Protein AF-A0A7R9FL63-F1 (afdb_monomer_lite)

pLDDT: mean 88.55, std 18.28, range [24.56, 98.81]

Foldseek 3Di:
DLLVCLVPDAAAAEDEDALQPAAQVRVVVNCVSCVVSNYHYYHDPDDPCVVVCPPDDDFDLAAKDAADCLAQVDALQVLLVLLLVVCVVVVWFKEKAQDFLLVCNSHNMFPCRDPLFGGFHWIWMRGNQEIEIAHAPSNQDPVNVCSQPPDPPDRRRHYHYHHNVCVLVVLLCCQVVIQAYEWAPDAFPDHTGGSSSVVSHDPNRYDYYHRPSQQVQLDGDPSLVVLAVVQVVQLVVLVVVLVVCCLVCQLVVVDKDKQVNSQVSSQVSQVPGPQWPGWNDRKQKAWAPQVQDPPRDDDPVRMDIDHQPTKIKIKTKTWGDFDDPDPDPDDDDDDDDDDDDDDDPPDDPPPPDDDPDDRTHTFMDIDMDMDHNHDDDPVVVQQVVLQVQLVCQLVVDDDDQQDDLVVSQCSNCVSQVVVVDDDDDGDDAGQGGSGRRHGGHDRD

Structure (mmCIF, N/CA/C/O backbone):
data_AF-A0A7R9FL63-F1
#
_entry.id   AF-A0A7R9FL63-F1
#
loop_
_atom_site.group_PDB
_atom_site.id
_atom_site.type_symbol
_atom_site.label_atom_id
_atom_site.label_alt_id
_atom_site.label_comp_id
_atom_site.label_asym_id
_atom_site.label_entity_id
_atom_site.label_seq_id
_atom_site.pdbx_PDB_ins_code
_atom_site.Cartn_x
_atom_site.Cartn_y
_atom_site.Cartn_z
_atom_site.occupancy
_atom_site.B_iso_or_equiv
_atom_site.auth_seq_id
_atom_site.auth_comp_id
_atom_site.auth_asym_id
_atom_site.auth_atom_id
_atom_site.pdbx_PDB_model_num
ATOM 1 N N . MET A 1 1 ? -3.194 21.633 -1.718 1.00 90.44 1 MET A N 1
ATOM 2 C CA . MET A 1 1 ? -4.665 21.783 -1.787 1.00 90.44 1 MET A CA 1
ATOM 3 C C . MET A 1 1 ? -5.170 22.823 -0.792 1.00 90.44 1 MET A C 1
ATOM 5 O O . MET A 1 1 ? -5.665 23.846 -1.224 1.00 90.44 1 MET A O 1
ATOM 9 N N . GLN A 1 2 ? -5.014 22.618 0.516 1.00 90.94 2 GLN A N 1
ATOM 10 C CA . GLN A 1 2 ? -5.534 23.511 1.560 1.00 90.94 2 GLN A CA 1
ATOM 11 C C . GLN A 1 2 ? -5.023 24.959 1.470 1.00 90.94 2 GLN A C 1
ATOM 13 O O . GLN A 1 2 ? -5.800 25.881 1.665 1.00 90.94 2 GLN A O 1
ATOM 18 N N . ALA A 1 3 ? -3.757 25.167 1.089 1.00 93.50 3 ALA A N 1
ATOM 19 C CA . ALA A 1 3 ? -3.218 26.508 0.843 1.00 93.50 3 ALA A CA 1
ATOM 20 C C . ALA A 1 3 ? -3.869 27.204 -0.367 1.00 93.50 3 ALA A C 1
ATOM 22 O O . ALA A 1 3 ? -4.029 28.415 -0.356 1.00 93.50 3 ALA A O 1
ATOM 23 N N . TRP A 1 4 ? -4.260 26.433 -1.386 1.00 96.81 4 TRP A N 1
ATOM 24 C CA . TRP A 1 4 ? -4.976 26.950 -2.554 1.00 96.81 4 TRP A CA 1
ATOM 25 C C . TRP A 1 4 ? -6.434 27.266 -2.205 1.00 96.81 4 TRP A C 1
ATOM 27 O O . TRP A 1 4 ? -6.904 28.356 -2.479 1.00 96.81 4 TRP A O 1
ATOM 37 N N . LEU A 1 5 ? -7.135 26.382 -1.486 1.00 96.62 5 LEU A N 1
ATOM 38 C CA . LEU A 1 5 ? -8.483 26.696 -0.987 1.00 96.62 5 LEU A CA 1
ATOM 39 C C . LEU A 1 5 ? -8.489 27.978 -0.142 1.00 96.62 5 LEU A C 1
ATOM 41 O O . LEU A 1 5 ? -9.371 28.812 -0.292 1.00 96.62 5 LEU A O 1
ATOM 45 N N . ALA A 1 6 ? -7.470 28.157 0.700 1.00 94.44 6 ALA A N 1
ATOM 46 C CA . ALA A 1 6 ? -7.295 29.357 1.507 1.00 94.44 6 ALA A CA 1
ATOM 47 C C . ALA A 1 6 ? -7.002 30.634 0.695 1.00 94.44 6 ALA A C 1
ATOM 49 O O . ALA A 1 6 ? -7.228 31.720 1.224 1.00 94.44 6 ALA A O 1
ATOM 50 N N . SER A 1 7 ? -6.485 30.527 -0.540 1.00 95.94 7 SER A N 1
ATOM 51 C CA . SER A 1 7 ? -6.270 31.680 -1.429 1.00 95.94 7 SER A CA 1
ATOM 52 C C . SER A 1 7 ? -7.486 32.017 -2.284 1.00 95.94 7 SER A C 1
ATOM 54 O O . SER A 1 7 ? -7.655 33.179 -2.643 1.00 95.94 7 SER A O 1
ATOM 56 N N . GLU A 1 8 ? -8.314 31.024 -2.613 1.00 97.62 8 GLU A N 1
ATOM 57 C CA . GLU A 1 8 ? -9.447 31.197 -3.529 1.00 97.62 8 GLU A CA 1
ATOM 58 C C . GLU A 1 8 ? -10.780 31.490 -2.831 1.00 97.62 8 GLU A C 1
ATOM 60 O O . GLU A 1 8 ? -11.661 32.102 -3.432 1.00 97.62 8 GLU A O 1
ATOM 65 N N . LEU A 1 9 ? -10.958 31.036 -1.589 1.00 97.69 9 LEU A N 1
ATOM 66 C CA . LEU A 1 9 ? -12.218 31.173 -0.857 1.00 97.69 9 LEU A CA 1
ATOM 67 C C . LEU A 1 9 ? -12.261 32.439 0.001 1.00 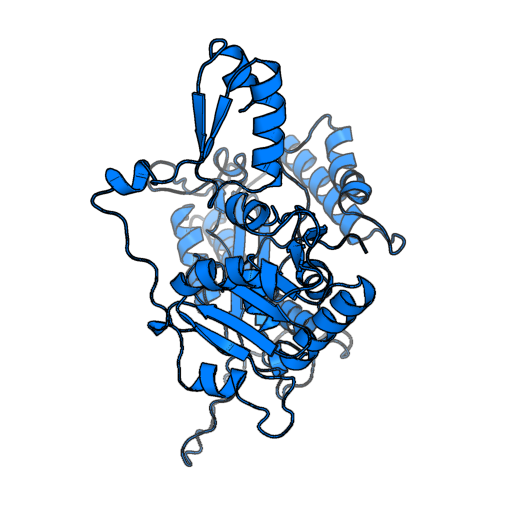97.69 9 LEU A C 1
ATOM 69 O O . LEU A 1 9 ? -11.242 32.941 0.479 1.00 97.69 9 LEU A O 1
ATOM 73 N N . ALA A 1 10 ? -13.471 32.947 0.215 1.00 96.38 10 ALA A N 1
ATOM 74 C CA . ALA A 1 10 ? -13.721 34.117 1.035 1.00 96.38 10 ALA A CA 1
ATOM 75 C C . ALA A 1 10 ? -13.847 33.764 2.526 1.00 96.38 10 ALA A C 1
ATOM 77 O O . ALA A 1 10 ? -14.134 32.636 2.927 1.00 96.38 10 ALA A O 1
ATOM 78 N N . ASN A 1 11 ? -13.673 34.781 3.371 1.00 95.38 11 ASN A N 1
ATOM 79 C CA . ASN A 1 11 ? -13.945 34.671 4.801 1.00 95.38 11 ASN A CA 1
ATOM 80 C C . ASN A 1 11 ? -15.415 34.278 5.036 1.00 95.38 11 ASN A C 1
ATOM 82 O O . ASN A 1 11 ? -16.323 34.936 4.526 1.00 95.38 11 ASN A O 1
ATOM 86 N N . GLY A 1 12 ? -15.631 33.239 5.843 1.00 95.56 12 GLY A N 1
ATOM 87 C CA . GLY A 1 12 ? -16.946 32.697 6.168 1.00 95.56 12 GLY A CA 1
ATOM 88 C C . GLY A 1 12 ? -17.408 31.574 5.240 1.00 95.56 12 GLY A C 1
ATOM 89 O O . GLY A 1 12 ? -18.403 30.921 5.566 1.00 95.56 12 GLY A O 1
ATOM 90 N N . ASP A 1 13 ? -16.690 31.307 4.144 1.00 97.81 13 ASP A N 1
ATOM 91 C CA . ASP A 1 13 ? -17.003 30.190 3.255 1.00 97.81 13 ASP A CA 1
ATOM 92 C C . ASP A 1 13 ? -16.904 28.848 3.989 1.00 97.81 13 ASP A C 1
ATOM 94 O O . ASP A 1 13 ? -16.187 28.687 4.985 1.00 97.81 13 ASP A O 1
ATOM 98 N N . VAL A 1 14 ? -17.647 27.864 3.481 1.00 96.94 14 VAL A N 1
ATOM 99 C CA . VAL A 1 14 ? -17.728 26.521 4.055 1.00 96.94 14 VAL A CA 1
ATOM 100 C C . VAL A 1 14 ? -17.117 25.517 3.088 1.00 96.94 14 VAL A C 1
ATOM 102 O O . VAL A 1 14 ? -17.579 25.356 1.960 1.00 96.94 14 VAL A O 1
ATOM 105 N N . VAL A 1 15 ? -16.107 24.796 3.561 1.00 96.88 15 VAL A N 1
ATOM 106 C CA . VAL A 1 15 ? -15.566 23.604 2.910 1.00 96.88 15 VAL A CA 1
ATOM 107 C C . VAL A 1 15 ? -16.132 22.390 3.631 1.00 96.88 15 VAL A C 1
ATOM 109 O O . VAL A 1 15 ? -16.053 22.299 4.853 1.00 96.88 15 VAL A O 1
ATOM 112 N N . ALA A 1 16 ? -16.696 21.445 2.887 1.00 95.69 16 ALA A N 1
ATOM 113 C CA . ALA A 1 16 ? -17.256 20.224 3.447 1.00 95.69 16 ALA A CA 1
ATOM 114 C C . ALA A 1 16 ? -16.484 18.996 2.947 1.00 95.69 16 ALA A C 1
ATOM 116 O O . ALA A 1 16 ? -16.118 18.928 1.774 1.00 95.69 16 ALA A O 1
ATOM 117 N N . ALA A 1 17 ? -16.231 18.028 3.827 1.00 96.25 17 ALA A N 1
ATOM 118 C CA . ALA A 1 17 ? -15.556 16.778 3.480 1.00 96.25 17 ALA A CA 1
ATOM 119 C C . ALA A 1 17 ? -16.183 15.587 4.217 1.00 96.25 17 ALA A C 1
ATOM 121 O O . ALA A 1 17 ? -16.677 15.735 5.334 1.00 96.25 17 ALA A O 1
ATOM 122 N N . ASP A 1 18 ? -16.146 14.397 3.609 1.00 96.62 18 ASP A N 1
ATOM 123 C CA . ASP A 1 18 ? -16.615 13.165 4.254 1.00 96.62 18 ASP A CA 1
ATOM 124 C C . ASP A 1 18 ? -15.620 12.722 5.349 1.00 96.62 18 ASP A C 1
ATOM 126 O O . ASP A 1 18 ? -14.486 12.325 5.034 1.00 96.62 18 ASP A O 1
ATOM 130 N N . PRO A 1 19 ? -16.018 12.736 6.636 1.00 97.00 19 PRO A N 1
ATOM 131 C CA . PRO A 1 19 ? -15.138 12.364 7.739 1.00 97.00 19 PRO A CA 1
ATOM 132 C C . PRO A 1 19 ? -14.817 10.861 7.775 1.00 97.00 19 PRO A C 1
ATOM 134 O O . PRO A 1 19 ? -13.882 10.460 8.471 1.00 97.00 19 PRO A O 1
ATOM 137 N N . LYS A 1 20 ? -15.564 10.006 7.062 1.00 95.25 20 LYS A N 1
ATOM 138 C CA . LYS A 1 20 ? -15.290 8.563 6.962 1.00 95.25 20 LYS A CA 1
ATOM 139 C C . LYS A 1 20 ? -14.151 8.255 5.991 1.00 95.25 20 LYS A C 1
ATOM 141 O O . LYS A 1 20 ? -13.527 7.207 6.144 1.00 95.25 20 LYS A O 1
ATOM 146 N N . ILE A 1 21 ? -13.879 9.143 5.033 1.00 93.75 21 ILE A N 1
ATOM 147 C CA . ILE A 1 21 ? -12.818 8.982 4.024 1.00 93.75 21 ILE A CA 1
ATOM 148 C C . ILE A 1 21 ? -11.570 9.774 4.421 1.00 93.75 21 ILE A C 1
ATOM 150 O O . ILE A 1 21 ? -10.460 9.249 4.358 1.00 93.75 21 ILE A O 1
ATOM 154 N N . ALA A 1 22 ? -11.738 11.023 4.858 1.00 95.81 22 ALA A N 1
ATOM 155 C CA . ALA A 1 22 ? -10.619 11.853 5.285 1.00 95.81 22 ALA A CA 1
ATOM 156 C C . ALA A 1 22 ? -9.969 11.287 6.554 1.00 95.81 22 ALA A C 1
ATOM 158 O O . ALA A 1 22 ? -10.653 10.996 7.541 1.00 95.81 22 ALA A O 1
ATOM 159 N N . THR A 1 23 ? -8.640 11.163 6.566 1.00 96.75 23 THR A N 1
ATOM 160 C CA . THR A 1 23 ? -7.942 10.727 7.783 1.00 96.75 23 THR A CA 1
ATOM 161 C C . THR A 1 23 ? -7.932 11.826 8.828 1.00 96.75 23 THR A C 1
ATOM 163 O O . THR A 1 23 ? -8.004 13.014 8.506 1.00 96.75 23 THR A O 1
ATOM 166 N N . ASN A 1 24 ? -7.808 11.462 10.105 1.00 96.94 24 ASN A N 1
ATOM 167 C CA . ASN A 1 24 ? -7.745 12.480 11.151 1.00 96.94 24 ASN A CA 1
ATOM 168 C C . ASN A 1 24 ? -6.542 13.430 10.976 1.00 96.94 24 ASN A C 1
ATOM 170 O O . ASN A 1 24 ? -6.651 14.623 11.263 1.00 96.94 24 ASN A O 1
ATOM 174 N N . THR A 1 25 ? -5.415 12.921 10.472 1.00 94.62 25 THR A N 1
ATOM 175 C CA . THR A 1 25 ? -4.229 13.733 10.167 1.00 94.62 25 THR A CA 1
ATOM 176 C C . THR A 1 25 ? -4.526 14.764 9.079 1.00 94.62 25 THR A C 1
ATOM 178 O O . THR A 1 25 ? -4.241 15.946 9.266 1.00 94.62 25 THR A O 1
ATOM 181 N N . GLN A 1 26 ? -5.142 14.339 7.970 1.00 95.38 26 GLN A N 1
ATOM 182 C CA . GLN A 1 26 ? -5.547 15.241 6.888 1.00 95.38 26 GLN A CA 1
ATOM 183 C C . GLN A 1 26 ? -6.559 16.275 7.380 1.00 95.38 26 GLN A C 1
ATOM 185 O O . GLN A 1 26 ? -6.364 17.469 7.165 1.00 95.38 26 GLN A O 1
ATOM 190 N N . TRP A 1 27 ? -7.588 15.828 8.104 1.00 97.25 27 TRP A N 1
ATOM 191 C CA . TRP A 1 27 ? -8.623 16.703 8.643 1.00 97.25 27 TRP A CA 1
ATOM 192 C C . TRP A 1 27 ? -8.043 17.790 9.541 1.00 97.25 27 TRP A C 1
ATOM 194 O O . TRP A 1 27 ? -8.363 18.958 9.373 1.00 97.25 27 TRP A O 1
ATOM 204 N N . THR A 1 28 ? -7.156 17.422 10.467 1.00 95.69 28 THR A N 1
ATOM 205 C CA . THR A 1 28 ? -6.532 18.380 11.392 1.00 95.69 28 THR A CA 1
ATOM 206 C C . THR A 1 28 ? -5.692 19.414 10.634 1.00 95.69 28 THR A C 1
ATOM 208 O O . THR A 1 28 ? -5.722 20.600 10.960 1.00 95.69 28 THR A O 1
ATOM 211 N N . ALA A 1 29 ? -4.980 18.992 9.583 1.00 95.50 29 ALA A N 1
ATOM 212 C CA . ALA A 1 29 ? -4.218 19.904 8.733 1.00 95.50 29 ALA A CA 1
ATOM 213 C C . ALA A 1 29 ? -5.126 20.863 7.938 1.00 95.50 29 ALA A C 1
ATOM 215 O O . ALA A 1 29 ? -4.804 22.048 7.807 1.00 95.50 29 ALA A O 1
ATOM 216 N N . TRP A 1 30 ? -6.260 20.374 7.424 1.00 97.12 30 TRP A N 1
ATOM 217 C CA . TRP A 1 30 ? -7.258 21.202 6.742 1.00 97.12 30 TRP A CA 1
ATOM 218 C C . TRP A 1 30 ? -7.911 22.191 7.702 1.00 97.12 30 TRP A C 1
ATOM 220 O O . TRP A 1 30 ? -7.905 23.381 7.422 1.00 97.12 30 TRP A O 1
ATOM 230 N N . GLU A 1 31 ? -8.398 21.717 8.848 1.00 96.62 31 GLU A N 1
ATOM 231 C CA . GLU A 1 31 ? -9.038 22.518 9.896 1.00 96.62 31 GLU A CA 1
ATOM 232 C C . GLU A 1 31 ? -8.119 23.655 10.358 1.00 96.62 31 GLU A C 1
ATOM 234 O O . GLU A 1 31 ? -8.535 24.811 10.405 1.00 96.62 31 GLU A O 1
ATOM 239 N N . SER A 1 32 ? -6.836 23.356 10.594 1.00 96.44 32 SER A N 1
ATOM 240 C CA . SER A 1 32 ? -5.847 24.367 10.972 1.00 96.44 32 SER A CA 1
ATOM 241 C C . SER A 1 32 ? -5.585 25.392 9.865 1.00 96.44 32 SER A C 1
ATOM 243 O O . SER A 1 32 ? -5.520 26.585 10.156 1.00 96.44 32 SER A O 1
ATOM 245 N N . THR A 1 33 ? -5.420 24.954 8.612 1.00 96.81 33 THR A N 1
ATOM 246 C CA . THR A 1 33 ? -5.077 25.864 7.504 1.00 96.81 33 THR A CA 1
ATOM 247 C C . THR A 1 33 ? -6.265 26.734 7.098 1.00 96.81 33 THR A C 1
ATOM 249 O O . THR A 1 33 ? -6.113 27.936 6.917 1.00 96.81 33 THR A O 1
ATOM 252 N N . LEU A 1 34 ? -7.451 26.138 6.967 1.00 97.25 34 LEU A N 1
ATOM 253 C CA . LEU A 1 34 ? -8.673 26.835 6.566 1.00 97.25 34 LEU A CA 1
ATOM 254 C C . LEU A 1 34 ? -9.161 27.774 7.674 1.00 97.25 34 LEU A C 1
ATOM 256 O O . LEU A 1 34 ? -9.509 28.921 7.396 1.00 97.25 34 LEU A O 1
ATOM 260 N N . GLY A 1 35 ? -9.085 27.339 8.936 1.00 96.44 35 GLY A N 1
ATOM 261 C CA . GLY A 1 35 ? -9.444 28.170 10.084 1.00 96.44 35 GLY A CA 1
ATOM 262 C C . GLY A 1 35 ? -8.579 29.428 10.212 1.00 96.44 35 GLY A C 1
ATOM 263 O O . GLY A 1 35 ? -9.087 30.475 10.605 1.00 96.44 35 GLY A O 1
ATOM 264 N N . ALA A 1 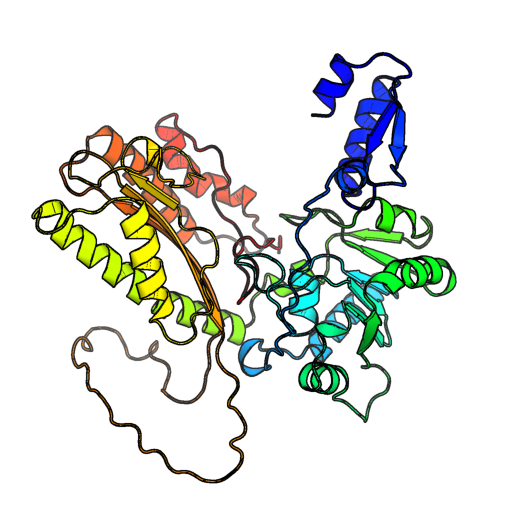36 ? -7.301 29.374 9.812 1.00 96.25 36 ALA A N 1
ATOM 265 C CA . ALA A 1 36 ? -6.424 30.550 9.777 1.00 96.25 36 ALA A CA 1
ATOM 266 C C . ALA A 1 36 ? -6.878 31.622 8.764 1.00 96.25 36 ALA A C 1
ATOM 268 O O . ALA A 1 36 ? -6.560 32.798 8.939 1.00 96.25 36 ALA A O 1
ATOM 269 N N . SER A 1 37 ? -7.653 31.228 7.750 1.00 95.69 37 SER A N 1
ATOM 270 C CA . SER A 1 37 ? -8.284 32.118 6.766 1.00 95.69 37 SER A CA 1
ATOM 271 C C . SER A 1 37 ? -9.765 32.389 7.065 1.00 95.69 37 SER A C 1
ATOM 273 O O . SER A 1 37 ? -10.475 32.913 6.208 1.00 95.69 37 SER A O 1
ATOM 275 N N . SER A 1 38 ? -10.251 32.046 8.265 1.00 96.38 38 SER A N 1
ATOM 276 C CA . SER A 1 38 ? -11.667 32.150 8.654 1.00 96.38 38 SER A CA 1
ATOM 277 C C . SER A 1 38 ? -12.620 31.383 7.722 1.00 96.38 38 SER A C 1
ATOM 279 O O . SER A 1 38 ? -13.762 31.791 7.513 1.00 96.38 38 SER A O 1
ATOM 281 N N . ILE A 1 39 ? -12.148 30.271 7.154 1.00 97.88 39 ILE A N 1
ATOM 282 C CA . ILE A 1 39 ? -12.944 29.330 6.361 1.00 97.88 39 ILE A CA 1
ATOM 283 C C . ILE A 1 39 ? -13.361 28.177 7.276 1.00 97.88 39 ILE A C 1
ATOM 285 O O . ILE A 1 39 ? -12.544 27.618 8.012 1.00 97.88 39 ILE A O 1
ATOM 289 N N . ASN A 1 40 ? -14.635 27.798 7.218 1.00 96.25 40 ASN A N 1
ATOM 290 C CA . ASN A 1 40 ? -15.203 26.760 8.069 1.00 96.25 40 ASN A CA 1
ATOM 291 C C . ASN A 1 40 ? -15.080 25.386 7.403 1.00 96.25 40 ASN A C 1
ATOM 293 O O . ASN A 1 40 ? -15.599 25.180 6.309 1.00 96.25 40 ASN A O 1
ATOM 297 N N . LEU A 1 41 ? -14.445 24.424 8.078 1.00 97.31 41 LEU A N 1
ATOM 298 C CA . LEU A 1 41 ? -14.461 23.019 7.666 1.00 97.31 41 LEU A CA 1
ATOM 299 C C . LEU A 1 41 ? -15.618 22.287 8.358 1.00 97.31 41 LEU A C 1
ATOM 301 O O . LEU A 1 41 ? -15.700 22.293 9.585 1.00 97.31 41 LEU A O 1
ATOM 305 N N . THR A 1 42 ? -16.483 21.627 7.588 1.00 96.38 42 THR A N 1
ATOM 306 C CA . THR A 1 42 ? -17.623 20.857 8.109 1.00 96.38 42 THR A CA 1
ATOM 307 C C . THR A 1 42 ? -17.628 19.406 7.624 1.00 96.38 42 THR A C 1
ATOM 309 O O . THR A 1 42 ? -17.127 19.085 6.544 1.00 96.38 42 THR A O 1
ATOM 312 N N . ALA A 1 43 ? -18.203 18.516 8.432 1.00 96.50 43 ALA A N 1
ATOM 313 C CA . ALA A 1 43 ? -18.424 17.118 8.077 1.00 96.50 43 ALA A CA 1
ATOM 314 C C . ALA A 1 43 ? -19.639 16.970 7.159 1.00 96.50 43 ALA A C 1
ATOM 316 O O . ALA A 1 43 ? -20.710 17.500 7.448 1.00 96.50 43 ALA A O 1
ATOM 317 N N . LEU A 1 44 ? -19.469 16.231 6.063 1.00 94.62 44 LEU A N 1
ATOM 318 C CA . LEU A 1 44 ? -20.582 15.777 5.234 1.00 94.62 44 LEU A CA 1
ATOM 319 C C . LEU A 1 44 ? -21.236 14.551 5.874 1.00 94.62 44 LEU A C 1
ATOM 321 O O . LEU A 1 44 ? -20.566 13.548 6.116 1.00 94.62 44 LEU A O 1
ATOM 325 N N . GLU A 1 45 ? -22.543 14.629 6.119 1.00 86.50 45 GLU A N 1
ATOM 326 C CA . GLU A 1 45 ? -23.342 13.490 6.593 1.00 86.50 45 GLU A CA 1
ATOM 327 C C . GLU A 1 45 ? -23.719 12.541 5.444 1.00 86.50 45 GLU A C 1
ATOM 329 O O . GLU A 1 45 ? -23.725 11.322 5.618 1.00 86.50 45 GLU A O 1
ATOM 334 N N . GLU A 1 46 ? -23.973 13.099 4.256 1.00 88.75 46 GLU A N 1
ATOM 335 C CA . GLU A 1 46 ? -24.317 12.373 3.034 1.00 88.75 46 GLU A CA 1
ATOM 336 C C . GLU A 1 46 ? -23.199 12.508 1.989 1.00 88.75 46 GLU A C 1
ATOM 338 O O . GLU A 1 46 ? -22.676 13.599 1.733 1.00 88.75 46 GLU A O 1
ATOM 343 N N . ARG A 1 47 ? -22.821 11.388 1.362 1.00 90.00 47 ARG A N 1
ATOM 344 C CA . ARG A 1 47 ? -21.830 11.372 0.280 1.00 90.00 47 ARG A CA 1
ATOM 345 C C . ARG A 1 47 ? -22.456 11.897 -1.001 1.00 90.00 47 ARG A C 1
ATOM 347 O O . ARG A 1 47 ? -23.107 11.163 -1.732 1.00 90.00 47 ARG A O 1
ATOM 354 N N . LEU A 1 48 ? -22.198 13.166 -1.296 1.00 92.88 48 LEU A N 1
ATOM 355 C CA . LEU A 1 48 ? -22.797 13.861 -2.440 1.00 92.88 48 LEU A CA 1
ATOM 356 C C . LEU A 1 48 ? -22.499 13.202 -3.799 1.00 92.88 48 LEU A C 1
ATOM 358 O O . LEU A 1 48 ? -23.310 13.316 -4.711 1.00 92.88 48 LEU A O 1
ATOM 362 N N . VAL A 1 49 ? -21.359 12.512 -3.942 1.00 94.44 49 VAL A N 1
ATOM 363 C CA . VAL A 1 49 ? -21.042 11.745 -5.161 1.00 94.44 49 VAL A CA 1
ATOM 364 C C . VAL A 1 49 ? -21.966 10.534 -5.292 1.00 94.44 49 VAL A C 1
ATOM 366 O O . VAL A 1 49 ? -22.518 10.323 -6.364 1.00 94.44 49 VAL A O 1
ATOM 369 N N . ASP A 1 50 ? -22.195 9.793 -4.206 1.00 91.94 50 ASP A N 1
ATOM 370 C CA . ASP A 1 50 ? -23.043 8.595 -4.204 1.00 91.94 50 ASP A CA 1
ATOM 371 C C . ASP A 1 50 ? -24.497 8.939 -4.585 1.00 91.94 50 ASP A C 1
ATOM 373 O O . ASP A 1 50 ? -25.153 8.167 -5.276 1.00 91.94 50 ASP A O 1
ATOM 377 N N . VAL A 1 51 ? -24.980 10.139 -4.232 1.00 93.06 51 VAL A N 1
ATOM 378 C CA . VAL A 1 51 ? -26.319 10.639 -4.613 1.00 93.06 51 VAL A CA 1
ATOM 379 C C . VAL A 1 51 ? -26.501 10.735 -6.133 1.00 93.06 51 VAL A C 1
ATOM 381 O O . VAL A 1 51 ? -27.608 10.550 -6.638 1.00 93.06 51 VAL A O 1
ATOM 384 N N . ILE A 1 52 ? -25.430 11.040 -6.871 1.00 95.69 52 ILE A N 1
ATOM 385 C CA . ILE A 1 52 ? -25.472 11.245 -8.327 1.00 95.69 52 ILE A CA 1
ATOM 386 C C . ILE A 1 52 ? -24.835 10.096 -9.121 1.00 95.69 52 ILE A C 1
ATOM 388 O O . ILE A 1 52 ? -24.852 10.129 -10.352 1.00 95.69 52 ILE A O 1
ATOM 392 N N . TRP A 1 53 ? -24.279 9.084 -8.452 1.00 95.75 53 TRP A N 1
ATOM 393 C CA . TRP A 1 53 ? -23.575 7.975 -9.092 1.00 95.75 53 TRP A CA 1
ATOM 394 C C . TRP A 1 53 ? -24.538 6.833 -9.439 1.00 95.75 53 TRP A C 1
ATOM 396 O O . TRP A 1 53 ? -24.669 5.845 -8.723 1.00 95.75 53 TRP A O 1
ATOM 406 N N . THR A 1 54 ? -25.235 6.974 -10.566 1.00 94.81 54 THR A N 1
ATOM 407 C CA . THR A 1 54 ? -26.323 6.062 -10.965 1.00 94.81 54 THR A CA 1
ATOM 408 C C . THR A 1 54 ? -25.879 4.658 -11.383 1.00 94.81 54 THR A C 1
ATOM 410 O O . THR A 1 54 ? -26.699 3.747 -11.405 1.00 94.81 54 THR A O 1
ATOM 413 N N . ASP A 1 55 ? -24.613 4.486 -11.755 1.00 95.00 55 ASP A N 1
ATOM 414 C CA . ASP A 1 55 ? -24.006 3.242 -12.242 1.00 95.00 55 ASP A CA 1
ATOM 415 C C . ASP A 1 55 ? -22.825 2.796 -11.363 1.00 95.00 55 ASP A C 1
ATOM 417 O O . ASP A 1 55 ? -21.845 2.227 -11.848 1.00 95.00 55 ASP A O 1
ATOM 421 N N . GLN A 1 56 ? -22.904 3.073 -10.057 1.00 95.00 56 GLN A N 1
ATOM 422 C CA . GLN A 1 56 ? -21.892 2.648 -9.096 1.00 95.00 56 GLN A CA 1
ATOM 423 C C . GLN A 1 56 ? -21.725 1.118 -9.131 1.00 95.00 56 GLN A C 1
ATOM 425 O O . GLN A 1 56 ? -22.717 0.396 -9.005 1.00 95.00 56 GLN A O 1
ATOM 430 N N . PRO A 1 57 ? -20.495 0.600 -9.306 1.00 93.81 57 PRO A N 1
ATOM 431 C CA . PRO A 1 57 ? -20.266 -0.835 -9.307 1.00 93.81 57 PRO A CA 1
ATOM 432 C C . PRO A 1 57 ? -20.488 -1.419 -7.910 1.00 93.81 57 PRO A C 1
ATOM 434 O O . PRO A 1 57 ? -20.117 -0.811 -6.902 1.00 93.81 57 PRO A O 1
ATOM 437 N N . ASP A 1 58 ? -21.030 -2.634 -7.867 1.00 92.25 58 ASP A N 1
ATOM 438 C CA . ASP A 1 58 ? -21.127 -3.403 -6.631 1.00 92.25 58 ASP A CA 1
ATOM 439 C C . ASP A 1 58 ? -19.736 -3.686 -6.048 1.00 92.25 58 ASP A C 1
ATOM 441 O O . ASP A 1 58 ? -18.735 -3.823 -6.763 1.00 92.25 58 ASP A O 1
ATOM 445 N N . TYR A 1 59 ? -19.678 -3.829 -4.724 1.00 91.44 59 TYR A N 1
ATOM 446 C CA . TYR A 1 59 ? -18.467 -4.306 -4.067 1.00 91.44 59 TYR A CA 1
ATOM 447 C C . TYR A 1 59 ? -18.144 -5.746 -4.504 1.00 91.44 59 TYR A C 1
ATOM 449 O O . TYR A 1 59 ? -19.062 -6.560 -4.648 1.00 91.44 59 TYR A O 1
ATOM 457 N N . PRO A 1 60 ? -16.853 -6.107 -4.657 1.00 93.06 60 PRO A N 1
ATOM 458 C CA . PRO A 1 60 ? -16.461 -7.489 -4.913 1.00 93.06 60 PRO A CA 1
ATOM 459 C C . PRO A 1 60 ? -17.009 -8.431 -3.841 1.00 93.06 60 PRO A C 1
ATOM 461 O O . PRO A 1 60 ? -16.968 -8.118 -2.648 1.00 93.06 60 PRO A O 1
ATOM 464 N N . ASN A 1 61 ? -17.479 -9.608 -4.253 1.00 92.62 61 ASN A N 1
ATOM 465 C CA . ASN A 1 61 ? -18.111 -10.588 -3.366 1.00 92.62 61 ASN A CA 1
ATOM 466 C C . ASN A 1 61 ? -17.289 -11.884 -3.207 1.00 92.62 61 ASN A C 1
ATOM 468 O O . ASN A 1 61 ? -17.816 -12.962 -2.938 1.00 92.62 61 ASN A O 1
ATOM 472 N N . ASP A 1 62 ? -15.975 -11.798 -3.397 1.00 94.75 62 ASP A N 1
ATOM 473 C CA . ASP A 1 62 ? -15.087 -12.934 -3.173 1.00 94.75 62 ASP A CA 1
ATOM 474 C C . ASP A 1 62 ? -15.065 -13.332 -1.693 1.00 94.75 62 ASP A C 1
ATOM 476 O O . ASP A 1 62 ? -15.048 -12.482 -0.791 1.00 94.75 62 ASP A O 1
ATOM 480 N N . THR A 1 63 ? -15.060 -14.642 -1.448 1.00 96.62 63 THR A N 1
ATOM 481 C CA . THR A 1 63 ? -14.983 -15.222 -0.105 1.00 96.62 63 THR A CA 1
ATOM 482 C C . THR A 1 63 ? -13.577 -15.125 0.473 1.00 96.62 63 THR A C 1
ATOM 484 O O . THR A 1 63 ? -12.591 -15.155 -0.264 1.00 96.62 63 THR A O 1
ATOM 487 N N . LEU A 1 64 ? -13.471 -15.095 1.802 1.00 96.50 64 LEU A N 1
ATOM 488 C CA . LEU A 1 64 ? -12.172 -15.038 2.470 1.00 96.50 64 LEU A CA 1
ATOM 489 C C . LEU A 1 64 ? -11.401 -16.359 2.359 1.00 96.50 64 LEU A C 1
ATOM 491 O O . LEU A 1 64 ? -11.973 -17.450 2.408 1.00 96.50 64 LEU A O 1
ATOM 495 N N . ILE A 1 65 ? -10.078 -16.238 2.290 1.00 93.50 65 ILE A N 1
ATOM 496 C CA . ILE A 1 65 ? -9.127 -17.350 2.247 1.00 93.50 65 ILE A CA 1
ATOM 497 C C . ILE A 1 65 ? -8.427 -17.447 3.603 1.00 93.50 65 ILE A C 1
ATOM 499 O O . ILE A 1 65 ? -7.895 -16.454 4.103 1.00 93.50 65 ILE A O 1
ATOM 503 N N . VAL A 1 66 ? -8.409 -18.645 4.191 1.00 93.56 66 VAL A N 1
ATOM 504 C CA . VAL A 1 66 ? -7.673 -18.936 5.429 1.00 93.56 66 VAL A CA 1
ATOM 505 C C . VAL A 1 66 ? -6.211 -19.237 5.113 1.00 93.56 66 VAL A C 1
ATOM 507 O O . VAL A 1 66 ? -5.908 -20.114 4.305 1.00 93.56 66 VAL A O 1
ATOM 510 N N . MET A 1 67 ? -5.302 -18.545 5.797 1.00 91.12 67 MET A N 1
ATOM 511 C CA . MET A 1 67 ? -3.863 -18.760 5.687 1.00 91.12 67 MET A CA 1
ATOM 512 C C . MET A 1 67 ? -3.393 -19.742 6.763 1.00 91.12 67 MET A C 1
ATOM 514 O O . MET A 1 67 ? -3.513 -19.484 7.964 1.00 91.12 67 MET A O 1
ATOM 518 N N . ASN A 1 68 ? -2.826 -20.870 6.334 1.00 87.94 68 ASN A N 1
ATOM 519 C CA . ASN A 1 68 ? -2.225 -21.850 7.238 1.00 87.94 68 ASN A CA 1
ATOM 520 C C . ASN A 1 68 ? -0.937 -21.292 7.875 1.00 87.94 68 ASN A C 1
ATOM 522 O O . ASN A 1 68 ? -0.180 -20.553 7.245 1.00 87.94 68 ASN A O 1
ATOM 526 N N . THR A 1 69 ? -0.644 -21.690 9.111 1.00 89.19 69 THR A N 1
ATOM 527 C CA . THR A 1 69 ? 0.586 -21.311 9.819 1.00 89.19 69 THR A CA 1
ATOM 528 C C . THR A 1 69 ? 1.869 -21.792 9.152 1.00 89.19 69 THR A C 1
ATOM 530 O O . THR A 1 69 ? 2.922 -21.222 9.413 1.00 89.19 69 THR A O 1
ATOM 533 N N . THR A 1 70 ? 1.799 -22.791 8.268 1.00 85.88 70 THR A N 1
ATOM 534 C CA . THR A 1 70 ? 2.930 -23.180 7.407 1.00 85.88 70 THR A CA 1
ATOM 535 C C . THR A 1 70 ? 3.382 -22.061 6.466 1.00 85.88 70 THR A C 1
ATOM 537 O O . THR A 1 70 ? 4.512 -22.110 6.001 1.00 85.88 70 THR A O 1
ATOM 540 N N . PHE A 1 71 ? 2.515 -21.080 6.197 1.00 85.62 71 PHE A N 1
ATOM 541 C CA . PHE A 1 71 ? 2.795 -19.886 5.391 1.00 85.62 71 PHE A CA 1
ATOM 542 C C . PHE A 1 71 ? 3.115 -18.681 6.269 1.00 85.62 71 PHE A C 1
ATOM 544 O O . PHE A 1 71 ? 4.079 -17.958 6.061 1.00 85.62 71 PHE A O 1
ATOM 551 N N . THR A 1 72 ? 2.311 -18.481 7.314 1.00 91.19 72 THR A N 1
ATOM 552 C CA . THR A 1 72 ? 2.387 -17.255 8.114 1.00 91.19 72 THR A CA 1
ATOM 553 C C . THR A 1 72 ? 3.425 -17.312 9.228 1.00 91.19 72 THR A C 1
ATOM 555 O O . THR A 1 72 ? 3.684 -16.287 9.853 1.00 91.19 72 THR A O 1
ATOM 558 N N . GLY A 1 73 ? 3.949 -18.495 9.573 1.00 92.00 73 GLY A N 1
ATOM 559 C CA . GLY A 1 73 ? 4.908 -18.719 10.667 1.00 92.00 73 GLY A CA 1
ATOM 560 C C . GLY A 1 73 ? 4.379 -18.470 12.088 1.00 92.00 73 GLY A C 1
ATOM 561 O O . GLY A 1 73 ? 5.025 -18.842 13.063 1.00 92.00 73 GLY A O 1
ATOM 562 N N . ALA A 1 74 ? 3.194 -17.874 12.224 1.00 92.69 74 ALA A N 1
ATOM 563 C CA . ALA A 1 74 ? 2.554 -17.538 13.492 1.00 92.69 74 ALA A CA 1
ATOM 564 C C . ALA A 1 74 ? 1.030 -17.680 13.394 1.00 92.69 74 ALA A C 1
ATOM 566 O O . ALA A 1 74 ? 0.429 -17.360 12.360 1.00 92.69 74 ALA A O 1
ATOM 567 N N . THR A 1 75 ? 0.391 -18.130 14.478 1.00 93.44 75 THR A N 1
ATOM 568 C CA . THR A 1 75 ? -1.074 -18.210 14.567 1.00 93.44 75 THR A CA 1
ATOM 569 C C . THR A 1 75 ? -1.670 -16.811 14.713 1.00 93.44 75 THR A C 1
ATOM 571 O O . THR A 1 75 ? -1.035 -15.889 15.231 1.00 93.44 75 THR A O 1
ATOM 574 N N . TRP A 1 76 ? -2.926 -16.637 14.305 1.00 93.69 76 TRP A N 1
ATOM 575 C CA . TRP A 1 76 ? -3.653 -15.402 14.607 1.00 93.69 76 TRP A CA 1
ATOM 576 C C . TRP A 1 76 ? -3.784 -15.190 16.123 1.00 93.69 76 TRP A C 1
ATOM 578 O O . TRP A 1 76 ? -3.729 -14.057 16.593 1.00 93.69 76 TRP A O 1
ATOM 588 N N . LEU A 1 77 ? -3.868 -16.273 16.906 1.00 92.62 77 LEU A N 1
ATOM 589 C CA . LEU A 1 77 ? -3.923 -16.210 18.364 1.00 92.62 77 LEU A CA 1
ATOM 590 C C . LEU A 1 77 ? -2.648 -15.600 18.962 1.00 92.62 77 LEU A C 1
ATOM 592 O O . LEU A 1 77 ? -2.741 -14.688 19.782 1.00 92.62 77 LEU A O 1
ATOM 596 N N . SER A 1 78 ? -1.460 -16.039 18.528 1.00 93.56 78 SER A N 1
ATOM 597 C CA . SER A 1 78 ? -0.200 -15.454 19.007 1.00 93.56 78 SER A CA 1
ATOM 598 C C . SER A 1 78 ? -0.059 -13.990 18.587 1.00 93.56 78 SER A C 1
ATOM 600 O O . SER A 1 78 ? 0.451 -13.175 19.353 1.00 93.56 78 SER A O 1
ATOM 602 N N . LYS A 1 79 ? -0.557 -13.631 17.395 1.00 96.00 79 LYS A N 1
ATOM 603 C CA . LYS A 1 79 ? -0.596 -12.238 16.921 1.00 96.00 79 LYS A CA 1
ATOM 604 C C . LYS A 1 79 ? -1.521 -11.372 17.783 1.00 96.00 79 LYS A C 1
ATOM 606 O O . LYS A 1 79 ? -1.130 -10.274 18.172 1.00 96.00 79 LYS A O 1
ATOM 611 N N . LEU A 1 80 ? -2.714 -11.862 18.134 1.00 95.56 80 LEU A N 1
ATOM 612 C CA . LEU A 1 80 ? -3.616 -11.165 19.056 1.00 95.56 80 LEU A CA 1
ATOM 613 C C . LEU A 1 80 ? -3.005 -11.007 20.449 1.00 95.56 80 LEU A C 1
ATOM 615 O O . LEU A 1 80 ? -3.147 -9.941 21.044 1.00 95.56 80 LEU A O 1
ATOM 619 N N . GLU A 1 81 ? -2.317 -12.025 20.970 1.00 94.88 81 GLU A N 1
ATOM 620 C CA . GLU A 1 81 ? -1.681 -11.909 22.285 1.00 94.88 81 GLU A CA 1
ATOM 621 C C . GLU A 1 81 ? -0.554 -10.873 22.280 1.00 94.88 81 GLU A C 1
ATOM 623 O O . GLU A 1 81 ? -0.500 -10.045 23.185 1.00 94.88 81 GLU A O 1
ATOM 628 N N . ASN A 1 82 ? 0.250 -10.805 21.213 1.00 95.56 82 ASN A N 1
ATOM 629 C CA . ASN A 1 82 ? 1.240 -9.739 21.059 1.00 95.56 82 ASN A CA 1
ATOM 630 C C . ASN A 1 82 ? 0.593 -8.339 21.073 1.00 95.56 82 ASN A C 1
ATOM 632 O O . ASN A 1 82 ? 1.062 -7.440 21.772 1.00 95.56 82 ASN A O 1
ATOM 636 N N . ILE A 1 83 ? -0.528 -8.150 20.367 1.00 97.25 83 ILE A N 1
ATOM 637 C CA . ILE A 1 83 ? -1.282 -6.885 20.397 1.00 97.25 83 ILE A CA 1
ATOM 638 C C . ILE A 1 83 ? -1.763 -6.576 21.824 1.00 97.25 83 ILE A C 1
ATOM 640 O O . ILE A 1 83 ? -1.665 -5.438 22.285 1.00 97.25 83 ILE A O 1
ATOM 644 N N . ARG A 1 84 ? -2.261 -7.581 22.552 1.00 97.12 84 ARG A N 1
ATOM 645 C CA . ARG A 1 84 ? -2.754 -7.427 23.931 1.00 97.12 84 ARG A CA 1
ATOM 646 C C . ARG A 1 84 ? -1.645 -7.090 24.918 1.00 97.12 84 ARG A C 1
ATOM 648 O O . ARG A 1 84 ? -1.865 -6.266 25.800 1.00 97.12 84 ARG A O 1
ATOM 655 N N . GLU A 1 85 ? -0.459 -7.665 24.774 1.00 96.50 85 GLU A N 1
ATOM 656 C CA . GLU A 1 85 ? 0.714 -7.278 25.561 1.00 96.50 85 GLU A CA 1
ATOM 657 C C . GLU A 1 85 ? 1.066 -5.803 25.339 1.00 96.50 85 GLU A C 1
ATOM 659 O O . GLU A 1 85 ? 1.254 -5.055 26.302 1.00 96.50 85 GLU A O 1
ATOM 664 N N . GLN A 1 86 ? 1.053 -5.351 24.082 1.00 96.75 86 GLN A N 1
ATOM 665 C CA . GLN A 1 86 ? 1.298 -3.949 23.742 1.00 96.75 86 GLN A CA 1
ATOM 666 C C . GLN A 1 86 ? 0.203 -2.999 24.258 1.00 96.75 86 GLN A C 1
ATOM 668 O O . GLN A 1 86 ? 0.511 -1.859 24.614 1.00 96.75 86 GLN A O 1
ATOM 673 N N . LEU A 1 87 ? -1.054 -3.454 24.325 1.00 97.31 87 LEU A N 1
ATOM 674 C CA . LEU A 1 87 ? -2.158 -2.729 24.963 1.00 97.31 87 LEU A CA 1
ATOM 675 C C . LEU A 1 87 ? -1.927 -2.574 26.471 1.00 97.31 87 LEU A C 1
ATOM 677 O O . LEU A 1 87 ? -1.958 -1.451 26.984 1.00 97.31 87 LEU A O 1
ATOM 681 N N . ARG A 1 88 ? -1.616 -3.678 27.170 1.00 96.44 88 ARG A N 1
ATOM 682 C CA . ARG A 1 88 ? -1.326 -3.676 28.616 1.00 96.44 88 ARG A CA 1
ATOM 683 C C . ARG A 1 88 ? -0.182 -2.719 28.952 1.00 96.44 88 ARG A C 1
ATOM 685 O O . ARG A 1 88 ? -0.308 -1.931 29.884 1.00 96.44 88 ARG A O 1
ATOM 692 N N . GLY A 1 89 ? 0.889 -2.722 28.154 1.00 95.56 89 GLY A N 1
ATOM 693 C CA . GLY A 1 89 ? 2.030 -1.815 28.328 1.00 95.56 89 GLY A CA 1
ATOM 694 C C . GLY A 1 89 ? 1.699 -0.323 28.176 1.00 95.56 89 GLY A C 1
ATOM 695 O O . GLY A 1 89 ? 2.479 0.519 28.613 1.00 95.56 89 GLY A O 1
ATOM 696 N N . ARG A 1 90 ? 0.546 0.019 27.588 1.00 93.06 90 ARG A N 1
ATOM 697 C CA . ARG A 1 90 ? 0.080 1.401 27.371 1.00 93.06 90 ARG A CA 1
ATOM 698 C C . ARG A 1 90 ? -1.129 1.787 28.226 1.00 93.06 90 ARG A C 1
ATOM 700 O O . ARG A 1 90 ? -1.739 2.829 27.983 1.00 93.06 90 ARG A O 1
ATOM 707 N N . ASN A 1 91 ? -1.492 0.968 29.216 1.00 94.25 91 ASN A N 1
ATOM 708 C CA . ASN A 1 91 ? -2.723 1.137 29.999 1.00 94.25 91 ASN A CA 1
ATOM 709 C C . ASN A 1 91 ? -3.978 1.281 29.110 1.00 94.25 91 ASN A C 1
ATOM 711 O O . ASN A 1 91 ? -4.921 1.990 29.460 1.00 94.25 91 ASN A O 1
ATOM 715 N N . ALA A 1 92 ? -3.973 0.637 27.941 1.00 97.06 92 ALA A N 1
ATOM 716 C CA . ALA A 1 92 ? -5.111 0.549 27.039 1.00 97.06 92 ALA A CA 1
ATOM 717 C C . ALA A 1 92 ? -5.710 -0.859 27.122 1.00 97.06 92 ALA A C 1
ATOM 719 O O . ALA A 1 92 ? -5.012 -1.830 27.415 1.00 97.06 92 ALA A O 1
ATOM 720 N N . ASP A 1 93 ? -7.005 -0.980 26.856 1.00 97.50 93 ASP A N 1
ATOM 721 C CA . ASP A 1 93 ? -7.711 -2.264 26.873 1.00 97.50 93 ASP A CA 1
ATOM 722 C C . ASP A 1 93 ? -8.322 -2.632 25.515 1.00 97.50 93 ASP A C 1
ATOM 724 O O . ASP A 1 93 ? -8.849 -3.737 25.352 1.00 97.50 93 ASP A O 1
ATOM 728 N N . THR A 1 94 ? -8.238 -1.712 24.548 1.00 98.44 94 THR A N 1
ATOM 729 C CA . THR A 1 94 ? -8.872 -1.813 23.235 1.00 98.44 94 THR A CA 1
ATOM 730 C C . THR A 1 94 ? -8.007 -1.168 22.150 1.00 98.44 94 THR A C 1
ATOM 732 O O . THR A 1 94 ? -7.459 -0.087 22.358 1.00 98.44 94 THR A O 1
ATOM 735 N N . ILE A 1 95 ? -7.935 -1.778 20.966 1.00 98.62 95 ILE A N 1
ATOM 736 C CA . ILE A 1 95 ? -7.443 -1.152 19.727 1.00 98.62 95 ILE A CA 1
ATOM 737 C C . ILE A 1 95 ? -8.473 -1.317 18.607 1.00 98.62 95 ILE A C 1
ATOM 739 O O . ILE A 1 95 ? -9.127 -2.358 18.505 1.00 98.62 95 ILE A O 1
ATOM 743 N N . VAL A 1 96 ? -8.599 -0.289 17.766 1.00 98.69 96 VAL A N 1
ATOM 744 C CA . VAL A 1 96 ? -9.427 -0.306 16.551 1.00 98.69 96 VAL A CA 1
ATOM 745 C C . VAL A 1 96 ? -8.514 -0.347 15.329 1.00 98.69 96 VAL A C 1
ATOM 747 O O . VAL A 1 96 ? -7.804 0.615 15.054 1.00 98.69 96 VAL A O 1
ATOM 750 N N . ILE A 1 97 ? -8.533 -1.452 14.589 1.00 98.50 97 ILE A N 1
ATOM 751 C CA . ILE A 1 97 ? -7.721 -1.669 13.390 1.00 98.50 97 ILE A CA 1
ATOM 752 C C . ILE A 1 97 ? -8.607 -1.476 12.158 1.00 98.50 97 ILE A C 1
ATOM 754 O O . ILE A 1 97 ? -9.643 -2.128 12.005 1.00 98.50 97 ILE A O 1
ATOM 758 N N . THR A 1 98 ? -8.191 -0.557 11.287 1.00 97.38 98 THR A N 1
ATOM 759 C CA . THR A 1 98 ? -8.948 -0.138 10.095 1.00 97.38 98 THR A CA 1
ATOM 760 C C . THR A 1 98 ? -8.200 -0.375 8.787 1.00 97.38 98 THR A C 1
ATOM 762 O O . THR A 1 98 ? -8.811 -0.322 7.725 1.00 97.38 98 THR A O 1
ATOM 765 N N . ALA A 1 99 ? -6.882 -0.582 8.843 1.00 96.88 99 ALA A N 1
ATOM 766 C CA . ALA A 1 99 ? -6.076 -0.885 7.670 1.00 96.88 99 ALA A CA 1
ATOM 767 C C . ALA A 1 99 ? -6.320 -2.344 7.253 1.00 96.88 99 ALA A C 1
ATOM 769 O O . ALA A 1 99 ? -6.210 -3.256 8.075 1.00 96.88 99 ALA A O 1
ATOM 770 N N . LEU A 1 100 ? -6.705 -2.564 5.993 1.00 97.44 100 LEU A N 1
ATOM 771 C CA . LEU A 1 100 ? -7.187 -3.872 5.531 1.00 97.44 100 LEU A CA 1
ATOM 772 C C . LEU A 1 100 ? -6.089 -4.945 5.558 1.00 97.44 100 LEU A C 1
ATOM 774 O O . LEU A 1 100 ? -6.356 -6.105 5.859 1.00 97.44 100 LEU A O 1
ATOM 778 N N . ASP A 1 101 ? -4.850 -4.549 5.277 1.00 96.50 101 ASP A N 1
ATOM 779 C CA . ASP A 1 101 ? -3.664 -5.399 5.360 1.00 96.50 101 ASP A CA 1
ATOM 780 C C . ASP A 1 101 ? -3.355 -5.813 6.803 1.00 96.50 101 ASP A C 1
ATOM 782 O O . ASP A 1 101 ? -3.004 -6.965 7.048 1.00 96.50 101 ASP A O 1
ATOM 786 N N . GLU A 1 102 ? -3.545 -4.916 7.773 1.00 97.81 102 GLU A N 1
ATOM 787 C CA . GLU A 1 102 ? -3.419 -5.244 9.195 1.00 97.81 102 GLU A CA 1
ATOM 788 C C . GLU A 1 102 ? -4.516 -6.213 9.655 1.00 97.81 102 GLU A C 1
ATOM 790 O O . GLU A 1 102 ? -4.204 -7.205 10.311 1.00 97.81 102 GLU A O 1
ATOM 795 N N . VAL A 1 103 ? -5.779 -5.996 9.262 1.00 98.44 103 VAL A N 1
ATOM 796 C CA . VAL A 1 103 ? -6.885 -6.929 9.565 1.00 98.44 103 VAL A CA 1
ATOM 797 C C . VAL A 1 103 ? -6.587 -8.321 8.993 1.00 98.44 103 VAL A C 1
ATOM 799 O O . VAL A 1 103 ? -6.660 -9.323 9.712 1.00 98.44 103 VAL A O 1
ATOM 802 N N . ALA A 1 104 ? -6.200 -8.380 7.717 1.00 98.06 104 ALA A N 1
ATOM 803 C CA . ALA A 1 104 ? -5.843 -9.607 7.015 1.00 98.06 104 ALA A CA 1
ATOM 804 C C . ALA A 1 104 ? -4.650 -10.329 7.670 1.00 98.06 104 ALA A C 1
ATOM 806 O O . ALA A 1 104 ? -4.700 -11.538 7.925 1.00 98.06 104 ALA A O 1
ATOM 807 N N . TRP A 1 105 ? -3.577 -9.599 7.994 1.00 97.81 105 TRP A N 1
ATOM 808 C CA . TRP A 1 105 ? -2.381 -10.169 8.614 1.00 97.81 105 TRP A CA 1
ATOM 809 C C . TRP A 1 105 ? -2.639 -10.673 10.035 1.00 97.81 105 TRP A C 1
ATOM 811 O O . TRP A 1 105 ? -2.185 -11.769 10.371 1.00 97.81 105 TRP A O 1
ATOM 821 N N . THR A 1 106 ? -3.366 -9.911 10.861 1.00 97.88 106 THR A N 1
ATOM 822 C CA . THR A 1 106 ? -3.650 -10.278 12.257 1.00 97.88 106 THR A CA 1
ATOM 823 C C . THR A 1 106 ? -4.445 -11.573 12.338 1.00 97.88 106 THR A C 1
ATOM 825 O O . THR A 1 106 ? -4.141 -12.416 13.178 1.00 97.88 106 THR A O 1
ATOM 828 N N . LEU A 1 107 ? -5.431 -11.752 11.457 1.00 97.44 107 LEU A N 1
ATOM 829 C CA . LEU A 1 107 ? -6.331 -12.904 11.489 1.00 97.44 107 LEU A CA 1
ATOM 830 C C . LEU A 1 107 ? -5.878 -14.077 10.616 1.00 97.44 107 LEU A C 1
ATOM 832 O O . LEU A 1 107 ? -6.568 -15.092 10.580 1.00 97.44 107 LEU A O 1
ATOM 836 N N . ASN A 1 108 ? -4.729 -13.979 9.935 1.00 96.12 108 ASN A N 1
ATOM 837 C CA . ASN A 1 108 ? -4.307 -14.965 8.933 1.00 96.12 108 ASN A CA 1
ATOM 838 C C . ASN A 1 108 ? -5.411 -15.214 7.887 1.00 96.12 108 ASN A C 1
ATOM 840 O O . ASN A 1 108 ? -5.708 -16.353 7.536 1.00 96.12 108 ASN A O 1
ATOM 844 N N . LEU A 1 109 ? -6.039 -14.139 7.413 1.00 96.88 109 LEU A N 1
ATOM 845 C CA . LEU A 1 109 ? -7.069 -14.173 6.378 1.00 96.88 109 LEU A CA 1
ATOM 846 C C . LEU A 1 109 ? -6.610 -13.358 5.168 1.00 96.88 109 LEU A C 1
ATOM 848 O O . LEU A 1 109 ? -5.788 -12.450 5.300 1.00 96.88 109 LEU A O 1
ATOM 852 N N . ARG A 1 110 ? -7.134 -13.672 3.987 1.00 96.62 110 ARG A N 1
ATOM 853 C CA . ARG A 1 110 ? -6.931 -12.914 2.743 1.00 96.62 110 ARG A CA 1
ATOM 854 C C . ARG A 1 110 ? -8.246 -12.781 1.986 1.00 96.62 110 ARG A C 1
ATOM 856 O O . ARG A 1 110 ? -9.195 -13.514 2.258 1.00 96.62 110 ARG A O 1
ATOM 863 N N . GLY A 1 111 ? -8.295 -11.836 1.057 1.00 95.31 111 GLY A N 1
ATOM 864 C CA . GLY A 1 111 ? -9.449 -11.594 0.191 1.00 95.31 111 GLY A CA 1
ATOM 865 C C . GLY A 1 111 ? -9.025 -11.048 -1.165 1.00 95.31 111 GLY A C 1
ATOM 866 O O . GLY A 1 111 ? -7.842 -11.092 -1.499 1.00 95.31 111 GLY A O 1
ATOM 867 N N . ALA A 1 112 ? -9.987 -10.543 -1.933 1.00 95.00 112 ALA A N 1
ATOM 868 C CA . ALA A 1 112 ? -9.760 -10.022 -3.280 1.00 95.00 112 ALA A CA 1
ATOM 869 C C . ALA A 1 112 ? -10.509 -8.699 -3.538 1.00 95.00 112 ALA A C 1
ATOM 871 O O . ALA A 1 112 ? -10.793 -8.355 -4.681 1.00 95.00 112 ALA A O 1
ATOM 872 N N . ASP A 1 113 ? -10.823 -7.941 -2.482 1.00 95.94 113 ASP A N 1
ATOM 873 C CA . ASP A 1 113 ? -11.669 -6.741 -2.592 1.00 95.94 113 ASP A CA 1
ATOM 874 C C . ASP A 1 113 ? -10.930 -5.554 -3.216 1.00 95.94 113 ASP A C 1
ATOM 876 O O . ASP A 1 113 ? -11.553 -4.619 -3.717 1.00 95.94 113 ASP A O 1
ATOM 880 N N . VAL A 1 114 ? -9.596 -5.575 -3.166 1.00 95.31 114 VAL A N 1
ATOM 881 C CA . VAL A 1 114 ? -8.736 -4.551 -3.754 1.00 95.31 114 VAL A CA 1
ATOM 882 C C . VAL A 1 114 ? -7.935 -5.195 -4.885 1.00 95.31 114 VAL A C 1
ATOM 884 O O . VAL A 1 114 ? -7.203 -6.155 -4.633 1.00 95.31 114 VAL A O 1
ATOM 887 N N . PRO A 1 115 ? -8.021 -4.681 -6.126 1.00 94.06 115 PRO A N 1
ATOM 888 C CA . PRO A 1 115 ? -7.229 -5.198 -7.233 1.00 94.06 115 PRO A CA 1
ATOM 889 C C . PRO A 1 115 ? -5.745 -5.311 -6.867 1.00 94.06 115 PRO A C 1
ATOM 891 O O . PRO A 1 115 ? -5.162 -4.392 -6.290 1.00 94.06 115 PRO A O 1
ATOM 894 N N . TYR A 1 116 ? -5.146 -6.457 -7.198 1.00 95.00 116 TYR A N 1
ATOM 895 C CA . TYR A 1 116 ? -3.724 -6.773 -6.991 1.00 95.00 116 TYR A CA 1
ATOM 896 C C . TYR A 1 116 ? -3.246 -6.876 -5.531 1.00 95.00 116 TYR A C 1
ATOM 898 O O . TYR A 1 116 ? -2.117 -7.301 -5.278 1.00 95.00 116 TYR A O 1
ATOM 906 N N . THR A 1 117 ? -4.100 -6.541 -4.561 1.00 95.75 117 THR A N 1
ATOM 907 C CA . THR A 1 117 ? -3.781 -6.557 -3.131 1.00 95.75 117 THR A CA 1
ATOM 908 C C . THR A 1 117 ? -4.687 -7.564 -2.415 1.00 95.75 117 THR A C 1
ATOM 910 O O . THR A 1 117 ? -5.879 -7.296 -2.290 1.00 95.75 117 THR A O 1
ATOM 913 N N . PRO A 1 118 ? -4.156 -8.703 -1.922 1.00 95.88 118 PRO A N 1
ATOM 914 C CA . PRO A 1 118 ? -4.928 -9.787 -1.294 1.00 95.88 118 PRO A CA 1
ATOM 915 C C . PRO A 1 118 ? -5.603 -9.457 0.058 1.00 95.88 118 PRO A C 1
ATOM 917 O O . PRO A 1 118 ? -5.404 -10.137 1.065 1.00 95.88 118 PRO A O 1
ATOM 920 N N . VAL A 1 119 ? -6.415 -8.407 0.120 1.00 97.06 119 VAL A N 1
ATOM 921 C CA . VAL A 1 119 ? -7.109 -7.930 1.323 1.00 97.06 119 VAL A CA 1
ATOM 922 C C . VAL A 1 119 ? -8.621 -7.938 1.121 1.00 97.06 119 VAL A C 1
ATOM 924 O O . VAL A 1 119 ? -9.126 -8.083 0.010 1.00 97.06 119 VAL A O 1
ATOM 927 N N . PHE A 1 120 ? -9.354 -7.794 2.218 1.00 97.88 120 PHE A N 1
ATOM 928 C CA . PHE A 1 120 ? -10.810 -7.714 2.224 1.00 97.88 120 PHE A CA 1
ATOM 929 C C . PHE A 1 120 ? -11.262 -6.526 3.057 1.00 97.88 120 PHE A C 1
ATOM 931 O O . PHE A 1 120 ? -10.600 -6.136 4.021 1.00 97.88 120 PHE A O 1
ATOM 938 N N . ARG A 1 121 ? -12.410 -5.963 2.696 1.00 95.94 121 ARG A N 1
ATOM 939 C CA . ARG A 1 121 ? -13.069 -4.903 3.444 1.00 95.94 121 ARG A CA 1
ATOM 940 C C . ARG A 1 121 ? -13.496 -5.447 4.806 1.00 95.94 121 ARG A C 1
ATOM 942 O O . ARG A 1 121 ? -14.348 -6.328 4.901 1.00 95.94 121 ARG A O 1
ATOM 949 N N . GLY A 1 122 ? -12.928 -4.887 5.867 1.00 97.62 122 GLY A N 1
ATOM 950 C CA . GLY A 1 122 ? -13.276 -5.256 7.230 1.00 97.62 122 GLY A CA 1
ATOM 951 C C . GLY A 1 122 ? -12.679 -4.320 8.271 1.00 97.62 122 GLY A C 1
ATOM 952 O O . GLY A 1 122 ? -11.723 -3.596 7.999 1.00 97.62 122 GLY A O 1
ATOM 953 N N . TYR A 1 123 ? -13.254 -4.354 9.469 1.00 98.75 123 TYR A N 1
ATOM 954 C CA . TYR A 1 123 ? -12.699 -3.724 10.666 1.00 98.75 123 TYR A CA 1
ATOM 955 C C . TYR A 1 123 ? -12.386 -4.789 11.707 1.00 98.75 123 TYR A C 1
ATOM 957 O O . TYR A 1 123 ? -13.078 -5.804 11.791 1.00 98.75 123 TYR A O 1
ATOM 965 N N . LEU A 1 124 ? -11.388 -4.539 12.550 1.00 98.81 124 LEU A N 1
ATOM 966 C CA . LEU A 1 124 ? -11.076 -5.410 13.675 1.00 98.81 124 LEU A CA 1
ATOM 967 C C . LEU A 1 124 ? -10.969 -4.588 14.957 1.00 98.81 124 LEU A C 1
ATOM 969 O O . LEU A 1 124 ? -10.134 -3.695 15.071 1.00 98.81 124 LEU A O 1
ATOM 973 N N . ILE A 1 125 ? -11.803 -4.910 15.943 1.00 98.62 125 ILE A N 1
ATOM 974 C CA . ILE A 1 125 ? -11.665 -4.383 17.304 1.00 98.62 125 ILE A CA 1
ATOM 975 C C . ILE A 1 125 ? -11.047 -5.482 18.158 1.00 98.62 125 ILE A C 1
ATOM 977 O O . ILE A 1 125 ? -11.654 -6.536 18.343 1.00 98.62 125 ILE A O 1
ATOM 981 N N . VAL A 1 126 ? -9.850 -5.242 18.694 1.00 98.00 126 VAL A N 1
ATOM 982 C CA . VAL A 1 126 ? -9.178 -6.181 19.601 1.00 98.00 126 VAL A CA 1
ATOM 983 C C . VAL A 1 126 ? -9.261 -5.640 21.016 1.00 98.00 126 VAL A C 1
ATOM 985 O O . VAL A 1 126 ? -8.844 -4.515 21.286 1.00 98.00 126 VAL A O 1
ATOM 988 N N . ARG A 1 127 ? -9.775 -6.464 21.927 1.00 95.88 127 ARG A N 1
ATOM 989 C CA . ARG A 1 127 ? -9.779 -6.214 23.367 1.00 95.88 127 ARG A CA 1
ATOM 990 C C . ARG A 1 127 ? -8.889 -7.221 24.085 1.00 95.88 127 ARG A C 1
ATOM 992 O O . ARG A 1 127 ? -8.445 -8.219 23.508 1.00 95.88 127 ARG A O 1
ATOM 999 N N . LEU A 1 128 ? -8.663 -6.995 25.378 1.00 93.88 128 LEU A N 1
ATOM 1000 C CA . LEU A 1 128 ? -7.822 -7.872 26.204 1.00 93.88 128 LEU A CA 1
ATOM 1001 C C . LEU A 1 128 ? -8.309 -9.331 26.283 1.00 93.88 128 LEU A C 1
ATOM 1003 O O . LEU A 1 128 ? -7.501 -10.217 26.541 1.00 93.88 128 LEU A O 1
ATOM 1007 N N . ASN A 1 129 ? -9.601 -9.593 26.071 1.00 89.00 129 ASN A N 1
ATOM 1008 C CA . ASN A 1 129 ? -10.228 -10.906 26.278 1.00 89.00 129 ASN A CA 1
ATOM 1009 C C . ASN A 1 129 ? -10.994 -11.467 25.067 1.00 89.00 129 ASN A C 1
ATOM 1011 O O . ASN A 1 129 ? -11.388 -12.627 25.093 1.00 89.00 129 ASN A O 1
ATOM 1015 N N . TYR A 1 130 ? -11.232 -10.676 24.024 1.00 91.94 130 TYR A N 1
ATOM 1016 C CA . TYR A 1 130 ? -11.816 -11.137 22.760 1.00 91.94 130 TYR A CA 1
ATOM 1017 C C . TYR A 1 130 ? -11.419 -10.185 21.632 1.00 91.94 130 TYR A C 1
ATOM 1019 O O . TYR A 1 130 ? -10.880 -9.107 21.887 1.00 91.94 130 TYR A O 1
ATOM 1027 N N . ALA A 1 131 ? -11.687 -10.571 20.393 1.00 95.56 131 ALA A N 1
ATOM 1028 C CA . ALA A 1 131 ? -11.670 -9.655 19.262 1.00 95.56 131 ALA A CA 1
ATOM 1029 C C . ALA A 1 131 ? -12.990 -9.756 18.492 1.00 95.56 131 ALA A C 1
ATOM 1031 O O . ALA A 1 131 ? -13.700 -10.756 18.605 1.00 95.56 131 ALA A O 1
ATOM 1032 N N . THR A 1 132 ? -13.326 -8.725 17.726 1.00 97.75 132 THR A N 1
ATOM 1033 C CA . THR A 1 132 ? -14.494 -8.716 16.843 1.00 97.75 132 THR A CA 1
ATOM 1034 C C . THR A 1 132 ? -14.061 -8.305 15.444 1.00 97.75 132 THR A C 1
ATOM 1036 O O . THR A 1 132 ? -13.577 -7.188 15.256 1.00 97.75 132 THR A O 1
ATOM 1039 N N . LEU A 1 133 ? -14.246 -9.205 14.482 1.00 98.50 133 LEU A N 1
ATOM 1040 C CA . LEU A 1 133 ? -14.129 -8.943 13.055 1.00 98.50 133 LEU A CA 1
ATOM 1041 C C . LEU A 1 133 ? -15.487 -8.470 12.520 1.00 98.50 133 LEU A C 1
ATOM 1043 O O . LEU A 1 133 ? -16.483 -9.178 12.661 1.00 98.50 133 LEU A O 1
ATOM 1047 N N . TYR A 1 134 ? -15.506 -7.306 11.877 1.00 98.75 134 TYR A N 1
ATOM 1048 C CA . TYR A 1 134 ? -16.658 -6.775 11.146 1.00 98.75 134 TYR A CA 1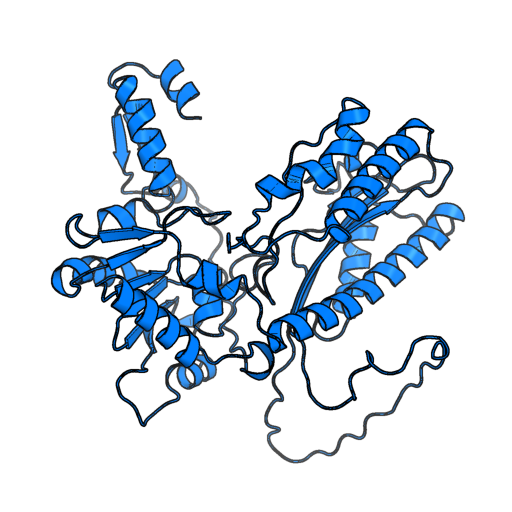
ATOM 1049 C C . TYR A 1 134 ? -16.388 -6.931 9.658 1.00 98.75 134 TYR A C 1
ATOM 1051 O O . TYR A 1 134 ? -15.440 -6.338 9.141 1.00 98.75 134 TYR A O 1
ATOM 1059 N N . VAL A 1 135 ? -17.185 -7.746 8.981 1.00 98.38 135 VAL A N 1
ATOM 1060 C CA . VAL A 1 135 ? -16.971 -8.126 7.580 1.00 98.38 135 VAL A CA 1
ATOM 1061 C C . VAL A 1 135 ? -18.317 -8.461 6.934 1.00 98.38 135 VAL A C 1
ATOM 1063 O O . VAL A 1 135 ? -19.208 -8.931 7.647 1.00 98.38 135 VAL A O 1
ATOM 1066 N N . PRO A 1 136 ? -18.504 -8.224 5.621 1.00 97.75 136 PRO A N 1
ATOM 1067 C CA . PRO A 1 136 ? -19.740 -8.617 4.958 1.00 97.75 136 PRO A CA 1
ATOM 1068 C C . PRO A 1 136 ? -20.008 -10.126 5.134 1.00 97.75 136 PRO A C 1
ATOM 1070 O O . PRO A 1 136 ? -19.095 -10.937 4.915 1.00 97.75 136 PRO A O 1
ATOM 1073 N N . PRO A 1 137 ? -21.207 -10.524 5.598 1.00 95.81 137 PRO A N 1
ATOM 1074 C CA . PRO A 1 137 ? -21.489 -11.894 6.033 1.00 95.81 137 PRO A CA 1
ATOM 1075 C C . PRO A 1 137 ? -21.312 -12.938 4.925 1.00 95.81 137 PRO A C 1
ATOM 1077 O O . PRO A 1 137 ? -20.913 -14.071 5.201 1.00 95.81 137 PRO A O 1
ATOM 1080 N N . GLU A 1 138 ? -21.565 -12.558 3.678 1.00 95.50 138 GLU A N 1
ATOM 1081 C CA . GLU A 1 138 ? -21.441 -13.388 2.484 1.00 95.50 138 GLU A CA 1
ATOM 1082 C C . GLU A 1 138 ? -19.997 -13.815 2.175 1.00 95.50 138 GLU A C 1
ATOM 1084 O O . GLU A 1 138 ? -19.785 -14.853 1.547 1.00 95.50 138 GLU A O 1
ATOM 1089 N N . LYS A 1 139 ? -18.993 -13.096 2.696 1.00 96.44 139 LYS A N 1
ATOM 1090 C CA . LYS A 1 139 ? -17.574 -13.451 2.529 1.00 96.44 139 LYS A CA 1
ATOM 1091 C C . LYS A 1 139 ? -17.117 -14.571 3.468 1.00 96.44 139 LYS A C 1
ATOM 1093 O O . LYS A 1 139 ? -16.048 -15.152 3.266 1.00 96.44 139 LYS A O 1
ATOM 1098 N N . VAL A 1 140 ? -17.893 -14.864 4.514 1.00 96.56 140 VAL A N 1
ATOM 1099 C CA . VAL A 1 140 ? -17.500 -15.748 5.619 1.00 96.56 140 VAL A CA 1
ATOM 1100 C C . VAL A 1 140 ? -17.949 -17.185 5.357 1.00 96.56 140 VAL A C 1
ATOM 1102 O O . VAL A 1 140 ? -19.105 -17.553 5.579 1.00 96.56 140 VAL A O 1
ATOM 1105 N N . THR A 1 141 ? -17.001 -18.025 4.946 1.00 95.94 141 THR A N 1
ATOM 1106 C CA . THR A 1 141 ? -17.208 -19.466 4.737 1.00 95.94 141 THR A CA 1
ATOM 1107 C C . THR A 1 141 ? -17.175 -20.254 6.051 1.00 95.94 141 THR A C 1
ATOM 1109 O O . THR A 1 141 ? -16.798 -19.737 7.105 1.00 95.94 141 THR A O 1
ATOM 1112 N N . GLN A 1 142 ? -17.544 -21.540 6.001 1.00 93.44 142 GLN A N 1
ATOM 1113 C CA . GLN A 1 142 ? -17.426 -22.428 7.162 1.00 93.44 142 GLN A CA 1
ATOM 1114 C C . GLN A 1 142 ? -15.970 -22.584 7.627 1.00 93.44 142 GLN A C 1
ATOM 1116 O O . GLN A 1 142 ? -15.724 -22.602 8.829 1.00 93.44 142 GLN A O 1
ATOM 1121 N N . ASP A 1 143 ? -15.011 -22.636 6.700 1.00 92.25 143 ASP A N 1
ATOM 1122 C CA . ASP A 1 143 ? -13.585 -22.749 7.031 1.00 92.25 143 ASP A CA 1
ATOM 1123 C C . ASP A 1 143 ? -13.086 -21.520 7.796 1.00 92.25 143 ASP A C 1
ATOM 1125 O O . ASP A 1 143 ? -12.329 -21.652 8.753 1.00 92.25 143 ASP A O 1
ATOM 1129 N N . VAL A 1 144 ? -13.566 -20.325 7.434 1.00 93.94 144 VAL A N 1
ATOM 1130 C CA . VAL A 1 144 ? -13.257 -19.079 8.152 1.00 93.94 144 VAL A CA 1
ATOM 1131 C C . VAL A 1 144 ? -13.833 -19.104 9.565 1.00 93.94 144 VAL A C 1
ATOM 1133 O O . VAL A 1 144 ? -13.145 -18.713 10.506 1.00 93.94 144 VAL A O 1
ATOM 1136 N N . ARG A 1 145 ? -15.075 -19.583 9.732 1.00 92.44 145 ARG A N 1
ATOM 1137 C CA . ARG A 1 145 ? -15.691 -19.739 11.061 1.00 92.44 145 ARG A CA 1
ATOM 1138 C C . ARG A 1 145 ? -14.871 -20.691 11.916 1.00 92.44 145 ARG A C 1
ATOM 1140 O O . ARG A 1 145 ? -14.434 -20.299 12.987 1.00 92.44 145 ARG A O 1
ATOM 1147 N N . LEU A 1 146 ? -14.567 -21.880 11.399 1.00 89.50 146 LEU A N 1
ATOM 1148 C CA . LEU A 1 146 ? -13.755 -22.871 12.105 1.00 89.50 146 LEU A CA 1
ATOM 1149 C C . LEU A 1 146 ? -12.368 -22.326 12.461 1.00 89.50 146 LEU A C 1
ATOM 1151 O O . LEU A 1 146 ? -11.923 -22.507 13.587 1.00 89.50 146 LEU A O 1
ATOM 1155 N N . HIS A 1 147 ? -11.704 -21.621 11.544 1.00 91.25 147 HIS A N 1
ATOM 1156 C CA . HIS A 1 147 ? -10.394 -21.005 11.782 1.00 91.25 147 HIS A CA 1
ATOM 1157 C C . HIS A 1 147 ? -10.402 -19.995 12.935 1.00 91.25 147 HIS A C 1
ATOM 1159 O O . HIS A 1 147 ? -9.461 -19.962 13.726 1.00 91.25 147 HIS A O 1
ATOM 1165 N N . LEU A 1 148 ? -11.462 -19.190 13.038 1.00 90.44 148 LEU A N 1
ATOM 1166 C CA . LEU A 1 148 ? -11.625 -18.153 14.063 1.00 90.44 148 LEU A CA 1
ATOM 1167 C C . LEU A 1 148 ? -12.278 -18.663 15.365 1.00 90.44 148 LEU A C 1
ATOM 1169 O O . LEU A 1 148 ? -12.207 -17.991 16.395 1.00 90.44 148 LEU A O 1
ATOM 1173 N N . GLU A 1 149 ? -12.895 -19.846 15.326 1.00 78.38 149 GLU A N 1
ATOM 1174 C CA . GLU A 1 149 ? -13.515 -20.540 16.464 1.00 78.38 149 GLU A CA 1
ATOM 1175 C C . GLU A 1 149 ? -12.584 -21.581 17.114 1.00 78.38 149 GLU A C 1
ATOM 1177 O O . GLU A 1 149 ? -12.839 -22.007 18.244 1.00 78.38 149 GLU A O 1
ATOM 1182 N N . ALA A 1 150 ? -11.511 -22.000 16.433 1.00 54.91 150 ALA A N 1
ATOM 1183 C CA . ALA A 1 150 ? -10.624 -23.079 16.863 1.00 54.91 150 ALA A CA 1
ATOM 1184 C C . ALA A 1 150 ? -9.691 -22.682 18.023 1.00 54.91 150 ALA A C 1
ATOM 1186 O O . ALA A 1 150 ? -8.489 -22.530 17.842 1.00 54.91 150 ALA A O 1
ATOM 1187 N N . ASP A 1 151 ? -10.257 -22.572 19.227 1.00 48.50 151 ASP A N 1
ATOM 1188 C CA . ASP A 1 151 ? -9.694 -23.201 20.427 1.00 48.50 151 ASP A CA 1
ATOM 1189 C C . ASP A 1 151 ? -10.781 -23.311 21.514 1.00 48.50 151 ASP A C 1
ATOM 1191 O O . ASP A 1 151 ? -10.919 -22.483 22.418 1.00 48.50 151 ASP A O 1
ATOM 1195 N N . GLY A 1 152 ? -11.605 -24.357 21.411 1.00 46.16 152 GLY A N 1
ATOM 1196 C CA . GLY A 1 152 ? -12.718 -24.667 22.318 1.00 46.16 152 GLY A CA 1
ATOM 1197 C C . GLY A 1 152 ? -12.326 -25.022 23.763 1.00 46.16 152 GLY A C 1
ATOM 1198 O O . GLY A 1 152 ? -13.059 -25.760 24.416 1.00 46.16 152 GLY A O 1
ATOM 1199 N N . ALA A 1 153 ? -11.193 -24.531 24.279 1.00 43.31 153 ALA A N 1
ATOM 1200 C CA . ALA A 1 153 ? -10.707 -24.833 25.626 1.00 43.31 153 ALA A CA 1
ATOM 1201 C C . ALA A 1 153 ? -10.157 -23.630 26.421 1.00 43.31 153 ALA A C 1
ATOM 1203 O O . ALA A 1 153 ? -9.830 -23.806 27.593 1.00 43.31 153 ALA A O 1
ATOM 1204 N N . ASN A 1 154 ? -10.088 -22.409 25.865 1.00 47.16 154 ASN A N 1
ATOM 1205 C CA . ASN A 1 154 ? -9.663 -21.235 26.641 1.00 47.16 154 ASN A CA 1
ATOM 1206 C C . ASN A 1 154 ? -10.435 -19.961 26.256 1.00 47.16 154 ASN A C 1
ATOM 1208 O O . ASN A 1 154 ? -10.342 -19.435 25.151 1.00 47.16 154 ASN A O 1
ATOM 1212 N N . THR A 1 155 ? -11.222 -19.443 27.196 1.00 53.38 155 THR A N 1
ATOM 1213 C CA . THR A 1 155 ? -12.282 -18.442 26.976 1.00 53.38 155 THR A CA 1
ATOM 1214 C C . THR A 1 155 ? -11.807 -17.018 26.638 1.00 53.38 155 THR A C 1
ATOM 1216 O O . THR A 1 155 ? -12.641 -16.136 26.454 1.00 53.38 155 THR A O 1
ATOM 1219 N N . SER A 1 156 ? -10.499 -16.755 26.553 1.00 53.78 156 SER A N 1
ATOM 1220 C CA . SER A 1 156 ? -9.921 -15.430 26.245 1.00 53.78 156 SER A CA 1
ATOM 1221 C C . SER A 1 156 ? -9.532 -15.235 24.767 1.00 53.78 156 SER A C 1
ATOM 1223 O O . SER A 1 156 ? -9.017 -14.178 24.386 1.00 53.78 156 SER A O 1
ATOM 1225 N N . ALA A 1 157 ? -9.759 -16.237 23.916 1.00 61.19 157 ALA A N 1
ATOM 1226 C CA . ALA A 1 157 ? -9.235 -16.293 22.550 1.00 61.19 157 ALA A CA 1
ATOM 1227 C C . ALA A 1 157 ? -10.301 -16.202 21.442 1.00 61.19 157 ALA A C 1
ATOM 1229 O O . ALA A 1 157 ? -9.988 -16.461 20.294 1.00 61.19 157 ALA A O 1
ATOM 1230 N N . VAL A 1 158 ? -11.553 -15.837 21.732 1.00 77.69 158 VAL A N 1
ATOM 1231 C CA . VAL A 1 158 ? -12.624 -15.873 20.714 1.00 77.69 158 VAL A CA 1
ATOM 1232 C C . VAL A 1 158 ? -12.577 -14.650 19.790 1.00 77.69 158 VAL A C 1
ATOM 1234 O O . VAL A 1 158 ? -12.579 -13.509 20.270 1.00 77.69 158 VAL A O 1
ATOM 1237 N N . VAL A 1 159 ? -12.615 -14.881 18.472 1.00 92.56 159 VAL A N 1
ATOM 1238 C CA . VAL A 1 159 ? -12.916 -13.846 17.471 1.00 92.56 159 VAL A CA 1
ATOM 1239 C C . VAL A 1 159 ? -14.396 -13.924 17.114 1.00 92.56 159 VAL A C 1
ATOM 1241 O O . VAL A 1 159 ? -14.873 -14.891 16.528 1.00 92.56 159 VAL A O 1
ATOM 1244 N N . ARG A 1 160 ? -15.147 -12.890 17.482 1.00 94.38 160 ARG A N 1
ATOM 1245 C CA . ARG A 1 160 ? -16.555 -12.739 17.109 1.00 94.38 160 ARG A CA 1
ATOM 1246 C C . ARG A 1 160 ? -16.630 -12.217 15.683 1.00 94.38 160 ARG A C 1
ATOM 1248 O O . ARG A 1 160 ? -15.894 -11.299 15.337 1.00 94.38 160 ARG A O 1
ATOM 1255 N N . ILE A 1 161 ? -17.540 -12.754 14.884 1.00 96.12 161 ILE A N 1
ATOM 1256 C CA . ILE A 1 161 ? -17.804 -12.259 13.532 1.00 96.12 161 ILE A CA 1
ATOM 1257 C C . ILE A 1 161 ? -19.123 -11.493 13.569 1.00 96.12 161 ILE A C 1
ATOM 1259 O O . ILE A 1 161 ? -20.141 -12.036 14.001 1.00 96.12 161 ILE A O 1
ATOM 1263 N N . LYS A 1 162 ? -19.097 -10.235 13.139 1.00 97.88 162 LYS A N 1
ATOM 1264 C CA . LYS A 1 162 ? -20.269 -9.373 12.995 1.00 97.88 162 LYS A CA 1
ATOM 1265 C C . LYS A 1 162 ? -20.363 -8.843 11.568 1.00 97.88 162 LYS A C 1
ATOM 1267 O O . LYS A 1 162 ? -19.365 -8.786 10.851 1.00 97.88 162 LYS A O 1
ATOM 1272 N N . ASP A 1 163 ? -21.572 -8.445 11.189 1.00 98.06 163 ASP A N 1
ATOM 1273 C CA . ASP A 1 163 ? -21.821 -7.740 9.935 1.00 98.06 163 ASP A CA 1
ATOM 1274 C C . ASP A 1 163 ? -21.007 -6.435 9.897 1.00 98.06 163 ASP A C 1
ATOM 1276 O O . ASP A 1 163 ? -20.890 -5.736 10.913 1.00 98.06 163 ASP A O 1
ATOM 1280 N N . TYR A 1 164 ? -20.441 -6.128 8.732 1.00 98.12 164 TYR A N 1
ATOM 1281 C CA . TYR A 1 164 ? -19.622 -4.948 8.483 1.00 98.12 164 TYR A CA 1
ATOM 1282 C C . TYR A 1 164 ? -20.274 -3.645 8.966 1.00 98.12 164 TYR A C 1
ATOM 1284 O O . TYR A 1 164 ? -19.606 -2.823 9.599 1.00 98.12 164 TYR A O 1
ATOM 1292 N N . ASP A 1 165 ? -21.576 -3.470 8.735 1.00 96.38 165 ASP A N 1
ATOM 1293 C CA . ASP A 1 165 ? -22.258 -2.201 9.011 1.00 96.38 165 ASP A CA 1
ATOM 1294 C C . ASP A 1 165 ? -22.531 -1.979 10.506 1.00 96.38 165 ASP A C 1
ATOM 1296 O O . ASP A 1 165 ? -22.709 -0.843 10.957 1.00 96.38 165 ASP A O 1
ATOM 1300 N N . THR A 1 166 ? -22.466 -3.040 11.317 1.00 98.25 166 THR A N 1
ATOM 1301 C CA . THR A 1 166 ? -22.625 -2.943 12.780 1.00 98.25 166 THR A CA 1
ATOM 1302 C C . THR A 1 166 ? -21.417 -2.318 13.482 1.00 98.25 166 THR A C 1
ATOM 1304 O O . THR A 1 166 ? -21.520 -1.928 14.645 1.00 98.25 166 THR A O 1
ATOM 1307 N N . PHE A 1 167 ? -20.293 -2.154 12.772 1.00 98.62 167 PHE A N 1
ATOM 1308 C CA . PHE A 1 167 ? -19.061 -1.562 13.298 1.00 98.62 167 PHE A CA 1
ATOM 1309 C C . PHE A 1 167 ? -19.287 -0.208 13.977 1.00 98.62 167 PHE A C 1
ATOM 1311 O O . PHE A 1 167 ? -18.736 0.042 15.045 1.00 98.62 167 PHE A O 1
ATOM 1318 N N . TRP A 1 168 ? -20.099 0.668 13.380 1.00 97.81 168 TRP A N 1
ATOM 1319 C CA . TRP A 1 168 ? -20.286 2.031 13.884 1.00 97.81 168 TRP A CA 1
ATOM 1320 C C . TRP A 1 168 ? -21.014 2.078 15.229 1.00 97.81 168 TRP A C 1
ATOM 1322 O O . TRP A 1 168 ? -20.654 2.888 16.083 1.00 97.81 168 TRP A O 1
ATOM 1332 N N . ALA A 1 169 ? -21.997 1.196 15.430 1.00 98.25 169 ALA A N 1
ATOM 1333 C CA . ALA A 1 169 ? -22.712 1.090 16.698 1.00 98.25 169 ALA A CA 1
ATOM 1334 C C . ALA A 1 169 ? -21.773 0.585 17.805 1.00 98.25 169 ALA A C 1
ATOM 1336 O O . ALA A 1 169 ? -21.623 1.238 18.838 1.00 98.25 169 ALA A O 1
ATOM 1337 N N . ASP A 1 170 ? -21.054 -0.511 17.550 1.00 98.31 170 ASP A N 1
ATOM 1338 C CA . ASP A 1 170 ? -20.078 -1.071 18.491 1.00 98.31 170 ASP A CA 1
ATOM 1339 C C . ASP A 1 170 ? -18.922 -0.094 18.789 1.00 98.31 170 ASP A C 1
ATOM 1341 O O . ASP A 1 170 ? -18.446 -0.017 19.924 1.00 98.31 170 ASP A O 1
ATOM 1345 N N . LEU A 1 171 ? -18.475 0.684 17.796 1.00 98.50 171 LEU A N 1
ATOM 1346 C CA . LEU A 1 171 ? -17.450 1.714 17.975 1.00 98.50 171 LEU A CA 1
ATOM 1347 C C . LEU A 1 171 ? -17.903 2.779 18.981 1.00 98.50 171 LEU A C 1
ATOM 1349 O O . LEU A 1 171 ? -17.115 3.196 19.830 1.00 98.50 171 LEU A O 1
ATOM 1353 N N . GLN A 1 172 ? -19.165 3.208 18.908 1.00 98.12 172 GLN A N 1
ATOM 1354 C CA . GLN A 1 172 ? -19.726 4.177 19.846 1.00 98.12 172 GLN A CA 1
ATOM 1355 C C . GLN A 1 172 ? -19.814 3.604 21.269 1.00 98.12 172 GLN A C 1
ATOM 1357 O O . GLN A 1 172 ? -19.499 4.313 22.231 1.00 98.12 172 GLN A O 1
ATOM 1362 N N . GLU A 1 173 ? -20.177 2.324 21.411 1.00 98.00 173 GLU A N 1
ATOM 1363 C CA . GLU A 1 173 ? -20.261 1.633 22.705 1.00 98.00 173 GLU A CA 1
ATOM 1364 C C . GLU A 1 173 ? -18.915 1.552 23.440 1.00 98.00 173 GLU A C 1
ATOM 1366 O O . GLU A 1 173 ? -18.894 1.508 24.675 1.00 98.00 173 GLU A O 1
ATOM 1371 N N . LEU A 1 174 ? -17.781 1.611 22.726 1.00 97.81 174 LEU A N 1
ATOM 1372 C CA . LEU A 1 174 ? -16.452 1.610 23.350 1.00 97.81 174 LEU A CA 1
ATOM 1373 C C . LEU A 1 174 ? -16.263 2.741 24.367 1.00 97.81 174 LEU A C 1
ATOM 1375 O O . LEU A 1 174 ? -15.530 2.554 25.333 1.00 97.81 174 LEU A O 1
ATOM 1379 N N . ASN A 1 175 ? -16.961 3.872 24.220 1.00 97.94 175 ASN A N 1
ATOM 1380 C CA . ASN A 1 175 ? -16.916 4.966 25.197 1.00 97.94 175 ASN A CA 1
ATOM 1381 C C . ASN A 1 175 ? -17.375 4.553 26.603 1.00 97.94 175 ASN A C 1
ATOM 1383 O O . ASN A 1 175 ? -16.932 5.138 27.587 1.00 97.94 175 ASN A O 1
ATOM 1387 N N . ASN A 1 176 ? -18.249 3.550 26.695 1.00 97.25 176 ASN A N 1
ATOM 1388 C CA . ASN A 1 176 ? -18.762 3.032 27.963 1.00 97.25 176 ASN A CA 1
ATOM 1389 C C . ASN A 1 176 ? -18.024 1.767 28.412 1.00 97.25 176 ASN A C 1
ATOM 1391 O O . ASN A 1 176 ? -18.019 1.439 29.596 1.00 97.25 176 ASN A O 1
ATOM 1395 N N . LEU A 1 177 ? -17.445 1.028 27.463 1.00 96.19 177 LEU A N 1
ATOM 1396 C CA . LEU A 1 177 ? -16.866 -0.287 27.716 1.00 96.19 177 LEU A CA 1
ATOM 1397 C C . LEU A 1 177 ? -15.356 -0.257 27.941 1.00 96.19 177 LEU A C 1
ATOM 1399 O O . LEU A 1 177 ? -14.831 -1.207 28.517 1.00 96.19 177 LEU A O 1
ATOM 1403 N N . SER A 1 178 ? -14.644 0.742 27.426 1.00 97.25 178 SER A N 1
ATOM 1404 C CA . SER A 1 178 ? -13.180 0.750 27.363 1.00 97.25 178 SER A CA 1
ATOM 1405 C C . SER A 1 178 ? -12.569 1.773 28.314 1.00 97.25 178 SER A C 1
ATOM 1407 O O . SER A 1 178 ? -13.028 2.910 28.400 1.00 97.25 178 SER A O 1
ATOM 1409 N N . THR A 1 179 ? -11.489 1.392 28.996 1.00 96.75 179 THR A N 1
ATOM 1410 C CA . THR A 1 179 ? -10.693 2.327 29.809 1.00 96.75 179 THR A CA 1
ATOM 1411 C C . THR A 1 179 ? -9.661 3.084 28.978 1.00 96.75 179 THR A C 1
ATOM 1413 O O . THR A 1 179 ? -9.248 4.177 29.359 1.00 96.75 179 THR A O 1
ATOM 1416 N N . GLY A 1 180 ? -9.235 2.516 27.847 1.00 98.25 180 GLY A N 1
ATOM 1417 C CA . GLY A 1 180 ? -8.281 3.142 26.939 1.00 98.25 180 GLY A CA 1
ATOM 1418 C C . GLY A 1 180 ? -8.353 2.528 25.546 1.00 98.25 180 GLY A C 1
ATOM 1419 O O . GLY A 1 180 ? -8.199 1.318 25.383 1.00 98.25 180 GLY A O 1
ATOM 1420 N N . VAL A 1 181 ? -8.571 3.372 24.542 1.00 98.56 181 VAL A N 1
ATOM 1421 C CA . VAL A 1 181 ? -8.745 2.982 23.142 1.00 98.56 181 VAL A CA 1
ATOM 1422 C C . VAL A 1 181 ? -7.581 3.507 22.318 1.00 98.56 181 VAL A C 1
ATOM 1424 O O . VAL A 1 181 ? -7.418 4.714 22.138 1.00 98.56 181 VAL A O 1
ATOM 1427 N N . TRP A 1 182 ? -6.792 2.590 21.775 1.00 98.50 182 TRP A N 1
ATOM 1428 C CA . TRP A 1 182 ? -5.742 2.897 20.820 1.00 98.50 182 TRP A CA 1
ATOM 1429 C C . TRP A 1 182 ? -6.333 3.015 19.412 1.00 98.50 182 TRP A C 1
ATOM 1431 O O . TRP A 1 182 ? -6.918 2.073 18.877 1.00 98.50 182 TRP A O 1
ATOM 1441 N N . LEU A 1 183 ? -6.167 4.187 18.809 1.00 98.38 183 LEU A N 1
ATOM 1442 C CA . LEU A 1 183 ? -6.451 4.452 17.407 1.00 98.38 183 LEU A CA 1
ATOM 1443 C C . LEU A 1 183 ? -5.133 4.613 16.630 1.00 98.38 183 LEU A C 1
ATOM 1445 O O . LEU A 1 183 ? -4.335 5.488 16.982 1.00 98.38 183 LEU A O 1
ATOM 1449 N N . PRO A 1 184 ? -4.886 3.801 15.588 1.00 96.94 184 PRO A N 1
ATOM 1450 C CA . PRO A 1 184 ? -3.739 3.968 14.706 1.00 96.94 184 PRO A CA 1
ATOM 1451 C C . PRO A 1 184 ? -3.625 5.392 14.144 1.00 96.94 184 PRO A C 1
ATOM 1453 O O . PRO A 1 184 ? -4.557 5.913 13.524 1.00 96.94 184 PRO A O 1
ATOM 1456 N N . SER A 1 185 ? -2.472 6.026 14.351 1.00 95.12 185 SER A N 1
ATOM 1457 C CA . SER A 1 185 ? -2.119 7.322 13.767 1.00 95.12 185 SER A CA 1
ATOM 1458 C C . SER A 1 185 ? -1.365 7.157 12.451 1.00 95.12 185 SER A C 1
ATOM 1460 O O . SER A 1 185 ? -0.914 6.062 12.116 1.00 95.12 185 SER A O 1
ATOM 1462 N N . ALA A 1 186 ? -1.178 8.263 11.728 1.00 93.44 186 ALA A N 1
ATOM 1463 C CA . ALA A 1 186 ? -0.303 8.260 10.564 1.00 93.44 186 ALA A CA 1
ATOM 1464 C C . ALA A 1 186 ? 1.126 7.839 10.955 1.00 93.44 186 ALA A C 1
ATOM 1466 O O . ALA A 1 186 ? 1.663 8.329 11.953 1.00 93.44 186 ALA A O 1
ATOM 1467 N N . TYR A 1 187 ? 1.711 6.918 10.191 1.00 89.81 187 TYR A N 1
ATOM 1468 C CA . TYR A 1 187 ? 3.069 6.417 10.388 1.00 89.81 187 TYR A CA 1
ATOM 1469 C C . TYR A 1 187 ? 3.572 5.713 9.123 1.00 89.81 187 TYR A C 1
ATOM 1471 O O . TYR A 1 187 ? 2.905 4.812 8.611 1.00 89.81 187 TYR A O 1
ATOM 1479 N N . SER A 1 188 ? 4.766 6.080 8.641 1.00 85.19 188 SER A N 1
ATOM 1480 C CA . SER A 1 188 ? 5.283 5.611 7.344 1.00 85.19 188 SER A CA 1
ATOM 1481 C C . SER A 1 188 ? 4.227 5.844 6.241 1.00 85.19 188 SER A C 1
ATOM 1483 O O . SER A 1 188 ? 3.783 6.978 6.071 1.00 85.19 188 SER A O 1
ATOM 1485 N N . TYR A 1 189 ? 3.792 4.800 5.533 1.00 79.62 189 TYR A N 1
ATOM 1486 C CA . TYR A 1 189 ? 2.744 4.859 4.505 1.00 79.62 189 TYR A CA 1
ATOM 1487 C C . TYR A 1 189 ? 1.307 4.785 5.056 1.00 79.62 189 TYR A C 1
ATOM 1489 O O . TYR A 1 189 ? 0.353 5.100 4.343 1.00 79.62 189 TYR A O 1
ATOM 1497 N N . ALA A 1 190 ? 1.114 4.389 6.317 1.00 87.38 190 ALA A N 1
ATOM 1498 C CA . ALA A 1 190 ? -0.219 4.317 6.904 1.00 87.38 190 ALA A CA 1
ATOM 1499 C C . ALA A 1 190 ? -0.734 5.722 7.227 1.00 87.38 190 ALA A C 1
ATOM 1501 O O . ALA A 1 190 ? -0.074 6.499 7.915 1.00 87.38 190 ALA A O 1
ATOM 1502 N N . SER A 1 191 ? -1.945 6.040 6.768 1.00 89.62 191 SER A N 1
ATOM 1503 C CA . SER A 1 191 ? -2.551 7.367 6.960 1.00 89.62 191 SER A CA 1
ATOM 1504 C C . SER A 1 191 ? -3.297 7.526 8.297 1.00 89.62 191 SER A C 1
ATOM 1506 O O . SER A 1 191 ? -3.730 8.631 8.631 1.00 89.62 191 SER A O 1
ATOM 1508 N N . GLY A 1 192 ? -3.410 6.447 9.079 1.00 94.50 192 GLY A N 1
ATOM 1509 C CA . GLY A 1 192 ? -4.154 6.395 10.340 1.00 94.50 192 GLY A CA 1
ATOM 1510 C C . GLY A 1 192 ? -5.668 6.248 10.154 1.00 94.50 192 GLY A C 1
ATOM 1511 O O . GLY A 1 192 ? -6.163 6.086 9.039 1.00 94.50 192 GLY A O 1
ATOM 1512 N N . VAL A 1 193 ? -6.411 6.293 11.261 1.00 97.94 193 VAL A N 1
ATOM 1513 C CA . VAL A 1 193 ? -7.879 6.188 11.244 1.00 97.94 193 VAL A CA 1
ATOM 1514 C C . VAL A 1 193 ? -8.553 7.402 10.587 1.00 97.94 193 VAL A C 1
ATOM 1516 O O . VAL A 1 193 ? -8.020 8.520 10.581 1.00 97.94 193 VAL A O 1
ATOM 1519 N N . SER A 1 194 ? -9.769 7.194 10.074 1.00 98.00 194 SER A N 1
ATOM 1520 C CA . SER A 1 194 ? -10.610 8.277 9.558 1.00 98.00 194 SER A CA 1
ATOM 1521 C C . SER A 1 194 ? -10.993 9.278 10.651 1.00 98.00 194 SER A C 1
ATOM 1523 O O . SER A 1 194 ? -11.008 8.952 11.846 1.00 98.00 194 SER A O 1
ATOM 1525 N N . ARG A 1 195 ? -11.327 10.510 10.254 1.00 97.81 195 ARG A N 1
ATOM 1526 C CA . ARG A 1 195 ? -11.787 11.549 11.183 1.00 97.81 195 ARG A CA 1
ATOM 1527 C C . ARG A 1 195 ? -13.014 11.091 11.967 1.00 97.81 195 ARG A C 1
ATOM 1529 O O . ARG A 1 195 ? -13.062 11.313 13.175 1.00 97.81 195 ARG A O 1
ATOM 1536 N N . GLN A 1 196 ? -13.954 10.412 11.311 1.00 97.94 196 GLN A N 1
ATOM 1537 C CA . GLN A 1 196 ? -15.166 9.904 11.947 1.00 97.94 196 GLN A CA 1
ATOM 1538 C C . GLN A 1 196 ? -14.829 8.930 13.080 1.00 97.94 196 GLN A C 1
ATOM 1540 O O . GLN A 1 196 ? -15.350 9.069 14.186 1.00 97.94 196 GLN A O 1
ATOM 1545 N N . ILE A 1 197 ? -13.929 7.969 12.839 1.00 98.44 197 ILE A N 1
ATOM 1546 C CA . ILE A 1 197 ? -13.515 7.004 13.868 1.00 98.44 197 ILE A CA 1
ATOM 1547 C C . ILE A 1 197 ? -12.811 7.728 15.016 1.00 98.44 197 ILE A C 1
ATOM 1549 O O . ILE A 1 197 ? -13.118 7.490 16.183 1.00 98.44 197 ILE A O 1
ATOM 1553 N N . PHE A 1 198 ? -11.915 8.661 14.685 1.00 98.38 198 PHE A N 1
ATOM 1554 C CA . PHE A 1 198 ? -11.196 9.452 15.675 1.00 98.38 198 PHE A CA 1
ATOM 1555 C C . PHE A 1 198 ? -12.134 10.247 16.589 1.00 98.38 198 PHE A C 1
ATOM 1557 O O . PHE A 1 198 ? -11.945 10.224 17.802 1.00 98.38 198 PHE A O 1
ATOM 1564 N N . GLN A 1 199 ? -13.132 10.940 16.033 1.00 97.25 199 GLN A N 1
ATOM 1565 C CA . GLN A 1 199 ? -14.078 11.764 16.794 1.00 97.25 199 GLN A CA 1
ATOM 1566 C C . GLN A 1 199 ? -15.116 10.950 17.575 1.00 97.25 199 GLN A C 1
ATOM 1568 O O . GLN A 1 199 ? -15.587 11.424 18.604 1.00 97.25 199 GLN A O 1
ATOM 1573 N N . THR A 1 200 ? -15.454 9.741 17.115 1.00 98.25 200 THR A N 1
ATOM 1574 C CA . THR A 1 200 ? -16.431 8.867 17.792 1.00 98.25 200 THR A CA 1
ATOM 1575 C C . THR A 1 200 ? -15.937 8.417 19.172 1.00 98.25 200 THR A C 1
ATOM 1577 O O . THR A 1 200 ? -16.738 8.217 20.084 1.00 98.25 200 THR A O 1
ATOM 1580 N N . ILE A 1 201 ? -14.620 8.279 19.350 1.00 98.50 201 ILE A N 1
ATOM 1581 C CA . ILE A 1 201 ? -14.011 7.903 20.628 1.00 98.50 201 ILE A CA 1
ATOM 1582 C C . ILE A 1 201 ? -13.672 9.149 21.451 1.00 98.50 201 ILE A C 1
ATOM 1584 O O . ILE A 1 201 ? -12.955 10.047 20.999 1.00 98.50 201 ILE A O 1
ATOM 1588 N N . GLY A 1 202 ? -14.150 9.165 22.694 1.00 97.69 202 GLY A N 1
ATOM 1589 C CA . GLY A 1 202 ? -13.971 10.246 23.650 1.00 97.69 202 GLY A CA 1
ATOM 1590 C C . GLY A 1 202 ? -12.502 10.586 23.886 1.00 97.69 202 GLY A C 1
ATOM 1591 O O . GLY A 1 202 ? -11.650 9.715 24.072 1.00 97.69 202 GLY A O 1
ATOM 1592 N N . GLN A 1 203 ? -12.202 11.886 23.918 1.00 97.19 203 GLN A N 1
ATOM 1593 C CA . GLN A 1 203 ? -10.835 12.399 24.044 1.00 97.19 203 GLN A CA 1
ATOM 1594 C C . GLN A 1 203 ? -10.103 11.888 25.296 1.00 97.19 203 GLN A C 1
ATOM 1596 O O . GLN A 1 203 ? -8.887 11.735 25.249 1.00 97.19 203 GLN A O 1
ATOM 1601 N N . SER A 1 204 ? -10.818 11.614 26.391 1.00 97.06 204 SER A N 1
ATOM 1602 C CA . SER A 1 204 ? -10.242 11.157 27.663 1.00 97.06 204 SER A CA 1
ATOM 1603 C C . SER A 1 204 ? -9.711 9.723 27.634 1.00 97.06 204 SER A C 1
ATOM 1605 O O . SER A 1 204 ? -8.825 9.403 28.421 1.00 97.06 204 SER A O 1
ATOM 1607 N N . ILE A 1 205 ? -10.234 8.871 26.748 1.00 97.44 205 ILE A N 1
ATOM 1608 C CA . ILE A 1 205 ? -9.846 7.455 26.643 1.00 97.44 205 ILE A CA 1
ATOM 1609 C C . ILE A 1 205 ? -9.061 7.155 25.362 1.00 97.44 205 ILE A C 1
ATOM 1611 O O . ILE A 1 205 ? -8.488 6.078 25.224 1.00 97.44 205 ILE A O 1
ATOM 1615 N N . ARG A 1 206 ? -9.030 8.088 24.407 1.00 97.62 206 ARG A N 1
ATOM 1616 C CA . ARG A 1 206 ? -8.386 7.919 23.103 1.00 97.62 206 ARG A CA 1
ATOM 1617 C C . ARG A 1 206 ? -6.873 8.125 23.178 1.00 97.62 206 ARG A C 1
ATOM 1619 O O . ARG A 1 206 ? -6.404 9.203 23.532 1.00 97.62 206 ARG A O 1
ATOM 1626 N N . GLN A 1 207 ? -6.120 7.145 22.694 1.00 97.12 207 GLN A N 1
ATOM 1627 C CA . GLN A 1 207 ? -4.678 7.221 22.458 1.00 97.12 207 GLN A CA 1
ATOM 1628 C C . GLN A 1 207 ? -4.400 7.109 20.954 1.00 97.12 207 GLN A C 1
ATOM 1630 O O . GLN A 1 207 ? -4.896 6.195 20.304 1.00 97.12 207 GLN A O 1
ATOM 1635 N N . SER A 1 208 ? -3.617 8.029 20.387 1.00 96.12 208 SER A N 1
ATOM 1636 C CA . SER A 1 208 ? -3.336 8.082 18.944 1.00 96.12 208 SER A CA 1
ATOM 1637 C C . SER A 1 208 ? -1.852 7.847 18.681 1.00 96.12 208 SER A C 1
ATOM 1639 O O . SER A 1 208 ? -1.048 8.754 18.883 1.00 96.12 208 SER A O 1
ATOM 1641 N N . LEU A 1 209 ? -1.490 6.637 18.254 1.00 94.25 209 LEU A N 1
ATOM 1642 C CA . LEU A 1 209 ? -0.102 6.201 18.032 1.00 94.25 209 LEU A CA 1
ATOM 1643 C C . LEU A 1 209 ? -0.035 5.252 16.828 1.00 94.25 209 LEU A C 1
ATOM 1645 O O . LEU A 1 209 ? -1.059 4.689 16.447 1.00 94.25 209 LEU A O 1
ATOM 1649 N N . ALA A 1 210 ? 1.158 5.025 16.270 1.00 94.38 210 ALA A N 1
ATOM 1650 C CA . ALA A 1 210 ? 1.375 4.073 15.173 1.00 94.38 210 ALA A CA 1
ATOM 1651 C C . ALA A 1 210 ? 0.795 2.688 15.494 1.00 94.38 210 ALA A C 1
ATOM 1653 O O . ALA A 1 210 ? 0.850 2.266 16.644 1.00 94.38 210 ALA A O 1
ATOM 1654 N N . SER A 1 211 ? 0.249 1.973 14.508 1.00 95.62 211 SER A N 1
ATOM 1655 C CA . SER A 1 211 ? -0.331 0.651 14.775 1.00 95.62 211 SER A CA 1
ATOM 1656 C C . SER A 1 211 ? 0.736 -0.340 15.272 1.00 95.62 211 SER A C 1
ATOM 1658 O O . SER A 1 211 ? 1.785 -0.462 14.633 1.00 95.62 211 SER A O 1
ATOM 1660 N N . PRO A 1 212 ? 0.479 -1.101 16.355 1.00 95.06 212 PRO A N 1
ATOM 1661 C CA . PRO A 1 212 ? 1.370 -2.176 16.782 1.00 95.06 212 PRO A CA 1
ATOM 1662 C C . PRO A 1 212 ? 1.479 -3.270 15.714 1.00 95.06 212 PRO A C 1
ATOM 1664 O O . PRO A 1 212 ? 2.537 -3.869 15.556 1.00 95.06 212 PRO A O 1
ATOM 1667 N N . VAL A 1 213 ? 0.402 -3.497 14.953 1.00 96.00 213 VAL A N 1
ATOM 1668 C CA . VAL A 1 213 ? 0.356 -4.504 13.890 1.00 96.00 213 VAL A CA 1
ATOM 1669 C C . VAL A 1 213 ? 1.264 -4.108 12.738 1.00 96.00 213 VAL A C 1
ATOM 1671 O O . VAL A 1 213 ? 2.008 -4.952 12.248 1.00 96.00 213 VAL A O 1
ATOM 1674 N N . LEU A 1 214 ? 1.255 -2.827 12.351 1.00 93.06 214 LEU A N 1
ATOM 1675 C CA . LEU A 1 214 ? 2.174 -2.300 11.345 1.00 93.06 214 LEU A CA 1
ATOM 1676 C C . LEU A 1 214 ? 3.624 -2.567 11.745 1.00 93.06 214 LEU A C 1
ATOM 1678 O O . LEU A 1 214 ? 4.378 -3.119 10.955 1.00 93.06 214 LEU A O 1
ATOM 1682 N N . LEU A 1 215 ? 4.008 -2.237 12.977 1.00 90.50 215 LEU A N 1
ATOM 1683 C CA . LEU A 1 215 ? 5.388 -2.419 13.430 1.00 90.50 215 LEU A CA 1
ATOM 1684 C C . LEU A 1 215 ? 5.799 -3.897 13.428 1.00 90.50 215 LEU A C 1
ATOM 1686 O O . LEU A 1 215 ? 6.867 -4.241 12.926 1.00 90.50 215 LEU A O 1
ATOM 1690 N N . THR A 1 216 ? 4.937 -4.789 13.917 1.00 91.94 216 THR A N 1
ATOM 1691 C CA . THR A 1 216 ? 5.253 -6.220 13.984 1.00 91.94 216 THR A CA 1
ATOM 1692 C C . THR A 1 216 ? 5.283 -6.875 12.603 1.00 91.94 216 THR A C 1
ATOM 1694 O O . THR A 1 216 ? 6.229 -7.600 12.313 1.00 91.94 216 THR A O 1
ATOM 1697 N N . LYS A 1 217 ? 4.307 -6.604 11.723 1.00 93.69 217 LYS A N 1
ATOM 1698 C CA . LYS A 1 217 ? 4.225 -7.269 10.407 1.00 93.69 217 LYS A CA 1
ATOM 1699 C C . LYS A 1 217 ? 5.342 -6.872 9.444 1.00 93.69 217 LYS A C 1
ATOM 1701 O O . LYS A 1 217 ? 5.657 -7.614 8.518 1.00 93.69 217 LYS A O 1
ATOM 1706 N N . THR A 1 218 ? 5.957 -5.707 9.651 1.00 91.12 218 THR A N 1
ATOM 1707 C CA . THR A 1 218 ? 7.079 -5.274 8.806 1.00 91.12 218 THR A CA 1
ATOM 1708 C C . THR A 1 218 ? 8.341 -6.106 9.000 1.00 91.12 218 THR A C 1
ATOM 1710 O O . THR A 1 218 ? 9.136 -6.206 8.064 1.00 91.12 218 THR A O 1
ATOM 1713 N N . MET A 1 219 ? 8.493 -6.756 10.159 1.00 91.88 219 MET A N 1
ATOM 1714 C CA . MET A 1 219 ? 9.572 -7.701 10.436 1.00 91.88 219 MET A CA 1
ATOM 1715 C C . MET A 1 219 ? 9.099 -9.119 10.121 1.00 91.88 219 MET A C 1
ATOM 1717 O O . MET A 1 219 ? 8.391 -9.744 10.909 1.00 91.88 219 MET A O 1
ATOM 1721 N N . LYS A 1 220 ? 9.487 -9.620 8.949 1.00 93.81 220 LYS A N 1
ATOM 1722 C CA . LYS A 1 220 ? 9.064 -10.940 8.472 1.00 93.81 220 LYS A CA 1
ATOM 1723 C C . LYS A 1 220 ? 9.740 -12.013 9.311 1.00 93.81 220 LYS A C 1
ATOM 1725 O O . LYS A 1 220 ? 10.956 -11.968 9.500 1.00 93.81 220 LYS A O 1
ATOM 1730 N N . ASN A 1 221 ? 8.965 -12.978 9.794 1.00 93.44 221 ASN A N 1
ATOM 1731 C CA . ASN A 1 221 ? 9.542 -14.148 10.454 1.00 93.44 221 ASN A CA 1
ATOM 1732 C C . ASN A 1 221 ? 10.244 -15.066 9.433 1.00 93.44 221 ASN A C 1
ATOM 1734 O O . ASN A 1 221 ? 10.119 -14.876 8.223 1.00 93.44 221 ASN A O 1
ATOM 1738 N N . ASP A 1 222 ? 10.979 -16.076 9.907 1.00 93.62 222 ASP A N 1
ATOM 1739 C CA . ASP A 1 222 ? 11.768 -16.954 9.031 1.00 93.62 222 ASP A CA 1
ATOM 1740 C C . ASP A 1 222 ? 10.927 -17.688 7.973 1.00 93.62 222 ASP A C 1
ATOM 1742 O O . ASP A 1 222 ? 11.412 -17.909 6.861 1.00 93.62 222 ASP A O 1
ATOM 1746 N N . VAL A 1 223 ? 9.671 -18.028 8.291 1.00 92.00 223 VAL A N 1
ATOM 1747 C CA . VAL A 1 223 ? 8.739 -18.685 7.362 1.00 92.00 223 VAL A CA 1
ATOM 1748 C C . VAL A 1 223 ? 8.291 -17.701 6.283 1.00 92.00 223 VAL A C 1
ATOM 1750 O O . VAL A 1 223 ? 8.469 -17.983 5.100 1.00 92.00 223 VAL A O 1
ATOM 1753 N N . GLU A 1 224 ? 7.816 -16.514 6.675 1.00 93.31 224 GLU A N 1
ATOM 1754 C CA . GLU A 1 224 ? 7.423 -15.450 5.737 1.00 93.31 224 GLU A CA 1
ATOM 1755 C C . GLU A 1 224 ? 8.607 -15.036 4.837 1.00 93.31 224 GLU A C 1
ATOM 1757 O O . GLU A 1 224 ? 8.454 -14.840 3.632 1.00 93.31 224 GLU A O 1
ATOM 1762 N N . ALA A 1 225 ? 9.818 -14.934 5.397 1.00 93.50 225 ALA A N 1
ATOM 1763 C CA . ALA A 1 225 ? 11.025 -14.591 4.650 1.00 93.50 225 ALA A CA 1
ATOM 1764 C C . ALA A 1 225 ? 11.447 -15.700 3.670 1.00 93.50 225 ALA A C 1
ATOM 1766 O O . ALA A 1 225 ? 11.917 -15.402 2.570 1.00 93.50 225 ALA A O 1
ATOM 1767 N N . ALA A 1 226 ? 11.301 -16.974 4.045 1.00 91.62 226 ALA A N 1
ATOM 1768 C CA . ALA A 1 226 ? 11.537 -18.098 3.141 1.00 91.62 226 ALA A CA 1
ATOM 1769 C C . ALA A 1 226 ? 10.517 -18.118 1.992 1.00 91.62 226 ALA A C 1
ATOM 1771 O O . ALA A 1 226 ? 10.927 -18.218 0.834 1.00 91.62 226 ALA A O 1
ATOM 1772 N N . GLY A 1 227 ? 9.230 -17.914 2.295 1.00 92.00 227 GLY A N 1
ATOM 1773 C CA . GLY A 1 227 ? 8.167 -17.786 1.296 1.00 92.00 227 GLY A CA 1
ATOM 1774 C C . GLY A 1 227 ? 8.469 -16.695 0.268 1.00 92.00 227 GLY A C 1
ATOM 1775 O O . GLY A 1 227 ? 8.451 -16.946 -0.941 1.00 92.00 227 GLY A O 1
ATOM 1776 N N . MET A 1 228 ? 8.887 -15.516 0.741 1.00 94.50 228 MET A N 1
ATOM 1777 C CA . MET A 1 228 ? 9.286 -14.403 -0.122 1.00 94.50 228 MET A CA 1
ATOM 1778 C C . MET A 1 228 ? 10.444 -14.773 -1.058 1.00 94.50 228 MET A C 1
ATOM 1780 O O . MET A 1 228 ? 10.368 -14.473 -2.251 1.00 94.50 228 MET A O 1
ATOM 1784 N N . ARG A 1 229 ? 11.499 -15.446 -0.574 1.00 94.81 229 ARG A N 1
ATOM 1785 C CA . ARG A 1 229 ? 12.624 -15.881 -1.432 1.00 94.81 229 ARG A CA 1
ATOM 1786 C C . ARG A 1 229 ? 12.150 -16.813 -2.542 1.00 94.81 229 ARG A C 1
ATOM 1788 O O . ARG A 1 229 ? 12.499 -16.620 -3.705 1.00 94.81 229 ARG A O 1
ATOM 1795 N N . ASP A 1 230 ? 11.323 -17.784 -2.192 1.00 92.06 230 ASP A N 1
ATOM 1796 C CA . ASP A 1 230 ? 10.801 -18.763 -3.134 1.00 92.06 230 ASP A CA 1
ATOM 1797 C C . ASP A 1 230 ? 9.861 -18.123 -4.171 1.00 92.06 230 ASP A C 1
ATOM 1799 O O . ASP A 1 230 ? 9.905 -18.475 -5.355 1.00 92.06 230 ASP A O 1
ATOM 1803 N N . ALA A 1 231 ? 9.019 -17.169 -3.761 1.00 94.31 231 ALA A N 1
ATOM 1804 C CA . ALA A 1 231 ? 8.189 -16.380 -4.670 1.00 94.31 231 ALA A CA 1
ATOM 1805 C C . ALA A 1 231 ? 9.053 -15.601 -5.678 1.00 94.31 231 ALA A C 1
ATOM 1807 O O . ALA A 1 231 ? 8.814 -15.678 -6.883 1.00 94.31 231 ALA A O 1
ATOM 1808 N N . HIS A 1 232 ? 10.122 -14.944 -5.211 1.00 97.06 232 HIS A N 1
ATOM 1809 C CA . HIS A 1 232 ? 11.055 -14.210 -6.073 1.00 97.06 232 HIS A CA 1
ATOM 1810 C C . HIS A 1 232 ? 11.805 -15.119 -7.053 1.00 97.06 232 HIS A C 1
ATOM 1812 O O . HIS A 1 232 ? 12.028 -14.720 -8.193 1.00 97.06 232 HIS A O 1
ATOM 1818 N N . ILE A 1 233 ? 12.161 -16.349 -6.662 1.00 95.69 233 ILE A N 1
ATOM 1819 C CA . ILE A 1 233 ? 12.792 -17.317 -7.575 1.00 95.69 233 ILE A CA 1
ATOM 1820 C C . ILE A 1 233 ? 11.843 -17.675 -8.726 1.00 95.69 233 ILE A C 1
ATOM 1822 O O . ILE A 1 233 ? 12.259 -17.669 -9.884 1.00 95.69 233 ILE A O 1
ATOM 1826 N N . ARG A 1 234 ? 10.564 -17.954 -8.438 1.00 93.19 234 ARG A N 1
ATOM 1827 C CA . ARG A 1 234 ? 9.563 -18.262 -9.480 1.00 93.19 234 ARG A CA 1
ATOM 1828 C C . ARG A 1 234 ? 9.306 -17.070 -10.390 1.00 93.19 234 ARG A C 1
ATOM 1830 O O . ARG A 1 234 ? 9.278 -17.218 -11.610 1.00 93.19 234 ARG A O 1
ATOM 1837 N N . ASP A 1 235 ? 9.165 -15.888 -9.803 1.00 97.12 235 ASP A N 1
ATOM 1838 C CA . ASP A 1 235 ? 8.943 -14.664 -10.565 1.00 97.12 235 ASP A CA 1
ATOM 1839 C C . ASP A 1 235 ? 10.128 -14.346 -11.484 1.00 97.12 235 ASP A C 1
ATOM 1841 O O . ASP A 1 235 ? 9.941 -14.000 -12.651 1.00 97.12 235 ASP A O 1
ATOM 1845 N N . ALA A 1 236 ? 11.354 -14.570 -10.998 1.00 97.94 236 ALA A N 1
ATOM 1846 C CA . ALA A 1 236 ? 12.567 -14.419 -11.788 1.00 97.94 236 ALA A CA 1
ATOM 1847 C C . ALA A 1 236 ? 12.598 -15.368 -12.995 1.00 97.94 236 ALA A C 1
ATOM 1849 O O . ALA A 1 236 ? 13.055 -14.958 -14.058 1.00 97.94 236 ALA A O 1
ATOM 1850 N N . VAL A 1 237 ? 12.071 -16.596 -12.889 1.00 98.00 237 VAL A N 1
ATOM 1851 C CA . VAL A 1 237 ? 11.952 -17.503 -14.047 1.00 98.00 237 VAL A CA 1
ATOM 1852 C C . VAL A 1 237 ? 11.060 -16.890 -15.129 1.00 98.00 237 VAL A C 1
ATOM 1854 O O . VAL A 1 237 ? 11.465 -16.846 -16.293 1.00 98.00 237 VAL A O 1
ATOM 1857 N N . ALA A 1 238 ? 9.881 -16.379 -14.762 1.00 97.81 238 ALA A N 1
ATOM 1858 C CA . ALA A 1 238 ? 8.971 -15.733 -15.711 1.00 97.81 238 ALA A CA 1
ATOM 1859 C C . ALA A 1 238 ? 9.604 -14.486 -16.352 1.00 97.81 238 ALA A C 1
ATOM 1861 O O . ALA A 1 238 ? 9.522 -14.307 -17.570 1.00 97.81 238 ALA A O 1
ATOM 1862 N N . LEU A 1 239 ? 10.287 -13.656 -15.554 1.00 98.38 239 LEU A N 1
ATOM 1863 C CA . LEU A 1 239 ? 10.980 -12.471 -16.053 1.00 98.38 239 LEU A CA 1
ATOM 1864 C C . LEU A 1 239 ? 12.133 -12.843 -16.995 1.00 98.38 239 LEU A C 1
ATOM 1866 O O . LEU A 1 239 ? 12.218 -12.291 -18.086 1.00 98.38 239 LEU A O 1
ATOM 1870 N N . CYS A 1 240 ? 12.985 -13.805 -16.636 1.00 98.56 240 CYS A N 1
ATOM 1871 C CA . CYS A 1 240 ? 14.073 -14.271 -17.499 1.00 98.56 240 CYS A CA 1
ATOM 1872 C C . CYS A 1 240 ? 13.553 -14.822 -18.832 1.00 98.56 240 CYS A C 1
ATOM 1874 O O . CYS A 1 240 ? 14.132 -14.527 -19.873 1.00 98.56 240 CYS A O 1
ATOM 1876 N N . GLN A 1 241 ? 12.446 -15.572 -18.824 1.00 98.31 241 GLN A N 1
ATOM 1877 C CA . GLN A 1 241 ? 11.801 -16.047 -20.052 1.00 98.31 241 GLN A CA 1
ATOM 1878 C C . GLN A 1 241 ? 11.301 -14.891 -20.925 1.00 98.31 241 GLN A C 1
ATOM 1880 O O . GLN A 1 241 ? 11.453 -14.940 -22.145 1.00 98.31 241 GLN A O 1
ATOM 1885 N N . MET A 1 242 ? 10.717 -13.855 -20.318 1.00 98.12 242 MET A N 1
ATOM 1886 C CA . MET A 1 242 ? 10.256 -12.670 -21.040 1.00 98.12 242 MET A CA 1
ATOM 1887 C C . MET A 1 242 ? 11.427 -11.887 -21.640 1.00 98.12 242 MET A C 1
ATOM 1889 O O . MET A 1 242 ? 11.412 -11.583 -22.829 1.00 98.12 242 MET A O 1
ATOM 1893 N N . LEU A 1 243 ? 12.452 -11.601 -20.833 1.00 97.25 243 LEU A N 1
ATOM 1894 C CA . LEU A 1 243 ? 13.639 -10.868 -21.268 1.00 97.25 243 LEU A CA 1
ATOM 1895 C C . LEU A 1 243 ? 14.374 -11.612 -22.382 1.00 97.25 243 LEU A C 1
ATOM 1897 O O . LEU A 1 243 ? 14.729 -10.988 -23.372 1.00 97.25 243 LEU A O 1
ATOM 1901 N N . HIS A 1 244 ? 14.516 -12.936 -22.266 1.00 96.12 244 HIS A N 1
ATOM 1902 C CA . HIS A 1 244 ? 15.099 -13.765 -23.318 1.00 96.12 244 HIS A CA 1
ATOM 1903 C C . HIS A 1 244 ? 14.333 -13.633 -24.637 1.00 96.12 244 HIS A C 1
ATOM 1905 O O . HIS A 1 244 ? 14.963 -13.422 -25.663 1.00 96.12 244 HIS A O 1
ATOM 1911 N N . ARG A 1 245 ? 12.992 -13.696 -24.618 1.00 95.75 245 ARG A N 1
ATOM 1912 C CA . ARG A 1 245 ? 12.172 -13.517 -25.831 1.00 95.75 245 ARG A CA 1
ATOM 1913 C C . ARG A 1 245 ? 12.361 -12.139 -26.460 1.00 95.75 245 ARG A C 1
ATOM 1915 O O . ARG A 1 245 ? 12.455 -12.047 -27.675 1.00 95.75 245 ARG A O 1
ATOM 1922 N N . LEU A 1 246 ? 12.407 -11.080 -25.650 1.00 96.06 246 LEU A N 1
ATOM 1923 C CA . LEU A 1 246 ? 12.601 -9.722 -26.165 1.00 96.06 246 LEU A CA 1
ATOM 1924 C C . LEU A 1 246 ? 13.977 -9.538 -26.797 1.00 96.06 246 LEU A C 1
ATOM 1926 O O . LEU A 1 246 ? 14.057 -9.010 -27.900 1.00 96.06 246 LEU A O 1
ATOM 1930 N N . ASP A 1 247 ? 15.025 -9.994 -26.116 1.00 92.50 247 ASP A N 1
ATOM 1931 C CA . ASP A 1 247 ? 16.409 -9.945 -26.595 1.00 92.50 247 ASP A CA 1
ATOM 1932 C C . ASP A 1 247 ? 16.528 -10.629 -27.965 1.00 92.50 247 ASP A C 1
ATOM 1934 O O . ASP A 1 247 ? 16.991 -10.063 -28.950 1.00 92.50 247 ASP A O 1
ATOM 1938 N N . GLU A 1 248 ? 15.961 -11.828 -28.057 1.00 89.81 248 GLU A N 1
ATOM 1939 C CA . GLU A 1 248 ? 15.975 -12.644 -29.257 1.00 89.81 248 GLU A CA 1
ATOM 1940 C C . GLU A 1 248 ? 15.141 -12.077 -30.415 1.00 89.81 248 GLU A C 1
ATOM 1942 O O . GLU A 1 248 ? 15.540 -12.192 -31.577 1.00 89.81 248 GLU A O 1
ATOM 1947 N N . ASP A 1 249 ? 13.958 -11.531 -30.148 1.00 93.25 249 ASP A N 1
ATOM 1948 C CA . ASP A 1 249 ? 13.006 -11.143 -31.190 1.00 93.25 249 ASP A CA 1
ATOM 1949 C C . ASP A 1 249 ? 13.187 -9.702 -31.668 1.00 93.25 249 ASP A C 1
ATOM 1951 O O . ASP A 1 249 ? 13.059 -9.449 -32.869 1.00 93.25 249 ASP A O 1
ATOM 1955 N N . VAL A 1 250 ? 13.481 -8.767 -30.756 1.00 89.81 250 VAL A N 1
ATOM 1956 C CA . VAL A 1 250 ? 13.587 -7.335 -31.079 1.00 89.81 250 VAL A CA 1
ATOM 1957 C C . VAL A 1 250 ? 14.851 -7.060 -31.889 1.00 89.81 250 VAL A C 1
ATOM 1959 O O . VAL A 1 250 ? 14.782 -6.344 -32.886 1.00 89.81 250 VAL A O 1
ATOM 1962 N N . GLU A 1 251 ? 15.988 -7.661 -31.524 1.00 80.19 251 GLU A N 1
ATOM 1963 C CA . GLU A 1 251 ? 17.244 -7.481 -32.265 1.00 80.19 251 GLU A CA 1
ATOM 1964 C C . GLU A 1 251 ? 17.192 -8.106 -33.663 1.00 80.19 251 GLU A C 1
ATOM 1966 O O . GLU A 1 251 ? 17.688 -7.539 -34.637 1.00 80.19 251 GLU A O 1
ATOM 1971 N N . SER A 1 252 ? 16.577 -9.286 -33.778 1.00 82.44 252 SER A N 1
ATOM 1972 C CA . SER A 1 252 ? 16.508 -10.030 -35.039 1.00 82.44 252 SER A CA 1
ATOM 1973 C C . SER A 1 252 ? 15.368 -9.583 -35.959 1.00 82.44 252 SER A C 1
ATOM 1975 O O . SER A 1 252 ? 15.329 -9.990 -37.121 1.00 82.44 252 SER A O 1
ATOM 1977 N N . GLY A 1 253 ? 14.413 -8.800 -35.445 1.00 81.31 253 GLY A N 1
ATOM 1978 C CA . GLY A 1 253 ? 13.175 -8.456 -36.145 1.00 81.31 253 GLY A CA 1
ATOM 1979 C C . GLY A 1 253 ? 12.284 -9.668 -36.447 1.00 81.31 253 GLY A C 1
ATOM 1980 O O . GLY A 1 253 ? 11.426 -9.590 -37.326 1.00 81.31 253 GLY A O 1
ATOM 1981 N N . ARG A 1 254 ? 12.486 -10.806 -35.760 1.00 78.12 254 ARG A N 1
ATOM 1982 C CA . ARG A 1 254 ? 11.721 -12.048 -35.992 1.00 78.12 254 ARG A CA 1
ATOM 1983 C C . ARG A 1 254 ? 10.255 -11.918 -35.601 1.00 78.12 254 ARG A C 1
ATOM 1985 O O . ARG A 1 254 ? 9.407 -12.578 -36.200 1.00 78.12 254 ARG A O 1
ATOM 1992 N N . GLN A 1 255 ? 9.962 -11.089 -34.603 1.00 84.69 255 GLN A N 1
ATOM 1993 C CA . GLN A 1 255 ? 8.613 -10.864 -34.110 1.00 84.69 255 GLN A CA 1
ATOM 1994 C C . GLN A 1 255 ? 8.451 -9.426 -33.624 1.00 84.69 255 GLN A C 1
ATOM 1996 O O . GLN A 1 255 ? 9.289 -8.909 -32.891 1.00 84.69 255 GLN A O 1
ATOM 2001 N N . GLU A 1 256 ? 7.335 -8.799 -33.992 1.00 92.12 256 GLU A N 1
ATOM 2002 C CA . GLU A 1 256 ? 6.995 -7.463 -33.509 1.00 92.12 256 GLU A CA 1
ATOM 2003 C C . GLU A 1 256 ? 6.493 -7.517 -32.060 1.00 92.12 256 GLU A C 1
ATOM 2005 O O . GLU A 1 256 ? 5.595 -8.299 -31.715 1.00 92.12 256 GLU A O 1
ATOM 2010 N N . TRP A 1 257 ? 7.073 -6.668 -31.219 1.00 97.31 257 TRP A N 1
ATOM 2011 C CA . TRP A 1 257 ? 6.689 -6.483 -29.827 1.00 97.31 257 TRP A CA 1
ATOM 2012 C C . TRP A 1 257 ? 6.228 -5.048 -29.618 1.00 97.31 257 TRP A C 1
ATOM 2014 O O . TRP A 1 257 ? 6.902 -4.115 -30.038 1.00 97.31 257 TRP A O 1
ATOM 2024 N N . ASP A 1 258 ? 5.106 -4.873 -28.934 1.00 97.12 258 ASP A N 1
ATOM 2025 C CA . ASP A 1 258 ? 4.652 -3.588 -28.414 1.00 97.12 258 ASP A CA 1
ATOM 2026 C C . ASP A 1 258 ? 4.441 -3.683 -26.896 1.00 97.12 258 ASP A C 1
ATOM 2028 O O . ASP A 1 258 ? 4.499 -4.773 -26.312 1.00 97.12 258 ASP A O 1
ATOM 2032 N N . GLU A 1 259 ? 4.248 -2.544 -26.238 1.00 98.19 259 GLU A N 1
ATOM 2033 C CA . GLU A 1 259 ? 4.129 -2.464 -24.777 1.00 98.19 259 GLU A CA 1
ATOM 2034 C C . GLU A 1 259 ? 2.992 -3.360 -24.246 1.00 98.19 259 GLU A C 1
ATOM 2036 O O . GLU A 1 259 ? 3.191 -4.136 -23.306 1.00 98.19 259 GLU A O 1
ATOM 2041 N N . LEU A 1 260 ? 1.821 -3.338 -24.894 1.00 98.12 260 LEU A N 1
ATOM 2042 C CA . LEU A 1 260 ? 0.660 -4.156 -24.510 1.00 98.12 260 LEU A CA 1
ATOM 2043 C C . LEU A 1 260 ? 0.910 -5.666 -24.675 1.00 98.12 260 LEU A C 1
ATOM 2045 O O . LEU A 1 260 ? 0.474 -6.482 -23.848 1.00 98.12 260 LEU A O 1
ATOM 2049 N N . ARG A 1 261 ? 1.640 -6.072 -25.717 1.00 97.56 261 ARG A N 1
ATOM 2050 C CA . ARG A 1 261 ? 2.044 -7.464 -25.933 1.00 97.56 261 ARG A CA 1
ATOM 2051 C C . ARG A 1 261 ? 3.040 -7.914 -24.875 1.00 97.56 261 ARG A C 1
ATOM 2053 O O . ARG A 1 261 ? 2.936 -9.056 -24.423 1.00 97.56 261 ARG A O 1
ATOM 2060 N N . VAL A 1 262 ? 3.967 -7.054 -24.449 1.00 98.12 262 VAL A N 1
ATOM 2061 C CA . VAL A 1 262 ? 4.873 -7.368 -23.332 1.00 98.12 262 VAL A CA 1
ATOM 2062 C C . VAL A 1 262 ? 4.084 -7.582 -22.045 1.00 98.12 262 VAL A C 1
ATOM 2064 O O . VAL A 1 262 ? 4.250 -8.625 -21.412 1.00 98.12 262 VAL A O 1
ATOM 2067 N N . ILE A 1 263 ? 3.176 -6.659 -21.707 1.00 98.00 263 ILE A N 1
ATOM 2068 C CA . ILE A 1 263 ? 2.318 -6.743 -20.513 1.00 98.00 263 ILE A CA 1
ATOM 2069 C C . ILE A 1 263 ? 1.561 -8.075 -20.479 1.00 98.00 263 ILE A C 1
ATOM 2071 O O . ILE A 1 263 ? 1.672 -8.850 -19.525 1.00 98.00 263 ILE A O 1
ATOM 2075 N N . SER A 1 264 ? 0.819 -8.376 -21.545 1.00 97.81 264 SER A N 1
ATOM 2076 C CA . SER A 1 264 ? 0.005 -9.594 -21.619 1.00 97.81 264 SER A CA 1
ATOM 2077 C C . SER A 1 264 ? 0.854 -10.872 -21.635 1.00 97.81 264 SER A C 1
ATOM 2079 O O . SER A 1 264 ? 0.501 -11.860 -20.984 1.00 97.81 264 SER A O 1
ATOM 2081 N N . SER A 1 265 ? 2.001 -10.865 -22.321 1.00 98.19 265 SER A N 1
ATOM 2082 C CA . SER A 1 265 ? 2.897 -12.026 -22.395 1.00 98.19 265 SER A CA 1
ATOM 2083 C C . SER A 1 265 ? 3.569 -12.325 -21.060 1.00 98.19 265 SER A C 1
ATOM 2085 O O . SER A 1 265 ? 3.599 -13.486 -20.648 1.00 98.19 265 SER A O 1
ATOM 2087 N N . LEU A 1 266 ? 4.056 -11.304 -20.354 1.00 98.50 266 LEU A N 1
ATOM 2088 C CA . LEU A 1 266 ? 4.664 -11.473 -19.037 1.00 98.50 266 LEU A CA 1
ATOM 2089 C C . LEU A 1 266 ? 3.638 -11.938 -18.000 1.00 98.50 266 LEU A C 1
ATOM 2091 O O . LEU A 1 266 ? 3.923 -12.850 -17.225 1.00 98.50 266 LEU A O 1
ATOM 2095 N N . ALA A 1 267 ? 2.420 -11.388 -18.028 1.00 97.75 267 ALA A N 1
ATOM 2096 C CA . ALA A 1 267 ? 1.334 -11.856 -17.170 1.00 97.75 267 ALA A CA 1
ATOM 2097 C C . ALA A 1 267 ? 1.017 -13.345 -17.405 1.00 97.75 267 ALA A C 1
ATOM 2099 O O . ALA A 1 267 ? 0.794 -14.091 -16.452 1.00 97.75 267 ALA A O 1
ATOM 2100 N N . ASN A 1 268 ? 1.052 -13.809 -18.658 1.00 98.25 268 ASN A N 1
ATOM 2101 C CA . ASN A 1 268 ? 0.865 -15.225 -18.984 1.00 98.25 268 ASN A CA 1
ATOM 2102 C C . ASN A 1 268 ? 2.025 -16.104 -18.490 1.00 98.25 268 ASN A C 1
ATOM 2104 O O . ASN A 1 268 ? 1.779 -17.194 -17.976 1.00 98.25 268 ASN A O 1
ATOM 2108 N N . LEU A 1 269 ? 3.272 -15.635 -18.606 1.00 98.31 269 LEU A N 1
ATOM 2109 C CA . LEU A 1 269 ? 4.449 -16.342 -18.084 1.00 98.31 269 LEU A CA 1
ATOM 2110 C C . LEU A 1 269 ? 4.412 -16.466 -16.555 1.00 98.31 269 LEU A C 1
ATOM 2112 O O . LEU A 1 269 ? 4.729 -17.532 -16.029 1.00 98.31 269 LEU A O 1
ATOM 2116 N N . ARG A 1 270 ? 3.970 -15.416 -15.851 1.00 97.31 270 ARG A N 1
ATOM 2117 C CA . ARG A 1 270 ? 3.740 -15.446 -14.398 1.00 97.31 270 ARG A CA 1
ATOM 2118 C C . ARG A 1 270 ? 2.609 -16.384 -14.011 1.00 97.31 270 ARG A C 1
ATOM 2120 O O . ARG A 1 270 ? 2.795 -17.203 -13.122 1.00 97.31 270 ARG A O 1
ATOM 2127 N N . ARG A 1 271 ? 1.473 -16.334 -14.713 1.00 95.69 271 ARG A N 1
ATOM 2128 C CA . ARG A 1 271 ? 0.339 -17.241 -14.464 1.00 95.69 271 ARG A CA 1
ATOM 2129 C C . ARG A 1 271 ? 0.718 -18.715 -14.642 1.00 95.69 271 ARG A C 1
ATOM 2131 O O . ARG A 1 271 ? 0.125 -19.579 -14.009 1.00 95.69 271 ARG A O 1
ATOM 2138 N N . ALA A 1 272 ? 1.696 -19.006 -15.500 1.00 95.31 272 ALA A N 1
ATOM 2139 C CA . ALA A 1 272 ? 2.230 -20.352 -15.679 1.00 95.31 272 ALA A CA 1
ATOM 2140 C C . ALA A 1 272 ? 3.171 -20.801 -14.542 1.00 95.31 272 ALA A C 1
ATOM 2142 O O . ALA A 1 272 ? 3.472 -21.992 -14.449 1.00 95.31 272 ALA A O 1
ATOM 2143 N N . GLN A 1 273 ? 3.645 -19.886 -13.687 1.00 93.88 273 GLN A N 1
ATOM 2144 C CA . GLN A 1 273 ? 4.435 -20.254 -12.516 1.00 93.88 273 GLN A CA 1
ATOM 2145 C C . GLN A 1 273 ? 3.538 -20.893 -11.448 1.00 93.88 273 GLN A C 1
ATOM 2147 O O . GLN A 1 273 ? 2.422 -20.420 -11.214 1.00 93.88 273 GLN A O 1
ATOM 2152 N N . PRO A 1 274 ? 4.017 -21.941 -10.752 1.00 90.25 274 PRO A N 1
ATOM 2153 C CA . PRO A 1 274 ? 3.287 -22.523 -9.635 1.00 90.25 274 PRO A CA 1
ATOM 2154 C C . PRO A 1 274 ? 2.935 -21.462 -8.596 1.00 90.25 274 PRO A C 1
ATOM 2156 O O . PRO A 1 274 ? 3.771 -20.613 -8.281 1.00 90.25 274 PRO A O 1
ATOM 2159 N N . LEU A 1 275 ? 1.737 -21.575 -8.020 1.00 90.38 275 LEU A N 1
ATOM 2160 C CA . LEU A 1 275 ? 1.272 -20.738 -6.912 1.00 90.38 275 LEU A CA 1
ATOM 2161 C C . LEU A 1 275 ? 1.063 -19.262 -7.271 1.00 90.38 275 LEU A C 1
ATOM 2163 O O . LEU A 1 275 ? 0.866 -18.460 -6.369 1.00 90.38 275 LEU A O 1
ATOM 2167 N N . ASN A 1 276 ? 1.100 -18.874 -8.550 1.00 93.56 276 ASN A N 1
ATOM 2168 C CA . ASN A 1 276 ? 0.759 -17.510 -8.937 1.00 93.56 276 ASN A CA 1
ATOM 2169 C C . ASN A 1 276 ? -0.749 -17.253 -8.757 1.00 93.56 276 ASN A C 1
ATOM 2171 O O . ASN A 1 276 ? -1.588 -17.987 -9.274 1.00 93.56 276 ASN A O 1
ATOM 2175 N N . HIS A 1 277 ? -1.072 -16.169 -8.061 1.00 93.00 277 HIS A N 1
ATOM 2176 C CA . HIS A 1 277 ? -2.424 -15.685 -7.780 1.00 93.00 277 HIS A CA 1
ATOM 2177 C C . HIS A 1 277 ? -2.719 -14.346 -8.476 1.00 93.00 277 HIS A C 1
ATOM 2179 O O . HIS A 1 277 ? -3.611 -13.604 -8.072 1.00 93.00 277 HIS A O 1
ATOM 2185 N N . GLY A 1 278 ? -1.984 -14.038 -9.547 1.00 93.81 278 GLY A N 1
ATOM 2186 C CA . GLY A 1 278 ? -2.124 -12.805 -10.313 1.00 93.81 278 GLY A CA 1
ATOM 2187 C C . GLY A 1 278 ? -0.960 -11.838 -10.125 1.00 93.81 278 GLY A C 1
ATOM 2188 O O . GLY A 1 278 ? 0.123 -12.207 -9.662 1.00 93.81 278 GLY A O 1
ATOM 2189 N N . LEU A 1 279 ? -1.180 -10.600 -10.563 1.00 97.00 279 LEU A N 1
ATOM 2190 C CA . LEU A 1 279 ? -0.202 -9.516 -10.490 1.00 97.00 279 LEU A CA 1
ATOM 2191 C C . LEU A 1 279 ? -0.277 -8.813 -9.129 1.00 97.00 279 LEU A C 1
ATOM 2193 O O . LEU A 1 279 ? -1.344 -8.780 -8.517 1.00 97.00 279 LEU A O 1
ATOM 2197 N N . SER A 1 280 ? 0.834 -8.231 -8.682 1.00 97.62 280 SER A N 1
ATOM 2198 C CA . SER A 1 280 ? 0.889 -7.394 -7.472 1.00 97.62 280 SER A CA 1
ATOM 2199 C C . SER A 1 280 ? 0.589 -5.912 -7.742 1.00 97.62 280 SER A C 1
ATOM 2201 O O . SER A 1 280 ? 0.256 -5.181 -6.812 1.00 97.62 280 SER A O 1
ATOM 2203 N N . PHE A 1 281 ? 0.628 -5.492 -9.011 1.00 97.50 281 PHE A N 1
ATOM 2204 C CA . PHE A 1 281 ? 0.186 -4.193 -9.531 1.00 97.50 281 PHE A CA 1
ATOM 2205 C C . PHE A 1 281 ? 0.063 -4.255 -11.073 1.00 97.50 281 PHE A C 1
ATOM 2207 O O . PHE A 1 281 ? 0.558 -5.214 -11.683 1.00 97.50 281 PHE A O 1
ATOM 2214 N N . PRO A 1 282 ? -0.595 -3.282 -11.739 1.00 96.75 282 PRO A N 1
ATOM 2215 C CA . PRO A 1 282 ? -0.587 -3.190 -13.199 1.00 96.75 282 PRO A CA 1
ATOM 2216 C C . PRO A 1 282 ? 0.846 -3.089 -13.732 1.00 96.75 282 PRO A C 1
ATOM 2218 O O . PRO A 1 282 ? 1.601 -2.222 -13.314 1.00 96.75 282 PRO A O 1
ATOM 2221 N N . THR A 1 283 ? 1.230 -3.966 -14.660 1.00 97.50 283 THR A N 1
ATOM 2222 C CA . THR A 1 283 ? 2.572 -3.914 -15.260 1.00 97.50 283 THR A CA 1
ATOM 2223 C C . THR A 1 283 ? 2.767 -2.616 -16.038 1.00 97.50 283 THR A C 1
ATOM 2225 O O . THR A 1 283 ? 1.970 -2.305 -16.923 1.00 97.50 283 THR A O 1
ATOM 2228 N N . ILE A 1 284 ? 3.859 -1.913 -15.753 1.00 98.19 284 ILE A N 1
ATOM 2229 C CA . ILE A 1 284 ? 4.294 -0.721 -16.475 1.00 98.19 284 ILE A CA 1
ATOM 2230 C C . ILE A 1 284 ? 5.305 -1.168 -17.528 1.00 98.19 284 ILE A C 1
ATOM 2232 O O . ILE A 1 284 ? 6.364 -1.707 -17.210 1.00 98.19 284 ILE A O 1
ATOM 2236 N N . ALA A 1 285 ? 4.978 -0.952 -18.798 1.00 98.00 285 ALA A N 1
ATOM 2237 C CA . ALA A 1 285 ? 5.864 -1.222 -19.922 1.00 98.00 285 ALA A CA 1
ATOM 2238 C C . ALA A 1 285 ? 5.964 0.045 -20.773 1.00 98.00 285 ALA A C 1
ATOM 2240 O O . ALA A 1 285 ? 5.015 0.394 -21.467 1.00 98.00 285 ALA A O 1
ATOM 2241 N N . GLY A 1 286 ? 7.095 0.746 -20.698 1.00 98.00 286 GLY A N 1
ATOM 2242 C CA . GLY A 1 286 ? 7.308 2.016 -21.393 1.00 98.00 286 GLY A CA 1
ATOM 2243 C C . GLY A 1 286 ? 8.502 1.953 -22.337 1.00 98.00 286 GLY A C 1
ATOM 2244 O O . GLY A 1 286 ? 9.619 1.683 -21.902 1.00 98.00 286 GLY A O 1
ATOM 2245 N N . PHE A 1 287 ? 8.291 2.232 -23.621 1.00 97.94 287 PHE A N 1
ATOM 2246 C CA . PHE A 1 287 ? 9.333 2.324 -24.640 1.00 97.94 287 PHE A CA 1
ATOM 2247 C C . PHE A 1 287 ? 9.612 3.781 -25.041 1.00 97.94 287 PHE A C 1
ATOM 2249 O O . PHE A 1 287 ? 8.707 4.557 -25.361 1.00 97.94 287 PHE A O 1
ATOM 2256 N N . GLY A 1 288 ? 10.887 4.166 -25.066 1.00 97.06 288 GLY A N 1
ATOM 2257 C CA . GLY A 1 288 ? 11.320 5.524 -25.382 1.00 97.06 288 GLY A CA 1
ATOM 2258 C C . GLY A 1 288 ? 10.701 6.561 -24.435 1.00 97.06 288 GLY A C 1
ATOM 2259 O O . GLY A 1 288 ? 10.769 6.379 -23.227 1.00 97.06 288 GLY A O 1
ATOM 2260 N N . PRO A 1 289 ? 10.061 7.641 -24.924 1.00 96.94 289 PRO A N 1
ATOM 2261 C CA . PRO A 1 289 ? 9.506 8.685 -24.053 1.00 96.94 289 PRO A CA 1
ATOM 2262 C C . PRO A 1 289 ? 8.503 8.187 -23.003 1.00 96.94 289 PRO A C 1
ATOM 2264 O O . PRO A 1 289 ? 8.388 8.798 -21.943 1.00 96.94 289 PRO A O 1
ATOM 2267 N N . ASN A 1 290 ? 7.809 7.072 -23.263 1.00 97.81 290 ASN A N 1
ATOM 2268 C CA . ASN A 1 290 ? 6.888 6.473 -22.296 1.00 97.81 290 ASN A CA 1
ATOM 2269 C C . ASN A 1 290 ? 7.626 5.967 -21.043 1.00 97.81 290 ASN A C 1
ATOM 2271 O O . ASN A 1 290 ? 7.064 5.995 -19.953 1.00 97.81 290 ASN A O 1
ATOM 2275 N N . SER A 1 291 ? 8.901 5.571 -21.164 1.00 95.44 291 SER A N 1
ATOM 2276 C CA . SER A 1 291 ? 9.717 5.111 -20.034 1.00 95.44 291 SER A CA 1
ATOM 2277 C C . SER A 1 291 ? 10.114 6.231 -19.066 1.00 95.44 291 SER A C 1
ATOM 2279 O O . SER A 1 291 ? 10.663 5.949 -18.007 1.00 95.44 291 SER A O 1
ATOM 2281 N N . ALA A 1 292 ? 9.891 7.501 -19.422 1.00 94.44 292 ALA A N 1
ATOM 2282 C CA . ALA A 1 292 ? 10.198 8.647 -18.565 1.00 94.44 292 ALA A CA 1
ATOM 2283 C C . ALA A 1 292 ? 9.084 8.959 -17.547 1.00 94.44 292 ALA A C 1
ATOM 2285 O O . ALA A 1 292 ? 9.249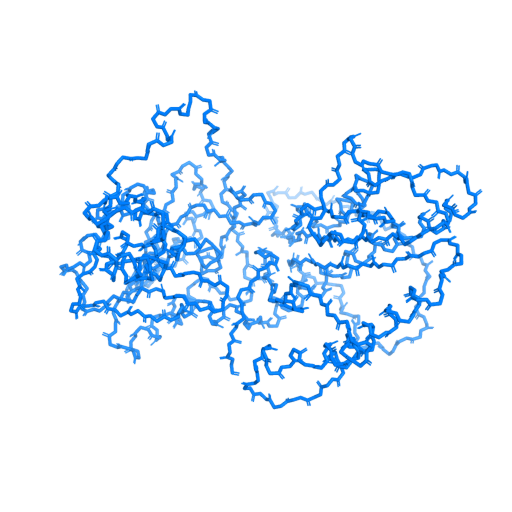 9.845 -16.709 1.00 94.44 292 ALA A O 1
ATOM 2286 N N . LEU A 1 293 ? 7.944 8.267 -17.628 1.00 93.50 293 LEU A N 1
ATOM 2287 C CA . LEU A 1 293 ? 6.791 8.451 -16.753 1.00 93.50 293 LEU A CA 1
ATOM 2288 C C . LEU A 1 293 ? 6.755 7.308 -15.720 1.00 93.50 293 LEU A C 1
ATOM 2290 O O . LEU A 1 293 ? 6.459 6.177 -16.106 1.00 93.50 293 LEU A O 1
ATOM 2294 N N . PRO A 1 294 ? 7.021 7.569 -14.421 1.00 88.12 294 PRO A N 1
ATOM 2295 C CA . PRO A 1 294 ? 7.130 6.512 -13.412 1.00 88.12 294 PRO A CA 1
ATOM 2296 C C . PRO A 1 294 ? 5.895 5.613 -13.308 1.00 88.12 294 PRO A C 1
ATOM 2298 O O . PRO A 1 294 ? 6.038 4.410 -13.170 1.00 88.12 294 PRO A O 1
ATOM 2301 N N . HIS A 1 295 ? 4.688 6.177 -13.420 1.00 89.88 295 HIS A N 1
ATOM 2302 C CA . HIS A 1 295 ? 3.421 5.432 -13.386 1.00 89.88 295 HIS A CA 1
ATOM 2303 C C . HIS A 1 295 ? 2.732 5.457 -14.759 1.00 89.88 295 HIS A C 1
ATOM 2305 O O . HIS A 1 295 ? 1.570 5.843 -14.883 1.00 89.88 295 HIS A O 1
ATOM 2311 N N . TYR A 1 296 ? 3.481 5.145 -15.818 1.00 94.75 296 TYR A N 1
ATOM 2312 C CA . TYR A 1 296 ? 2.922 5.041 -17.163 1.00 94.75 296 TYR A CA 1
ATOM 2313 C C . TYR A 1 296 ? 1.935 3.873 -17.269 1.00 94.75 296 TYR A C 1
ATOM 2315 O O . TYR A 1 296 ? 2.283 2.729 -16.987 1.00 94.75 296 TYR A O 1
ATOM 2323 N N . GLU A 1 297 ? 0.728 4.151 -17.757 1.00 92.00 297 GLU A N 1
ATOM 2324 C CA . GLU A 1 297 ? -0.249 3.122 -18.104 1.00 92.00 297 GLU A CA 1
ATOM 2325 C C . GLU A 1 297 ? -0.372 2.998 -19.626 1.00 92.00 297 GLU A C 1
ATOM 2327 O O . GLU A 1 297 ? -0.911 3.879 -20.313 1.00 92.00 297 GLU A O 1
ATOM 2332 N N . SER A 1 298 ? 0.132 1.882 -20.159 1.00 90.88 298 SER A N 1
ATOM 2333 C CA . SER A 1 298 ? 0.020 1.554 -21.578 1.00 90.88 298 SER A CA 1
ATOM 2334 C C . SER A 1 298 ? -1.442 1.390 -21.981 1.00 90.88 298 SER A C 1
ATOM 2336 O O . SER A 1 298 ? -2.218 0.695 -21.326 1.00 90.88 298 SER A O 1
ATOM 2338 N N . ASN A 1 299 ? -1.824 1.999 -23.099 1.00 93.25 299 ASN A N 1
ATOM 2339 C CA . ASN A 1 299 ? -3.163 1.872 -23.663 1.00 93.25 299 ASN A CA 1
ATOM 2340 C C . ASN A 1 299 ? -3.113 1.937 -25.191 1.00 93.25 299 ASN A C 1
ATOM 2342 O O . ASN A 1 299 ? -2.100 2.315 -25.768 1.00 93.25 299 ASN A O 1
ATOM 2346 N N . ASN A 1 300 ? -4.223 1.619 -25.858 1.00 93.19 300 ASN A N 1
ATOM 2347 C CA . ASN A 1 300 ? -4.282 1.557 -27.324 1.00 93.19 300 ASN A CA 1
ATOM 2348 C C . ASN A 1 300 ? -3.885 2.866 -28.037 1.00 93.19 300 ASN A C 1
ATOM 2350 O O . ASN A 1 300 ? -3.550 2.825 -29.216 1.00 93.19 300 ASN A O 1
ATOM 2354 N N . VAL A 1 301 ? -3.946 4.016 -27.356 1.00 94.69 301 VAL A N 1
ATOM 2355 C CA . VAL A 1 301 ? -3.585 5.325 -27.920 1.00 94.69 301 VAL A CA 1
ATOM 2356 C C . VAL A 1 301 ? -2.092 5.612 -27.756 1.00 94.69 301 VAL A C 1
ATOM 2358 O O . VAL A 1 301 ? -1.483 6.203 -28.644 1.00 94.69 301 VAL A O 1
ATOM 2361 N N . THR A 1 302 ? -1.499 5.214 -26.630 1.00 94.81 302 THR A N 1
ATOM 2362 C CA . THR A 1 302 ? -0.101 5.521 -26.287 1.00 94.81 302 THR A CA 1
ATOM 2363 C C . THR A 1 302 ? 0.868 4.367 -26.545 1.00 94.81 302 THR A C 1
ATOM 2365 O O . THR A 1 302 ? 2.070 4.599 -26.443 1.00 94.81 302 THR A O 1
ATOM 2368 N N . ASN A 1 303 ? 0.357 3.179 -26.899 1.00 96.94 303 ASN A N 1
ATOM 2369 C CA . ASN A 1 303 ? 1.109 1.948 -27.155 1.00 96.94 303 ASN A CA 1
ATOM 2370 C C . ASN A 1 303 ? 2.185 2.148 -28.229 1.00 96.94 303 ASN A C 1
ATOM 2372 O O . ASN A 1 303 ? 1.901 2.618 -29.336 1.00 96.94 303 ASN A O 1
ATOM 2376 N N . ARG A 1 304 ? 3.421 1.757 -27.919 1.00 96.75 304 ARG A N 1
ATOM 2377 C CA . ARG A 1 304 ? 4.568 1.860 -28.828 1.00 96.75 304 ARG A CA 1
ATOM 2378 C C . ARG A 1 304 ? 5.146 0.493 -29.163 1.00 96.75 304 ARG A C 1
ATOM 2380 O O . ARG A 1 304 ? 5.299 -0.365 -28.300 1.00 96.75 304 ARG A O 1
ATOM 2387 N N . VAL A 1 305 ? 5.541 0.340 -30.425 1.00 96.62 305 VAL A N 1
ATOM 2388 C CA . VAL A 1 305 ? 6.320 -0.808 -30.901 1.00 96.62 305 VAL A CA 1
ATOM 2389 C C . VAL A 1 305 ? 7.763 -0.666 -30.417 1.00 96.62 305 VAL A C 1
ATOM 2391 O O . VAL A 1 305 ? 8.402 0.367 -30.642 1.00 96.62 305 VAL A O 1
ATOM 2394 N N . LEU A 1 306 ? 8.269 -1.709 -29.765 1.00 96.75 306 LEU A N 1
ATOM 2395 C CA . LEU A 1 306 ? 9.652 -1.825 -29.324 1.00 96.75 306 LEU A CA 1
ATOM 2396 C C . LEU A 1 306 ? 10.567 -1.985 -30.540 1.00 96.75 306 LEU A C 1
ATOM 2398 O O . LEU A 1 306 ? 10.277 -2.729 -31.475 1.00 96.75 306 LEU A O 1
ATOM 2402 N N . ASN A 1 307 ? 11.703 -1.298 -30.508 1.00 93.44 307 ASN A N 1
ATOM 2403 C CA . ASN A 1 307 ? 12.767 -1.438 -31.496 1.00 93.44 307 ASN A CA 1
ATOM 2404 C C . ASN A 1 307 ? 14.127 -1.083 -30.863 1.00 93.44 307 ASN A C 1
ATOM 2406 O O . ASN A 1 307 ? 14.237 -0.888 -29.653 1.00 93.44 307 ASN A O 1
ATOM 2410 N N . THR A 1 308 ? 15.178 -0.993 -31.676 1.00 93.88 308 THR A N 1
ATOM 2411 C CA . THR A 1 308 ? 16.563 -0.803 -31.219 1.00 93.88 308 THR A CA 1
ATOM 2412 C C . THR A 1 308 ? 16.957 0.661 -30.974 1.00 93.88 308 THR A C 1
ATOM 2414 O O . THR A 1 308 ? 18.133 0.942 -30.742 1.00 93.88 308 THR A O 1
ATOM 2417 N N . SER A 1 309 ? 16.027 1.616 -31.098 1.00 94.31 309 SER A N 1
ATOM 2418 C CA . SER A 1 309 ? 16.339 3.051 -31.112 1.00 94.31 309 SER A CA 1
ATOM 2419 C C . SER A 1 309 ? 16.319 3.727 -29.743 1.00 94.31 309 SER A C 1
ATOM 2421 O O . SER A 1 309 ? 16.642 4.911 -29.675 1.00 94.31 309 SER A O 1
ATOM 2423 N N . SER A 1 310 ? 15.819 3.065 -28.696 1.00 96.06 310 SER A N 1
ATOM 2424 C CA . SER A 1 310 ? 15.661 3.686 -27.379 1.00 96.06 310 SER A CA 1
ATOM 2425 C C . SER A 1 310 ? 15.546 2.662 -26.250 1.00 96.06 310 SER A C 1
ATOM 2427 O O . SER A 1 310 ? 15.523 1.450 -26.476 1.00 96.06 310 SER A O 1
ATOM 2429 N N . LEU A 1 311 ? 15.472 3.175 -25.022 1.00 96.75 311 LEU A N 1
ATOM 2430 C CA . LEU A 1 311 ? 15.285 2.396 -23.807 1.00 96.75 311 LEU A CA 1
ATOM 2431 C C . LEU A 1 311 ? 13.880 1.787 -23.738 1.00 96.75 311 LEU A C 1
ATOM 2433 O O . LEU A 1 311 ? 12.893 2.383 -24.169 1.00 96.75 311 LEU A O 1
ATOM 2437 N N . PHE A 1 312 ? 13.795 0.612 -23.127 1.00 97.56 312 PHE A N 1
ATOM 2438 C CA . PHE A 1 312 ? 12.556 -0.026 -22.710 1.00 97.56 312 PHE A CA 1
ATOM 2439 C C . PHE A 1 312 ? 12.608 -0.250 -21.197 1.00 97.56 312 PHE A C 1
ATOM 2441 O O . PHE A 1 312 ? 13.547 -0.872 -20.702 1.00 97.56 312 PHE A O 1
ATOM 2448 N N . MET A 1 313 ? 11.622 0.262 -20.464 1.00 98.06 313 MET A N 1
ATOM 2449 C CA . MET A 1 313 ? 11.458 0.047 -19.028 1.00 98.06 313 MET A CA 1
ATOM 2450 C C . MET A 1 313 ? 10.282 -0.890 -18.786 1.00 98.06 313 MET A C 1
ATOM 2452 O O . MET A 1 313 ? 9.201 -0.702 -19.344 1.00 98.06 313 MET A O 1
ATOM 2456 N N . LEU A 1 314 ? 10.505 -1.880 -17.933 1.00 98.19 314 LEU A N 1
ATOM 2457 C CA . LEU A 1 314 ? 9.527 -2.875 -17.537 1.00 98.19 314 LEU A CA 1
ATOM 2458 C C . LEU A 1 314 ? 9.505 -2.961 -16.014 1.00 98.19 314 LEU A C 1
ATOM 2460 O O . LEU A 1 314 ? 10.472 -3.442 -15.425 1.00 98.19 314 LEU A O 1
ATOM 2464 N N . ASP A 1 315 ? 8.408 -2.523 -15.408 1.00 98.50 315 ASP A N 1
ATOM 2465 C CA . ASP A 1 315 ? 8.157 -2.613 -13.974 1.00 98.50 315 ASP A CA 1
ATOM 2466 C C . ASP A 1 315 ? 6.932 -3.476 -13.691 1.00 98.50 315 ASP A C 1
ATOM 2468 O O . ASP A 1 315 ? 5.865 -3.293 -14.287 1.00 98.50 315 ASP A O 1
ATOM 2472 N N . SER A 1 316 ? 7.103 -4.511 -12.872 1.00 98.38 316 SER A N 1
ATOM 2473 C CA . SER A 1 316 ? 6.090 -5.554 -12.756 1.00 98.38 316 SER A CA 1
ATOM 2474 C C . SER A 1 316 ? 6.293 -6.480 -11.560 1.00 98.38 316 SER A C 1
ATOM 2476 O O . SER A 1 316 ? 7.420 -6.732 -11.146 1.00 98.38 316 SER A O 1
ATOM 2478 N N . GLY A 1 317 ? 5.219 -7.122 -11.103 1.00 98.19 317 GLY A N 1
ATOM 2479 C CA . GLY A 1 317 ? 5.300 -8.100 -10.024 1.00 98.19 317 GLY A CA 1
ATOM 2480 C C . GLY A 1 317 ? 4.122 -9.069 -9.972 1.00 98.19 317 GLY A C 1
ATOM 2481 O O . GLY A 1 317 ? 3.148 -8.947 -10.723 1.00 98.19 317 GLY A O 1
ATOM 2482 N N . GLY A 1 318 ? 4.227 -10.069 -9.100 1.00 97.31 318 GLY A N 1
ATOM 2483 C CA . GLY A 1 318 ? 3.246 -11.132 -8.920 1.00 97.31 318 GLY A CA 1
ATOM 2484 C C . GLY A 1 318 ? 2.873 -11.359 -7.457 1.00 97.31 318 GLY A C 1
ATOM 2485 O O . GLY A 1 318 ? 3.656 -11.098 -6.545 1.00 97.31 318 GLY A O 1
ATOM 2486 N N . GLN A 1 319 ? 1.668 -11.881 -7.249 1.00 96.75 319 GLN A N 1
ATOM 2487 C CA . GLN A 1 319 ? 1.221 -12.427 -5.972 1.00 96.75 319 GLN A CA 1
ATOM 2488 C C . GLN A 1 319 ? 1.347 -13.947 -6.007 1.00 96.75 319 GLN A C 1
ATOM 2490 O O . GLN A 1 319 ? 0.927 -14.576 -6.981 1.00 96.75 319 GLN A O 1
ATOM 2495 N N . TYR A 1 320 ? 1.906 -14.539 -4.955 1.00 93.75 320 TYR A N 1
ATOM 2496 C CA . TYR A 1 320 ? 2.102 -15.978 -4.839 1.00 93.75 320 TYR A CA 1
ATOM 2497 C C . TYR A 1 320 ? 1.532 -16.488 -3.518 1.00 93.75 320 TYR A C 1
ATOM 2499 O O . TYR A 1 320 ? 1.804 -15.915 -2.466 1.00 93.75 320 TYR A O 1
ATOM 2507 N N . LEU A 1 321 ? 0.753 -17.564 -3.573 1.00 87.06 321 LEU A N 1
ATOM 2508 C CA . LEU A 1 321 ? 0.153 -18.200 -2.403 1.00 87.06 321 LEU A CA 1
ATOM 2509 C C . LEU A 1 321 ? 0.240 -19.713 -2.549 1.00 87.06 321 LEU A C 1
ATOM 2511 O O . LEU A 1 321 ? -0.260 -20.284 -3.517 1.00 87.06 321 LEU A O 1
ATOM 2515 N N . GLY A 1 322 ? 0.850 -20.370 -1.568 1.00 71.94 322 GLY A N 1
ATOM 2516 C CA . GLY A 1 322 ? 0.882 -21.821 -1.537 1.00 71.94 322 GLY A CA 1
ATOM 2517 C C . GLY A 1 322 ? -0.475 -22.425 -1.198 1.00 71.94 322 GLY A C 1
ATOM 2518 O O . GLY A 1 322 ? -1.231 -21.908 -0.377 1.00 71.94 322 GLY A O 1
ATOM 2519 N N . GLU A 1 323 ? -0.793 -23.552 -1.829 1.00 60.31 323 GLU A N 1
ATOM 2520 C CA . GLU A 1 323 ? -2.000 -24.296 -1.487 1.00 60.31 323 GLU A CA 1
ATOM 2521 C C . GLU A 1 323 ? -1.807 -25.009 -0.145 1.00 60.31 323 GLU A C 1
ATOM 2523 O O . GLU A 1 323 ? -0.809 -25.700 0.071 1.00 60.31 323 GLU A O 1
ATOM 2528 N N . SER A 1 324 ? -2.781 -24.889 0.760 1.00 45.94 324 SER A N 1
ATOM 2529 C CA . SER A 1 324 ? -2.851 -25.804 1.899 1.00 45.94 324 SER A CA 1
ATOM 2530 C C . SER A 1 324 ? -3.058 -27.225 1.360 1.00 45.94 324 SER A C 1
ATOM 2532 O O . SER A 1 324 ? -3.861 -27.393 0.434 1.00 45.94 324 SER A O 1
ATOM 2534 N N . PRO A 1 325 ? -2.384 -28.261 1.897 1.00 40.22 325 PRO A N 1
ATOM 2535 C CA . PRO A 1 325 ? -2.689 -29.629 1.512 1.00 40.22 325 PRO A CA 1
ATOM 2536 C C . PRO A 1 325 ? -4.170 -29.885 1.797 1.00 40.22 325 PRO A C 1
ATOM 2538 O O . PRO A 1 325 ? -4.588 -29.993 2.951 1.00 40.22 325 PRO A O 1
ATOM 2541 N N . ARG A 1 326 ? -4.983 -29.964 0.736 1.00 36.66 326 ARG A N 1
ATOM 2542 C CA . ARG A 1 326 ? -6.366 -30.427 0.849 1.00 36.66 326 ARG A CA 1
ATOM 2543 C C . ARG A 1 326 ? -6.290 -31.794 1.510 1.00 36.66 326 ARG A C 1
ATOM 2545 O O . ARG A 1 326 ? -5.672 -32.690 0.939 1.00 36.66 326 ARG A O 1
ATOM 2552 N N . ILE A 1 327 ? -6.891 -31.961 2.689 1.00 35.00 327 ILE A N 1
ATOM 2553 C CA . ILE A 1 327 ? -7.059 -33.288 3.289 1.00 35.00 327 ILE A CA 1
ATOM 2554 C C . ILE A 1 327 ? -7.797 -34.125 2.235 1.00 35.00 327 ILE A C 1
ATOM 2556 O O . ILE A 1 327 ? -8.944 -33.799 1.913 1.00 35.00 327 ILE A O 1
ATOM 2560 N N . PRO A 1 328 ? -7.169 -35.147 1.624 1.00 32.94 328 PRO A N 1
ATOM 2561 C CA . PRO A 1 328 ? -7.813 -35.865 0.544 1.00 32.94 328 PRO A CA 1
ATOM 2562 C C . PRO A 1 328 ? -8.992 -36.637 1.125 1.00 32.94 328 PRO A C 1
ATOM 2564 O O . PRO A 1 328 ? -8.813 -37.550 1.934 1.00 32.94 328 PRO A O 1
ATOM 2567 N N . ALA A 1 329 ? -10.204 -36.306 0.690 1.00 36.28 329 ALA A N 1
ATOM 2568 C CA . ALA A 1 329 ? -11.330 -37.207 0.842 1.00 36.28 329 ALA A CA 1
ATOM 2569 C C . ALA A 1 329 ? -11.044 -38.460 -0.003 1.00 36.28 329 ALA A C 1
ATOM 2571 O O . ALA A 1 329 ? -11.250 -38.467 -1.210 1.00 36.28 329 ALA A O 1
ATOM 2572 N N . GLY A 1 330 ? -10.529 -39.508 0.643 1.00 34.44 330 GLY A N 1
ATOM 2573 C CA . GLY A 1 330 ? -10.520 -40.875 0.127 1.00 34.44 330 GLY A CA 1
ATOM 2574 C C . GLY A 1 330 ? -9.570 -41.165 -1.043 1.00 34.44 330 GLY A C 1
ATOM 2575 O O . GLY A 1 330 ? -9.853 -40.878 -2.198 1.00 34.44 330 GLY A O 1
ATOM 2576 N N . ASN A 1 331 ? -8.480 -41.870 -0.726 1.00 38.84 331 ASN A N 1
ATOM 2577 C CA . ASN A 1 331 ? -7.827 -42.901 -1.544 1.00 38.84 331 ASN A CA 1
ATOM 2578 C C . ASN A 1 331 ? -7.965 -42.795 -3.081 1.00 38.84 331 ASN A C 1
ATOM 2580 O O . ASN A 1 331 ? -8.777 -43.498 -3.682 1.00 38.84 331 ASN A O 1
ATOM 2584 N N . LYS A 1 332 ? -7.052 -42.070 -3.739 1.00 33.03 332 LYS A N 1
ATOM 2585 C CA . LYS A 1 332 ? -6.541 -42.452 -5.069 1.00 33.03 332 LYS A CA 1
ATOM 2586 C C . LYS A 1 332 ? -5.053 -42.125 -5.169 1.00 33.03 332 LYS A C 1
ATOM 2588 O O . LYS A 1 332 ? -4.659 -40.966 -5.184 1.00 33.03 332 LYS A O 1
ATOM 2593 N N . ARG A 1 333 ? -4.223 -43.172 -5.248 1.00 34.25 333 ARG A N 1
ATOM 2594 C CA . ARG A 1 333 ? -2.824 -43.067 -5.684 1.00 34.25 333 ARG A CA 1
ATOM 2595 C C . ARG A 1 333 ? -2.815 -42.502 -7.103 1.00 34.25 333 ARG A C 1
ATOM 2597 O O . ARG A 1 333 ? -3.288 -43.173 -8.016 1.00 34.25 333 ARG A O 1
ATOM 2604 N N . VAL A 1 334 ? -2.256 -41.312 -7.283 1.00 29.58 334 VAL A N 1
ATOM 2605 C CA . VAL A 1 334 ? -1.857 -40.806 -8.597 1.00 29.58 334 VAL A CA 1
ATOM 2606 C C . VAL A 1 334 ? -0.341 -40.695 -8.589 1.00 29.58 334 VAL A C 1
ATOM 2608 O O . VAL A 1 334 ? 0.247 -39.975 -7.790 1.00 29.58 334 VAL A O 1
ATOM 2611 N N . THR A 1 335 ? 0.288 -41.501 -9.433 1.00 27.50 335 THR A N 1
ATOM 2612 C CA . THR A 1 335 ? 1.729 -41.524 -9.658 1.00 27.50 335 THR A CA 1
ATOM 2613 C C . THR A 1 335 ? 2.080 -40.372 -10.596 1.00 27.50 335 THR A C 1
ATOM 2615 O O . THR A 1 335 ? 1.680 -40.387 -11.758 1.00 27.50 335 THR A O 1
ATOM 2618 N N . THR A 1 336 ? 2.801 -39.364 -10.105 1.00 26.58 336 THR A N 1
ATOM 2619 C CA . THR A 1 336 ? 3.275 -38.242 -10.928 1.00 26.58 336 THR A CA 1
ATOM 2620 C C . THR A 1 336 ? 4.460 -38.687 -11.784 1.00 26.58 336 THR A C 1
ATOM 2622 O O . THR A 1 336 ? 5.469 -39.169 -11.270 1.00 26.58 336 THR A O 1
ATOM 2625 N N . ILE A 1 337 ? 4.333 -38.525 -13.101 1.00 27.62 337 ILE A N 1
ATOM 2626 C CA . ILE A 1 337 ? 5.413 -38.725 -14.069 1.00 27.62 337 ILE A CA 1
ATOM 2627 C C . ILE A 1 337 ? 6.388 -37.548 -13.939 1.00 27.62 337 ILE A C 1
ATOM 2629 O O . ILE A 1 337 ? 6.013 -36.397 -14.139 1.00 27.62 337 ILE A O 1
ATOM 2633 N N . GLN A 1 338 ? 7.640 -37.847 -13.585 1.00 25.83 338 GLN A N 1
ATOM 2634 C CA . GLN A 1 338 ? 8.748 -36.895 -13.592 1.00 25.83 338 GLN A CA 1
ATOM 2635 C C . GLN A 1 338 ? 9.103 -36.503 -15.031 1.00 25.83 338 GLN A C 1
ATOM 2637 O O . GLN A 1 338 ? 9.615 -37.327 -15.790 1.00 25.83 338 GLN A O 1
ATOM 2642 N N . THR A 1 339 ? 8.935 -35.233 -15.384 1.00 26.28 339 THR A N 1
ATOM 2643 C CA . THR A 1 339 ? 9.615 -34.646 -16.544 1.00 26.28 339 THR A CA 1
ATOM 2644 C C . THR A 1 339 ? 10.957 -34.089 -16.069 1.00 26.28 339 THR A C 1
ATOM 2646 O O . THR A 1 339 ? 11.021 -33.065 -15.394 1.00 26.28 339 THR A O 1
ATOM 2649 N N . LYS A 1 340 ? 12.047 -34.801 -16.378 1.00 24.56 340 LYS A N 1
ATOM 2650 C CA . LYS A 1 340 ? 13.425 -34.329 -16.177 1.00 24.56 340 LYS A CA 1
ATOM 2651 C C . LYS A 1 340 ? 13.690 -33.124 -17.082 1.00 24.56 340 LYS A C 1
ATOM 2653 O O . LYS A 1 340 ? 13.760 -33.288 -18.296 1.00 24.56 340 LYS A O 1
ATOM 2658 N N . VAL A 1 341 ? 13.954 -31.963 -16.493 1.00 27.19 341 VAL A N 1
ATOM 2659 C CA . VAL A 1 341 ? 14.790 -30.929 -17.116 1.00 27.19 341 VAL A CA 1
ATOM 2660 C C . VAL A 1 341 ? 16.135 -30.984 -16.395 1.00 27.19 341 VAL A C 1
ATOM 2662 O O . VAL A 1 341 ? 16.263 -30.535 -15.261 1.00 27.19 341 VAL A O 1
ATOM 2665 N N . MET A 1 342 ? 17.119 -31.635 -17.019 1.00 27.39 342 MET A N 1
ATOM 2666 C CA . MET A 1 342 ? 18.518 -31.569 -16.597 1.00 27.39 342 MET A CA 1
ATOM 2667 C C . MET A 1 342 ? 19.207 -30.438 -17.356 1.00 27.39 342 MET A C 1
ATOM 2669 O O . MET A 1 342 ? 19.217 -30.476 -18.582 1.00 27.39 342 MET A O 1
ATOM 2673 N N . ALA A 1 343 ? 19.802 -29.493 -16.623 1.00 28.62 343 ALA A N 1
ATOM 2674 C CA . ALA A 1 343 ? 21.209 -29.077 -16.732 1.00 28.62 343 ALA A CA 1
ATOM 2675 C C . ALA A 1 343 ? 21.388 -27.651 -16.187 1.00 28.62 343 ALA A C 1
ATOM 2677 O O . ALA A 1 343 ? 20.875 -26.713 -16.775 1.00 28.62 343 ALA A O 1
ATOM 2678 N N . PHE A 1 344 ? 22.100 -27.532 -15.061 1.00 30.53 344 PHE A N 1
ATOM 2679 C CA . PHE A 1 344 ? 23.026 -26.463 -14.634 1.00 30.53 344 PHE A CA 1
ATOM 2680 C C . PHE A 1 344 ? 23.227 -26.640 -13.121 1.00 30.53 344 PHE A C 1
ATOM 2682 O O . PHE A 1 344 ? 22.648 -25.925 -12.312 1.00 30.53 344 PHE A O 1
ATOM 2689 N N . GLN A 1 345 ? 23.984 -27.670 -12.727 1.00 33.31 345 GLN A N 1
ATOM 2690 C CA . GLN A 1 345 ? 24.150 -28.031 -11.312 1.00 33.31 345 GLN A CA 1
ATOM 2691 C C . GLN A 1 345 ? 25.609 -28.175 -10.867 1.00 33.31 345 GLN A C 1
ATOM 2693 O O . GLN A 1 345 ? 25.876 -28.822 -9.868 1.00 33.31 345 GLN A O 1
ATOM 2698 N N . ASP A 1 346 ? 26.544 -27.513 -11.548 1.00 33.78 346 ASP A N 1
ATOM 2699 C CA . ASP A 1 346 ? 27.952 -27.511 -11.147 1.00 33.78 346 ASP A CA 1
ATOM 2700 C C . ASP A 1 346 ? 28.497 -26.079 -11.130 1.00 33.78 346 ASP A C 1
ATOM 2702 O O . ASP A 1 346 ? 29.133 -25.662 -12.101 1.00 33.78 346 ASP A O 1
ATOM 2706 N N . ARG A 1 347 ? 28.209 -25.311 -10.057 1.00 34.41 347 ARG A N 1
ATOM 2707 C CA . ARG A 1 347 ? 29.097 -24.242 -9.517 1.00 34.41 347 ARG A CA 1
ATOM 2708 C C . ARG A 1 347 ? 28.594 -23.429 -8.304 1.00 34.41 347 ARG A C 1
ATOM 2710 O O . ARG A 1 347 ? 29.045 -22.303 -8.116 1.00 34.41 347 ARG A O 1
ATOM 2717 N N . TYR A 1 348 ? 27.765 -23.980 -7.416 1.00 32.88 348 TYR A N 1
ATOM 2718 C CA . TYR A 1 348 ? 27.475 -23.323 -6.129 1.00 32.88 348 TYR A CA 1
ATOM 2719 C C . TYR A 1 348 ? 27.568 -24.323 -4.967 1.00 32.88 348 TYR A C 1
ATOM 2721 O O . TYR A 1 348 ? 27.105 -25.453 -5.117 1.00 32.88 348 TYR A O 1
ATOM 2729 N N . PRO A 1 349 ? 28.189 -23.963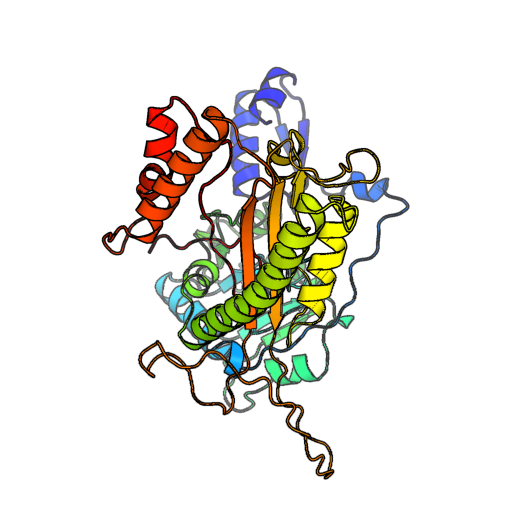 -3.827 1.00 31.91 349 PRO A N 1
ATOM 2730 C CA . PRO A 1 349 ? 28.242 -24.837 -2.660 1.00 31.91 349 PRO A CA 1
ATOM 2731 C C . PRO A 1 349 ? 26.819 -25.166 -2.177 1.00 31.91 349 PRO A C 1
ATOM 2733 O O . PRO A 1 349 ? 25.973 -24.285 -2.040 1.00 31.91 349 PRO A O 1
ATOM 2736 N N . ASN A 1 350 ? 26.580 -26.458 -1.938 1.00 32.88 350 ASN A N 1
ATOM 2737 C CA . ASN A 1 350 ? 25.305 -27.115 -1.614 1.00 32.88 350 ASN A CA 1
ATOM 2738 C C . ASN A 1 350 ? 24.679 -26.720 -0.253 1.00 32.88 350 ASN A C 1
ATOM 2740 O O . ASN A 1 350 ? 24.216 -27.586 0.483 1.00 32.88 350 ASN A O 1
ATOM 2744 N N . SER A 1 351 ? 24.642 -25.438 0.115 1.00 34.53 351 SER A N 1
ATOM 2745 C CA . SER A 1 351 ? 24.004 -24.975 1.362 1.00 34.53 351 SER A CA 1
ATOM 2746 C C . SER A 1 351 ? 22.814 -24.028 1.162 1.00 34.53 351 SER A C 1
ATOM 2748 O O . SER A 1 351 ? 22.288 -23.521 2.145 1.00 34.53 351 SER A O 1
ATOM 2750 N N . LEU A 1 352 ? 22.376 -23.786 -0.081 1.00 37.53 352 LEU A N 1
ATOM 2751 C CA . LEU A 1 352 ? 21.231 -22.907 -0.395 1.00 37.53 352 LEU A CA 1
ATOM 2752 C C . LEU A 1 352 ? 20.095 -23.588 -1.174 1.00 37.53 352 LEU A C 1
ATOM 2754 O O . LEU A 1 352 ? 19.061 -22.972 -1.403 1.00 37.53 352 LEU A O 1
ATOM 2758 N N . LEU A 1 353 ? 20.250 -24.858 -1.551 1.00 38.59 353 LEU A N 1
ATOM 2759 C CA . LEU A 1 353 ? 19.171 -25.650 -2.137 1.00 38.59 353 LEU A CA 1
ATOM 2760 C C . LEU A 1 353 ? 18.520 -26.470 -1.024 1.00 38.59 353 LEU A C 1
ATOM 2762 O O . LEU A 1 353 ? 19.011 -27.529 -0.636 1.00 38.59 353 LEU A O 1
ATOM 2766 N N . HIS A 1 354 ? 17.448 -25.908 -0.471 1.00 37.06 354 HIS A N 1
ATOM 2767 C CA . HIS A 1 354 ? 16.598 -26.556 0.516 1.00 37.06 354 HIS A CA 1
ATOM 2768 C C . HIS A 1 354 ? 16.050 -27.884 -0.037 1.00 37.06 354 HIS A C 1
ATOM 2770 O O . HIS A 1 354 ? 15.765 -28.022 -1.228 1.00 37.06 354 HIS A O 1
ATOM 2776 N N . VAL A 1 355 ? 15.969 -28.879 0.844 1.00 37.25 355 VAL A N 1
ATOM 2777 C CA . VAL A 1 355 ? 15.563 -30.257 0.545 1.00 37.25 355 VAL A CA 1
ATOM 2778 C C . VAL A 1 355 ? 14.111 -30.269 0.031 1.00 37.25 355 VAL A C 1
ATOM 2780 O O . VAL A 1 355 ? 13.277 -29.567 0.600 1.00 37.25 355 VAL A O 1
ATOM 2783 N N . PRO A 1 356 ? 13.763 -31.056 -1.006 1.00 37.78 356 PRO A N 1
ATOM 2784 C CA . PRO A 1 356 ? 12.380 -31.182 -1.446 1.00 37.78 356 PRO A CA 1
ATOM 2785 C C . PRO A 1 356 ? 11.582 -31.998 -0.421 1.00 37.78 356 PRO A C 1
ATOM 2787 O O . PRO A 1 356 ? 11.767 -33.210 -0.305 1.00 37.78 356 PRO A O 1
ATOM 2790 N N . GLY A 1 357 ? 10.713 -31.313 0.322 1.00 38.19 357 GLY A N 1
ATOM 2791 C CA . GLY A 1 357 ? 9.806 -31.896 1.310 1.00 38.19 357 GLY A CA 1
ATOM 2792 C C . GLY A 1 357 ? 9.138 -30.822 2.170 1.00 38.19 357 GLY A C 1
ATOM 2793 O O . GLY A 1 357 ? 9.599 -30.549 3.269 1.00 38.19 357 GLY A O 1
ATOM 2794 N N . ASP A 1 358 ? 8.060 -30.242 1.637 1.00 45.16 358 ASP A N 1
ATOM 2795 C CA . ASP A 1 358 ? 6.984 -29.530 2.347 1.00 45.16 358 ASP A CA 1
ATOM 2796 C C . ASP A 1 358 ? 7.294 -28.185 3.040 1.00 45.16 358 ASP A C 1
ATOM 2798 O O . ASP A 1 358 ? 7.016 -27.996 4.223 1.00 45.16 358 ASP A O 1
ATOM 2802 N N . VAL A 1 359 ? 7.731 -27.188 2.262 1.00 47.44 359 VAL A N 1
ATOM 2803 C CA . VAL A 1 359 ? 7.466 -25.769 2.567 1.00 47.44 359 VAL A CA 1
ATOM 2804 C C . VAL A 1 359 ? 6.757 -25.170 1.359 1.00 47.44 359 VAL A C 1
ATOM 2806 O O . VAL A 1 359 ? 7.304 -25.111 0.258 1.00 47.44 359 VAL A O 1
ATOM 2809 N N . PHE A 1 360 ? 5.494 -24.809 1.545 1.00 57.22 360 PHE A N 1
ATOM 2810 C CA . PHE A 1 360 ? 4.681 -24.186 0.511 1.00 57.22 360 PHE A CA 1
ATOM 2811 C C . PHE A 1 360 ? 4.856 -22.660 0.651 1.00 57.22 360 PHE A C 1
ATOM 2813 O O . PHE A 1 360 ? 4.626 -22.146 1.740 1.00 57.22 360 PHE A O 1
ATOM 2820 N N . PRO A 1 361 ? 5.291 -21.933 -0.387 1.00 62.62 361 PRO A N 1
ATOM 2821 C CA . PRO A 1 361 ? 5.635 -20.517 -0.260 1.00 62.62 361 PRO A CA 1
ATOM 2822 C C . PRO A 1 361 ? 4.492 -19.572 -0.613 1.00 62.62 361 PRO A C 1
ATOM 2824 O O . PRO A 1 361 ? 3.741 -19.803 -1.560 1.00 62.62 361 PRO A O 1
ATOM 2827 N N . ASP A 1 362 ? 4.433 -18.462 0.107 1.00 79.62 362 ASP A N 1
ATOM 2828 C CA . ASP A 1 362 ? 3.656 -17.270 -0.188 1.00 79.62 362 ASP A CA 1
ATOM 2829 C C . ASP A 1 362 ? 4.577 -16.046 -0.300 1.00 79.62 362 ASP A C 1
ATOM 2831 O O . ASP A 1 362 ? 5.670 -15.997 0.260 1.00 79.62 362 ASP A O 1
ATOM 2835 N N . GLY A 1 363 ? 4.168 -15.048 -1.076 1.00 93.12 363 GLY A N 1
ATOM 2836 C CA . GLY A 1 363 ? 4.955 -13.836 -1.229 1.00 93.12 363 GLY A CA 1
ATOM 2837 C C . GLY A 1 363 ? 4.410 -12.878 -2.271 1.00 93.12 363 GLY A C 1
ATOM 2838 O O . GLY A 1 363 ? 3.545 -13.212 -3.079 1.00 93.12 363 GLY A O 1
ATOM 2839 N N . THR A 1 364 ? 4.950 -11.670 -2.247 1.00 97.38 364 THR A N 1
ATOM 2840 C CA . THR A 1 364 ? 4.643 -10.601 -3.195 1.00 97.38 364 THR A CA 1
ATOM 2841 C C . THR A 1 364 ? 5.953 -10.165 -3.831 1.00 97.38 364 THR A C 1
ATOM 2843 O O . THR A 1 364 ? 6.952 -10.001 -3.130 1.00 97.38 364 THR A O 1
ATOM 2846 N N . THR A 1 365 ? 5.978 -10.019 -5.151 1.00 98.19 365 THR A N 1
ATOM 2847 C CA . THR A 1 365 ? 7.176 -9.573 -5.871 1.00 98.19 365 THR A CA 1
ATOM 2848 C C . THR A 1 365 ? 6.962 -8.214 -6.508 1.00 98.19 365 THR A C 1
ATOM 2850 O O . THR A 1 365 ? 5.829 -7.815 -6.795 1.00 98.19 365 THR A O 1
ATOM 2853 N N . ASP A 1 366 ? 8.077 -7.526 -6.717 1.00 98.44 366 ASP A N 1
ATOM 2854 C CA . ASP A 1 366 ? 8.176 -6.244 -7.396 1.00 98.44 366 ASP A CA 1
ATOM 2855 C C . ASP A 1 366 ? 9.566 -6.139 -8.029 1.00 98.44 366 ASP A C 1
ATOM 2857 O O . ASP A 1 366 ? 10.579 -6.401 -7.370 1.00 98.44 366 ASP A O 1
ATOM 2861 N N . VAL A 1 367 ? 9.624 -5.865 -9.329 1.00 98.19 367 VAL A N 1
ATOM 2862 C CA . VAL A 1 367 ? 10.883 -5.796 -10.057 1.00 98.19 367 VAL A CA 1
ATOM 2863 C C . VAL A 1 367 ? 10.787 -4.906 -11.290 1.00 98.19 367 VAL A C 1
ATOM 2865 O O . VAL A 1 367 ? 10.055 -5.186 -12.243 1.00 98.19 367 VAL A O 1
ATOM 2868 N N . THR A 1 368 ? 11.680 -3.919 -11.326 1.00 97.94 368 THR A N 1
ATOM 2869 C CA . THR A 1 368 ? 11.927 -3.084 -12.501 1.00 97.94 368 THR A CA 1
ATOM 2870 C C . THR A 1 368 ? 13.208 -3.489 -13.231 1.00 97.94 368 THR A C 1
ATOM 2872 O O . THR A 1 368 ? 14.248 -3.776 -12.619 1.00 97.94 368 THR A O 1
ATOM 2875 N N . ARG A 1 369 ? 13.177 -3.485 -14.565 1.00 98.06 369 ARG A N 1
ATOM 2876 C CA . ARG A 1 369 ? 14.359 -3.553 -15.435 1.00 98.06 369 ARG A CA 1
ATOM 2877 C C . ARG A 1 369 ? 14.259 -2.513 -16.543 1.00 98.06 369 ARG A C 1
ATOM 2879 O O . ARG A 1 369 ? 13.189 -2.296 -17.100 1.00 98.06 369 ARG A O 1
ATOM 2886 N N . THR A 1 370 ? 15.403 -1.927 -16.884 1.00 97.69 370 THR A N 1
ATOM 2887 C CA . THR A 1 370 ? 15.549 -1.027 -18.031 1.00 97.69 370 THR A CA 1
ATOM 2888 C C . THR A 1 370 ? 16.573 -1.622 -18.983 1.00 97.69 370 THR A C 1
ATOM 2890 O O . THR A 1 370 ? 17.680 -1.967 -18.563 1.00 97.69 370 THR A O 1
ATOM 2893 N N . MET A 1 371 ? 16.194 -1.759 -20.249 1.00 96.44 371 MET A N 1
ATOM 2894 C CA . MET A 1 371 ? 16.977 -2.399 -21.302 1.00 96.44 371 MET A CA 1
ATOM 2895 C C . MET A 1 371 ? 17.108 -1.478 -22.518 1.00 96.44 371 MET A C 1
ATOM 2897 O O . MET A 1 371 ? 16.344 -0.529 -22.676 1.00 96.44 371 MET A O 1
ATOM 2901 N N . HIS A 1 372 ? 18.063 -1.781 -23.395 1.00 96.56 372 HIS A N 1
ATOM 2902 C CA . HIS A 1 372 ? 18.221 -1.161 -24.708 1.00 96.56 372 HIS A CA 1
ATOM 2903 C C . HIS A 1 372 ? 18.608 -2.256 -25.711 1.00 96.56 372 HIS A C 1
ATOM 2905 O O . HIS A 1 372 ? 19.588 -2.952 -25.470 1.00 96.56 372 HIS A O 1
ATOM 2911 N N . TYR A 1 373 ? 17.874 -2.396 -26.820 1.00 94.50 373 TYR A N 1
ATOM 2912 C CA . TYR A 1 373 ? 18.088 -3.471 -27.816 1.00 94.50 373 TYR A CA 1
ATOM 2913 C C . TYR A 1 373 ? 18.951 -3.045 -29.018 1.00 94.50 373 TYR A C 1
ATOM 2915 O O . TYR A 1 373 ? 19.074 -3.749 -30.011 1.00 94.50 373 TYR A O 1
ATOM 2923 N N . GLY A 1 374 ? 19.505 -1.835 -28.977 1.00 93.19 374 GLY A N 1
ATOM 2924 C CA . GLY A 1 374 ? 20.524 -1.351 -29.914 1.00 93.19 374 GLY A CA 1
ATOM 2925 C C . GLY A 1 374 ? 21.690 -0.706 -29.175 1.00 93.19 374 GLY A C 1
ATOM 2926 O O . GLY A 1 374 ? 22.029 -1.103 -28.064 1.00 93.19 374 GLY A O 1
ATOM 2927 N N . THR A 1 375 ? 22.241 0.375 -29.724 1.00 95.75 375 THR A N 1
ATOM 2928 C CA . THR A 1 375 ? 23.326 1.127 -29.075 1.00 95.75 375 THR A CA 1
ATOM 2929 C C . THR A 1 375 ? 22.780 2.311 -28.267 1.00 95.75 375 THR A C 1
ATOM 2931 O O . THR A 1 375 ? 22.351 3.284 -28.888 1.00 95.75 375 THR A O 1
ATOM 2934 N N . PRO A 1 376 ? 22.820 2.284 -26.920 1.00 97.44 376 PRO A N 1
ATOM 2935 C CA . PRO A 1 376 ? 22.404 3.426 -26.113 1.00 97.44 376 PRO A CA 1
ATOM 2936 C C . PRO A 1 376 ? 23.382 4.595 -26.268 1.00 97.44 376 PRO A C 1
ATOM 2938 O O . PRO A 1 376 ? 24.592 4.416 -26.454 1.00 97.44 376 PRO A O 1
ATOM 2941 N N . THR A 1 377 ? 22.862 5.809 -26.148 1.00 97.94 377 THR A N 1
ATOM 2942 C CA . THR A 1 377 ? 23.643 7.047 -26.140 1.00 97.94 377 THR A CA 1
ATOM 2943 C C . THR A 1 377 ? 24.560 7.133 -24.916 1.00 97.94 377 THR A C 1
ATOM 2945 O O . THR A 1 377 ? 24.359 6.466 -23.898 1.00 97.94 377 THR A O 1
ATOM 2948 N N . ASN A 1 378 ? 25.574 8.003 -24.982 1.00 98.12 378 ASN A N 1
ATOM 2949 C CA . ASN A 1 378 ? 26.460 8.245 -23.838 1.00 98.12 378 ASN A CA 1
ATOM 2950 C C . ASN A 1 378 ? 25.687 8.732 -22.603 1.00 98.12 378 ASN A C 1
ATOM 2952 O O . ASN A 1 378 ? 25.967 8.263 -21.505 1.00 98.12 378 ASN A O 1
ATOM 2956 N N . LEU A 1 379 ? 24.694 9.609 -22.794 1.00 97.00 379 LEU A N 1
ATOM 2957 C CA . LEU A 1 379 ? 23.884 10.144 -21.699 1.00 97.00 379 LEU A CA 1
ATOM 2958 C C . LEU A 1 379 ? 23.022 9.056 -21.044 1.00 97.00 379 LEU A C 1
ATOM 2960 O O . LEU A 1 379 ? 23.011 8.949 -19.822 1.00 97.00 379 LEU A O 1
ATOM 2964 N N . GLU A 1 380 ? 22.346 8.211 -21.831 1.00 97.38 380 GLU A N 1
ATOM 2965 C CA . GLU A 1 380 ? 21.553 7.093 -21.293 1.00 97.38 380 GLU A CA 1
ATOM 2966 C C . GLU A 1 380 ? 22.423 6.140 -20.464 1.00 97.38 380 GLU A C 1
ATOM 2968 O O . GLU A 1 380 ? 22.042 5.747 -19.362 1.00 97.38 380 GLU A O 1
ATOM 2973 N N . ARG A 1 381 ? 23.627 5.815 -20.957 1.00 98.19 381 ARG A N 1
ATOM 2974 C CA . ARG A 1 381 ? 24.591 4.981 -20.227 1.00 98.19 381 ARG A CA 1
ATOM 2975 C C . ARG A 1 381 ? 25.051 5.637 -18.933 1.00 98.19 381 ARG A C 1
ATOM 2977 O O . ARG A 1 381 ? 25.164 4.946 -17.923 1.00 98.19 381 ARG A O 1
ATOM 2984 N N . GLU A 1 382 ? 25.341 6.933 -18.960 1.00 98.06 382 GLU A N 1
ATOM 2985 C CA . GLU A 1 382 ? 25.813 7.681 -17.796 1.00 98.06 382 GLU A CA 1
ATOM 2986 C C . GLU A 1 382 ? 24.743 7.742 -16.699 1.00 98.06 382 GLU A C 1
ATOM 2988 O O . GLU A 1 382 ? 25.029 7.401 -15.551 1.00 98.06 382 GLU A O 1
ATOM 2993 N N . ILE A 1 383 ? 23.498 8.073 -17.061 1.00 97.75 383 ILE A N 1
ATOM 2994 C CA . ILE A 1 383 ? 22.359 8.106 -16.132 1.00 97.75 383 ILE A CA 1
ATOM 2995 C C . ILE A 1 383 ? 22.103 6.715 -15.547 1.00 97.75 383 ILE A C 1
ATOM 2997 O O . ILE A 1 383 ? 22.047 6.561 -14.326 1.00 97.75 383 ILE A O 1
ATOM 3001 N N . TYR A 1 384 ? 21.999 5.688 -16.401 1.00 98.00 384 TYR A N 1
ATOM 3002 C CA . TYR A 1 384 ? 21.763 4.312 -15.959 1.00 98.00 384 TYR A CA 1
ATOM 3003 C C . TYR A 1 384 ? 22.867 3.826 -15.015 1.00 98.00 384 TYR A C 1
ATOM 3005 O O . TYR A 1 384 ? 22.582 3.233 -13.977 1.00 98.00 384 TYR A O 1
ATOM 3013 N N . THR A 1 385 ? 24.131 4.101 -15.350 1.00 98.38 385 THR A N 1
ATOM 3014 C CA . THR A 1 385 ? 25.277 3.678 -14.534 1.00 98.38 385 THR A CA 1
ATOM 3015 C C . THR A 1 385 ? 25.264 4.358 -13.170 1.00 98.38 385 THR A C 1
ATOM 3017 O O . THR A 1 385 ? 25.477 3.684 -12.167 1.00 98.38 385 THR A O 1
ATOM 3020 N N . ASN A 1 386 ? 24.973 5.660 -13.102 1.00 98.38 386 ASN A N 1
ATOM 3021 C CA . ASN A 1 386 ? 24.903 6.373 -11.826 1.00 98.38 386 ASN A CA 1
ATOM 3022 C C . ASN A 1 386 ? 23.736 5.881 -10.961 1.00 98.38 386 ASN A C 1
ATOM 3024 O O . ASN A 1 386 ? 23.929 5.626 -9.772 1.00 98.38 386 ASN A O 1
ATOM 3028 N N . LEU A 1 387 ? 22.557 5.651 -11.547 1.00 97.06 387 LEU A N 1
ATOM 3029 C CA . LEU A 1 387 ? 21.448 5.033 -10.818 1.00 97.06 387 LEU A CA 1
ATOM 3030 C C . LEU A 1 387 ? 21.828 3.635 -10.300 1.00 97.06 387 LEU A C 1
ATOM 3032 O O . LEU A 1 387 ? 21.628 3.339 -9.123 1.00 97.06 387 LEU A O 1
ATOM 3036 N N . LEU A 1 388 ? 22.448 2.798 -11.139 1.00 98.19 388 LEU A N 1
ATOM 3037 C CA . LEU A 1 388 ? 22.910 1.464 -10.752 1.00 98.19 388 LEU A CA 1
ATOM 3038 C C . LEU A 1 388 ? 23.950 1.516 -9.623 1.00 98.19 388 LEU A C 1
ATOM 3040 O O . LEU A 1 388 ? 23.876 0.714 -8.694 1.00 98.19 388 LEU A O 1
ATOM 3044 N N . MET A 1 389 ? 24.893 2.462 -9.666 1.00 98.38 389 MET A N 1
ATOM 3045 C CA . MET A 1 389 ? 25.839 2.694 -8.570 1.00 98.38 389 MET A CA 1
ATOM 3046 C C . MET A 1 389 ? 25.103 3.008 -7.269 1.00 98.38 389 MET A C 1
ATOM 3048 O O . MET A 1 389 ? 25.449 2.453 -6.231 1.00 98.38 389 MET A O 1
ATOM 3052 N N . GLY A 1 390 ? 24.061 3.840 -7.323 1.00 97.56 390 GLY A N 1
ATOM 3053 C CA . GLY A 1 390 ? 23.219 4.144 -6.172 1.00 97.56 390 GLY A CA 1
ATOM 3054 C C . GLY A 1 390 ? 22.523 2.905 -5.601 1.00 97.56 390 GLY A C 1
ATOM 3055 O O . GLY A 1 390 ? 22.584 2.656 -4.395 1.00 97.56 390 GLY A O 1
ATOM 3056 N N . CYS A 1 391 ? 21.927 2.081 -6.466 1.00 96.69 391 CYS A N 1
ATOM 3057 C CA . CYS A 1 391 ? 21.310 0.814 -6.070 1.00 96.69 391 CYS A CA 1
ATOM 3058 C C . CYS A 1 391 ? 22.328 -0.143 -5.425 1.00 96.69 391 CYS A C 1
ATOM 3060 O O . CYS A 1 391 ? 22.040 -0.748 -4.393 1.00 96.69 391 CYS A O 1
ATOM 3062 N N . ILE A 1 392 ? 23.534 -0.257 -5.995 1.00 98.00 392 ILE A N 1
ATOM 3063 C CA . ILE A 1 392 ? 24.620 -1.084 -5.447 1.00 98.00 392 ILE A CA 1
ATOM 3064 C C . ILE A 1 392 ? 25.088 -0.536 -4.098 1.00 98.00 392 ILE A C 1
ATOM 3066 O O . ILE A 1 392 ? 25.282 -1.320 -3.167 1.00 98.00 392 ILE A O 1
ATOM 3070 N N . ASN A 1 393 ? 25.243 0.784 -3.963 1.00 97.12 393 ASN A N 1
ATOM 3071 C CA . ASN A 1 393 ? 25.624 1.422 -2.705 1.00 97.12 393 ASN A CA 1
ATOM 3072 C C . ASN A 1 393 ? 24.635 1.047 -1.605 1.00 97.12 393 ASN A C 1
ATOM 3074 O O . ASN A 1 393 ? 25.055 0.548 -0.564 1.00 97.12 393 ASN A O 1
ATOM 3078 N N . LEU A 1 394 ? 23.332 1.212 -1.846 1.00 94.62 394 LEU A N 1
ATOM 3079 C CA . LEU A 1 394 ? 22.313 0.852 -0.864 1.00 94.62 394 LEU A CA 1
ATOM 3080 C C . LEU A 1 394 ? 22.345 -0.650 -0.537 1.00 94.62 394 LEU A C 1
ATOM 3082 O O . LEU A 1 394 ? 22.416 -1.016 0.633 1.00 94.62 394 LEU A O 1
ATOM 3086 N N . ALA A 1 395 ? 22.369 -1.517 -1.554 1.00 94.19 395 ALA A N 1
ATOM 3087 C CA . ALA A 1 395 ? 22.332 -2.970 -1.373 1.00 94.19 395 ALA A CA 1
ATOM 3088 C C . ALA A 1 395 ? 23.577 -3.558 -0.679 1.00 94.19 395 ALA A C 1
ATOM 3090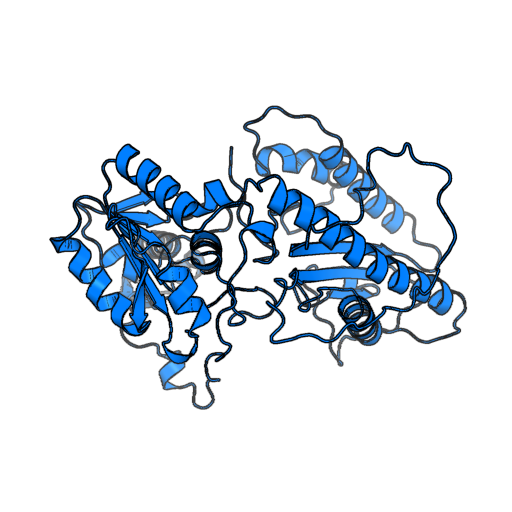 O O . ALA A 1 395 ? 23.505 -4.638 -0.095 1.00 94.19 395 ALA A O 1
ATOM 3091 N N . SER A 1 396 ? 24.727 -2.881 -0.757 1.00 95.88 396 SER A N 1
ATOM 3092 C CA . SER A 1 396 ? 26.000 -3.352 -0.191 1.00 95.88 396 SER A CA 1
ATOM 3093 C C . SER A 1 396 ? 26.415 -2.637 1.098 1.00 95.88 396 SER A C 1
ATOM 3095 O O . SER A 1 396 ? 27.330 -3.105 1.786 1.00 95.88 396 SER A O 1
ATOM 3097 N N . THR A 1 397 ? 25.759 -1.527 1.454 1.00 95.06 397 THR A N 1
ATOM 3098 C CA . THR A 1 397 ? 26.099 -0.765 2.659 1.00 95.06 397 THR A CA 1
ATOM 3099 C C . THR A 1 397 ? 25.696 -1.524 3.917 1.00 95.06 397 THR A C 1
ATOM 3101 O O . THR A 1 397 ? 24.569 -1.985 4.070 1.00 95.06 397 THR A O 1
ATOM 3104 N N . ARG A 1 398 ? 26.627 -1.595 4.872 1.00 94.75 398 ARG A N 1
ATOM 3105 C CA . ARG A 1 398 ? 26.359 -2.026 6.247 1.00 94.75 398 ARG A CA 1
ATOM 3106 C C . ARG A 1 398 ? 26.097 -0.798 7.107 1.00 94.75 398 ARG A C 1
ATOM 3108 O O . ARG A 1 398 ? 26.917 0.116 7.125 1.00 94.75 398 ARG A O 1
ATOM 3115 N N . PHE A 1 399 ? 24.994 -0.800 7.840 1.00 92.50 399 PHE A N 1
ATOM 3116 C CA . PHE A 1 399 ? 24.587 0.299 8.710 1.00 92.50 399 PHE A CA 1
ATOM 3117 C C . PHE A 1 399 ? 24.125 -0.241 10.074 1.00 92.50 399 PHE A C 1
ATOM 3119 O O . PHE A 1 399 ? 23.784 -1.423 10.169 1.00 92.50 399 PHE A O 1
ATOM 3126 N N . PRO A 1 400 ? 24.158 0.575 11.143 1.00 91.25 400 PRO A N 1
ATOM 3127 C CA . PRO A 1 400 ? 23.636 0.166 12.446 1.00 91.25 400 PRO A CA 1
ATOM 3128 C C . PRO A 1 400 ? 22.140 -0.170 12.383 1.00 91.25 400 PRO A C 1
ATOM 3130 O O . PRO A 1 400 ? 21.400 0.455 11.630 1.00 91.25 400 PRO A O 1
ATOM 3133 N N . GLU A 1 401 ? 21.676 -1.102 13.212 1.00 89.31 401 GLU A N 1
ATOM 3134 C CA . GLU A 1 401 ? 20.243 -1.230 13.519 1.00 89.31 401 GLU A CA 1
ATOM 3135 C C . GLU A 1 401 ? 19.722 0.115 14.071 1.00 89.31 401 GLU A C 1
ATOM 3137 O O . GLU A 1 401 ? 20.489 0.845 14.708 1.00 89.31 401 GLU A O 1
ATOM 3142 N N . GLY A 1 402 ? 18.477 0.506 13.782 1.00 85.12 402 GLY A N 1
ATOM 3143 C CA . GLY A 1 402 ? 17.983 1.853 14.119 1.00 85.12 402 GLY A CA 1
ATOM 3144 C C . GLY A 1 402 ? 17.753 2.786 12.924 1.00 85.12 402 GLY A C 1
ATOM 3145 O O . GLY A 1 402 ? 17.124 3.836 13.063 1.00 85.12 402 GLY A O 1
ATOM 3146 N N . GLN A 1 403 ? 18.364 2.502 11.767 1.00 87.38 403 GLN A N 1
ATOM 3147 C CA . GLN A 1 403 ? 18.388 3.454 10.650 1.00 87.38 403 GLN A CA 1
ATOM 3148 C C . GLN A 1 403 ? 17.079 3.470 9.860 1.00 87.38 403 GLN A C 1
ATOM 3150 O O . GLN A 1 403 ? 16.428 2.451 9.653 1.00 87.38 403 GLN A O 1
ATOM 3155 N N . THR A 1 404 ? 16.718 4.655 9.370 1.00 83.25 404 THR A N 1
ATOM 3156 C CA . THR A 1 404 ? 15.497 4.866 8.585 1.00 83.25 404 THR A CA 1
ATOM 3157 C C . THR A 1 404 ? 15.800 4.855 7.093 1.00 83.25 404 THR A C 1
ATOM 3159 O O . THR A 1 404 ? 16.902 5.208 6.679 1.00 83.25 404 THR A O 1
ATOM 3162 N N . LEU A 1 405 ? 14.799 4.569 6.258 1.00 80.12 405 LEU A N 1
ATOM 3163 C CA . LEU A 1 405 ? 14.945 4.747 4.809 1.00 80.12 405 LEU A CA 1
ATOM 3164 C C . LEU A 1 405 ? 15.388 6.174 4.453 1.00 80.12 405 LEU A C 1
ATOM 3166 O O . LEU A 1 405 ? 16.296 6.346 3.650 1.00 80.12 405 LEU A O 1
ATOM 3170 N N . ASN A 1 406 ? 14.855 7.189 5.141 1.00 83.50 406 ASN A N 1
ATOM 3171 C CA . ASN A 1 406 ? 15.235 8.587 4.922 1.00 83.50 406 ASN A CA 1
ATOM 3172 C C . ASN A 1 406 ? 16.727 8.858 5.175 1.00 83.50 406 ASN A C 1
ATOM 3174 O O . ASN A 1 406 ? 17.307 9.708 4.503 1.00 83.50 406 ASN A O 1
ATOM 3178 N N . THR A 1 407 ? 17.362 8.164 6.128 1.00 87.25 407 THR A N 1
ATOM 3179 C CA . THR A 1 407 ? 18.803 8.335 6.388 1.00 87.25 407 THR A CA 1
ATOM 3180 C C . THR A 1 407 ? 19.668 7.614 5.357 1.00 87.25 407 THR A C 1
ATOM 3182 O O . THR A 1 407 ? 20.797 8.036 5.113 1.00 87.25 407 THR A O 1
ATOM 3185 N N . LEU A 1 408 ? 19.140 6.570 4.717 1.00 90.62 408 LEU A N 1
ATOM 3186 C CA . LEU A 1 408 ? 19.831 5.792 3.685 1.00 90.62 408 LEU A CA 1
ATOM 3187 C C . LEU A 1 408 ? 19.552 6.292 2.256 1.00 90.62 408 LEU A C 1
ATOM 3189 O O . LEU A 1 408 ? 20.319 5.983 1.348 1.00 90.62 408 LEU A O 1
ATOM 3193 N N . GLU A 1 409 ? 18.515 7.109 2.060 1.00 91.56 409 GLU A N 1
ATOM 3194 C CA . GLU A 1 409 ? 18.065 7.653 0.768 1.00 91.56 409 GLU A CA 1
ATOM 3195 C C . GLU A 1 409 ? 19.194 8.345 -0.017 1.00 91.56 409 GLU A C 1
ATOM 3197 O O . GLU A 1 409 ? 19.294 8.249 -1.241 1.00 91.56 409 GLU A O 1
ATOM 3202 N N . VAL A 1 410 ? 20.109 9.015 0.687 1.00 94.94 410 VAL A N 1
ATOM 3203 C CA . VAL A 1 410 ? 21.246 9.693 0.053 1.00 94.94 410 VAL A CA 1
ATOM 3204 C C . VAL A 1 410 ? 22.199 8.719 -0.648 1.00 94.94 410 VAL A C 1
ATOM 3206 O O . VAL A 1 410 ? 22.829 9.100 -1.629 1.00 94.94 410 VAL A O 1
ATOM 3209 N N . LEU A 1 411 ? 22.298 7.460 -0.205 1.00 95.50 411 LEU A N 1
ATOM 3210 C CA . LEU A 1 411 ? 23.219 6.474 -0.785 1.00 95.50 411 LEU A CA 1
ATOM 3211 C C . LEU A 1 411 ? 22.872 6.147 -2.238 1.00 95.50 411 LEU A C 1
ATOM 3213 O O . LEU A 1 411 ? 23.773 5.973 -3.065 1.00 95.50 411 LEU A O 1
ATOM 3217 N N . ILE A 1 412 ? 21.573 6.090 -2.539 1.00 95.38 412 ILE A N 1
ATOM 3218 C CA . ILE A 1 412 ? 21.069 5.826 -3.885 1.00 95.38 412 ILE A CA 1
ATOM 3219 C C . ILE A 1 412 ? 21.022 7.093 -4.743 1.00 95.38 412 ILE A C 1
ATOM 3221 O O . ILE A 1 412 ? 21.302 7.024 -5.938 1.00 95.38 412 ILE A O 1
ATOM 3225 N N . ARG A 1 413 ? 20.739 8.262 -4.154 1.00 97.00 413 ARG A N 1
ATOM 3226 C CA . ARG A 1 413 ? 20.648 9.526 -4.907 1.00 97.00 413 ARG A CA 1
ATOM 3227 C C . ARG A 1 413 ? 21.994 10.190 -5.185 1.00 97.00 413 ARG A C 1
ATOM 3229 O O . ARG A 1 413 ? 22.127 10.866 -6.200 1.00 97.00 413 ARG A O 1
ATOM 3236 N N . ALA A 1 414 ? 23.000 9.996 -4.331 1.00 97.75 414 ALA A N 1
ATOM 3237 C CA . ALA A 1 414 ? 24.276 10.711 -4.422 1.00 97.75 414 ALA A CA 1
ATOM 3238 C C . ALA A 1 414 ? 24.968 10.619 -5.800 1.00 97.75 414 ALA A C 1
ATOM 3240 O O . ALA A 1 414 ? 25.438 11.656 -6.277 1.00 97.75 414 ALA A O 1
ATOM 3241 N N . PRO A 1 415 ? 25.012 9.457 -6.485 1.00 98.25 415 PRO A N 1
ATOM 3242 C CA . PRO A 1 415 ? 25.574 9.391 -7.834 1.00 98.25 415 PRO A CA 1
ATOM 3243 C C . PRO A 1 415 ? 24.817 10.265 -8.845 1.00 98.25 415 PRO A C 1
ATOM 3245 O O . PRO A 1 415 ? 25.444 11.007 -9.596 1.00 98.25 415 PRO A O 1
ATOM 3248 N N . LEU A 1 416 ? 23.479 10.270 -8.822 1.00 97.81 416 LEU A N 1
ATOM 3249 C CA . LEU A 1 416 ? 22.676 11.132 -9.699 1.00 97.81 416 LEU A CA 1
ATOM 3250 C C . LEU A 1 416 ? 22.828 12.617 -9.345 1.00 97.81 416 LEU A C 1
ATOM 3252 O O . LEU A 1 416 ? 22.983 13.446 -10.242 1.00 97.81 416 LEU A O 1
ATOM 3256 N N . TYR A 1 417 ? 22.903 12.956 -8.055 1.00 98.00 417 TYR A N 1
ATOM 3257 C CA . TYR A 1 417 ? 23.185 14.325 -7.613 1.00 98.00 417 TYR A CA 1
ATOM 3258 C C . TYR A 1 417 ? 24.523 14.850 -8.122 1.00 98.00 417 TYR A C 1
ATOM 3260 O O . TYR A 1 417 ? 24.624 16.033 -8.446 1.00 98.00 417 TYR A O 1
ATOM 3268 N N . SER A 1 418 ? 25.533 13.989 -8.268 1.00 97.50 418 SER A N 1
ATOM 3269 C CA . SER A 1 418 ? 26.819 14.389 -8.849 1.00 97.50 418 SER A CA 1
ATOM 3270 C C . SER A 1 418 ? 26.714 14.823 -10.320 1.00 97.50 418 SER A C 1
ATOM 3272 O O . SER A 1 418 ? 27.535 15.612 -10.783 1.00 97.50 418 SER A O 1
ATOM 3274 N N . MET A 1 419 ? 25.664 14.381 -11.022 1.00 97.12 419 MET A N 1
ATOM 3275 C CA . MET A 1 419 ? 25.316 14.805 -12.383 1.00 97.12 419 MET A CA 1
ATOM 3276 C C . MET A 1 419 ? 24.364 16.013 -12.415 1.00 97.12 419 MET A C 1
ATOM 3278 O O . MET A 1 419 ? 23.996 16.475 -13.493 1.00 97.12 419 MET A O 1
ATOM 3282 N N . GLY A 1 420 ? 23.915 16.507 -11.256 1.00 97.75 420 GLY A N 1
ATOM 3283 C CA . GLY A 1 420 ? 22.843 17.502 -11.166 1.00 97.75 420 GLY A CA 1
ATOM 3284 C C . GLY A 1 420 ? 21.452 16.943 -11.493 1.00 97.75 420 GLY A C 1
ATOM 3285 O O . GLY A 1 420 ? 20.582 17.704 -11.911 1.00 97.75 420 GLY A O 1
ATOM 3286 N N . LEU A 1 421 ? 21.245 15.630 -11.335 1.00 97.81 421 LEU A N 1
ATOM 3287 C CA . LEU A 1 421 ? 19.987 14.935 -11.624 1.00 97.81 421 LEU A CA 1
ATOM 3288 C C . LEU A 1 421 ? 19.311 14.417 -10.348 1.00 97.81 421 LEU A C 1
ATOM 3290 O O . LEU A 1 421 ? 19.977 14.129 -9.358 1.00 97.81 421 LEU A O 1
ATOM 3294 N N . ASP A 1 422 ? 17.989 14.253 -10.402 1.00 96.31 422 ASP A N 1
ATOM 3295 C CA . ASP A 1 422 ? 17.167 13.627 -9.358 1.00 96.31 422 ASP A CA 1
ATOM 3296 C C . ASP A 1 422 ? 15.945 12.926 -9.988 1.00 96.31 422 ASP A C 1
ATOM 3298 O O . ASP A 1 422 ? 15.681 13.095 -11.181 1.00 96.31 422 ASP A O 1
ATOM 3302 N N . TYR A 1 423 ? 15.179 12.170 -9.198 1.00 94.25 423 TYR A N 1
ATOM 3303 C CA . TYR A 1 423 ? 13.906 11.555 -9.600 1.00 94.25 423 TYR A CA 1
ATOM 3304 C C . TYR A 1 423 ? 12.776 11.845 -8.599 1.00 94.25 423 TYR A C 1
ATOM 3306 O O . TYR A 1 423 ? 12.979 11.913 -7.386 1.00 94.25 423 TYR A O 1
ATOM 3314 N N . GLY A 1 424 ? 11.558 12.016 -9.123 1.00 91.31 424 GLY A N 1
ATOM 3315 C CA . GLY A 1 424 ? 10.397 12.574 -8.411 1.00 91.31 424 GLY A CA 1
ATOM 3316 C C . GLY A 1 424 ? 9.572 11.598 -7.561 1.00 91.31 424 GLY A C 1
ATOM 3317 O O . GLY A 1 424 ? 8.385 11.840 -7.361 1.00 91.31 424 GLY A O 1
ATOM 3318 N N . HIS A 1 425 ? 10.158 10.500 -7.087 1.00 91.50 425 HIS A N 1
ATOM 3319 C CA . HIS A 1 425 ? 9.505 9.512 -6.216 1.00 91.50 425 HIS A CA 1
ATOM 3320 C C . HIS A 1 425 ? 10.488 8.989 -5.158 1.00 91.50 425 HIS A C 1
ATOM 3322 O O . HIS A 1 425 ? 11.684 9.260 -5.248 1.00 91.50 425 HIS A O 1
ATOM 3328 N N . GLY A 1 426 ? 10.002 8.264 -4.142 1.00 88.12 426 GLY A N 1
ATOM 3329 C CA . GLY A 1 426 ? 10.859 7.621 -3.135 1.00 88.12 426 GLY A CA 1
ATOM 3330 C C . GLY A 1 426 ? 11.701 6.485 -3.726 1.00 88.12 426 GLY A C 1
ATOM 3331 O O . GLY A 1 426 ? 11.313 5.887 -4.727 1.00 88.12 426 GLY A O 1
ATOM 3332 N N . SER A 1 427 ? 12.854 6.191 -3.120 1.00 90.62 427 SER A N 1
ATOM 3333 C CA . SER A 1 427 ? 13.778 5.161 -3.625 1.00 90.62 427 SER A CA 1
ATOM 3334 C C . SER A 1 427 ? 13.355 3.728 -3.328 1.00 90.62 427 SER A C 1
ATOM 3336 O O . SER A 1 427 ? 13.750 2.803 -4.031 1.00 90.62 427 SER A O 1
ATOM 3338 N N . THR A 1 428 ? 12.654 3.532 -2.211 1.00 89.06 428 THR A N 1
ATOM 3339 C CA . THR A 1 428 ? 12.356 2.213 -1.647 1.00 89.06 428 THR A CA 1
ATOM 3340 C C . THR A 1 428 ? 11.036 2.229 -0.881 1.00 89.06 428 THR A C 1
ATOM 3342 O O . THR A 1 428 ? 10.550 3.276 -0.443 1.00 89.06 428 THR A O 1
ATOM 3345 N N . HIS A 1 429 ? 10.465 1.046 -0.688 1.00 91.06 429 HIS A N 1
ATOM 3346 C CA . HIS A 1 429 ? 9.293 0.802 0.147 1.00 91.06 429 HIS A CA 1
ATOM 3347 C C . HIS A 1 429 ? 9.378 -0.596 0.768 1.00 91.06 429 HIS A C 1
ATOM 3349 O O . HIS A 1 429 ? 10.186 -1.430 0.355 1.00 91.06 429 HIS A O 1
ATOM 3355 N N . GLY A 1 430 ? 8.549 -0.854 1.782 1.00 92.19 430 GLY A N 1
ATOM 3356 C CA . GLY A 1 430 ? 8.333 -2.211 2.271 1.00 92.19 430 GLY A CA 1
ATOM 3357 C C . GLY A 1 430 ? 7.483 -3.010 1.285 1.00 92.19 430 GLY A C 1
ATOM 3358 O O . GLY A 1 430 ? 6.723 -2.432 0.509 1.00 92.19 430 GLY A O 1
ATOM 3359 N N . VAL A 1 431 ? 7.585 -4.337 1.349 1.00 95.25 431 VAL A N 1
ATOM 3360 C CA . VAL A 1 431 ? 6.748 -5.277 0.587 1.00 95.25 431 VAL A CA 1
ATOM 3361 C C . VAL A 1 431 ? 6.145 -6.278 1.569 1.00 95.25 431 VAL A C 1
ATOM 3363 O O . VAL A 1 431 ? 6.872 -6.835 2.401 1.00 95.25 431 VAL A O 1
ATOM 3366 N N . GLY A 1 432 ? 4.827 -6.479 1.513 1.00 94.56 432 GLY A N 1
ATOM 3367 C CA . GLY A 1 432 ? 4.119 -7.441 2.357 1.00 94.56 432 GLY A CA 1
ATOM 3368 C C . GLY A 1 432 ? 4.255 -8.885 1.860 1.00 94.56 432 GLY A C 1
ATOM 3369 O O . GLY A 1 432 ? 4.556 -9.129 0.696 1.00 94.56 432 GLY A O 1
ATOM 3370 N N . THR A 1 433 ? 4.008 -9.865 2.731 1.00 94.50 433 THR A N 1
ATOM 3371 C CA . THR A 1 433 ? 4.006 -11.290 2.351 1.00 94.50 433 THR A CA 1
ATOM 3372 C C . THR A 1 433 ? 2.602 -11.714 1.918 1.00 94.50 433 THR A C 1
ATOM 3374 O O . THR A 1 433 ? 1.707 -11.887 2.757 1.00 94.50 433 THR A O 1
ATOM 3377 N N . PHE A 1 434 ? 2.401 -11.820 0.598 1.00 95.62 434 PHE A N 1
ATOM 3378 C CA . PHE A 1 434 ? 1.091 -12.037 -0.029 1.00 95.62 434 PHE A CA 1
ATOM 3379 C C . PHE A 1 434 ? 0.059 -11.008 0.471 1.00 95.62 434 PHE A C 1
ATOM 3381 O O . PHE A 1 434 ? -1.014 -11.340 0.975 1.00 95.62 434 PHE A O 1
ATOM 3388 N N . LEU A 1 435 ? 0.459 -9.736 0.417 1.00 95.06 435 LEU A N 1
ATOM 3389 C CA . LEU A 1 435 ? -0.262 -8.545 0.883 1.00 95.06 435 LEU A CA 1
ATOM 3390 C C . LEU A 1 435 ? 0.046 -7.384 -0.086 1.00 95.06 435 LEU A C 1
ATOM 3392 O O . LEU A 1 435 ? 0.342 -7.620 -1.259 1.00 95.06 435 LEU A O 1
ATOM 3396 N N . GLY A 1 436 ? -0.066 -6.131 0.362 1.00 94.12 436 GLY A N 1
ATOM 3397 C CA . GLY A 1 436 ? 0.275 -4.965 -0.452 1.00 94.12 436 GLY A CA 1
ATOM 3398 C C . GLY A 1 436 ? 1.740 -4.976 -0.893 1.00 94.12 436 GLY A C 1
ATOM 3399 O O . GLY A 1 436 ? 2.639 -5.204 -0.080 1.00 94.12 436 GLY A O 1
ATOM 3400 N N . VAL A 1 437 ? 1.969 -4.698 -2.181 1.00 95.88 437 VAL A N 1
ATOM 3401 C CA . VAL A 1 437 ? 3.321 -4.512 -2.737 1.00 95.88 437 VAL A CA 1
ATOM 3402 C C . VAL A 1 437 ? 4.006 -3.277 -2.150 1.00 95.88 437 VAL A C 1
ATOM 3404 O O . VAL A 1 437 ? 5.198 -3.301 -1.873 1.00 95.88 437 VAL A O 1
ATOM 3407 N N . HIS A 1 438 ? 3.219 -2.242 -1.854 1.00 92.50 438 HIS A N 1
ATOM 3408 C CA . HIS A 1 438 ? 3.635 -1.089 -1.070 1.00 92.50 438 HIS A CA 1
ATOM 3409 C C . HIS A 1 438 ? 3.180 -1.273 0.378 1.00 92.50 438 HIS A C 1
ATOM 3411 O O . HIS A 1 438 ? 2.001 -1.122 0.700 1.00 92.50 438 HIS A O 1
ATOM 3417 N N . GLU A 1 439 ? 4.120 -1.598 1.258 1.00 89.62 439 GLU A N 1
ATOM 3418 C CA . GLU A 1 439 ? 3.894 -1.738 2.692 1.00 89.62 439 GLU A CA 1
ATOM 3419 C C . GLU A 1 439 ? 4.665 -0.665 3.475 1.00 89.62 439 GLU A C 1
ATOM 3421 O O . GLU A 1 439 ? 5.763 -0.246 3.097 1.00 89.62 439 GLU A O 1
ATOM 3426 N N . GLY A 1 440 ? 4.085 -0.236 4.603 1.00 79.75 440 GLY A N 1
ATOM 3427 C CA . GLY A 1 440 ? 4.780 0.566 5.611 1.00 79.75 440 GLY A CA 1
ATOM 3428 C C . GLY A 1 440 ? 6.125 -0.045 6.009 1.00 79.75 440 GLY A C 1
ATOM 3429 O O . GLY A 1 440 ? 6.303 -1.256 5.959 1.00 79.75 440 GLY A O 1
ATOM 3430 N N . THR A 1 441 ? 7.065 0.779 6.453 1.00 75.56 441 THR A N 1
ATOM 3431 C CA . THR A 1 441 ? 8.306 0.315 7.086 1.00 75.56 441 THR A CA 1
ATOM 3432 C C . THR A 1 441 ? 8.291 0.691 8.557 1.00 75.56 441 THR A C 1
ATOM 3434 O O . THR A 1 441 ? 7.999 1.845 8.885 1.00 75.56 441 THR A O 1
ATOM 3437 N N . ALA A 1 442 ? 8.632 -0.239 9.448 1.00 64.62 442 ALA A N 1
ATOM 3438 C CA . ALA A 1 442 ? 8.984 0.144 10.806 1.00 64.62 442 ALA A CA 1
ATOM 3439 C C . ALA A 1 442 ? 10.303 0.922 10.790 1.00 64.62 442 ALA A C 1
ATOM 3441 O O . ALA A 1 442 ? 11.257 0.548 10.111 1.00 64.62 442 ALA A O 1
ATOM 3442 N N . ILE A 1 443 ? 10.341 2.009 11.552 1.00 59.19 443 ILE A N 1
ATOM 3443 C CA . ILE A 1 443 ? 11.589 2.565 12.061 1.00 59.19 443 ILE A CA 1
ATOM 3444 C C . ILE A 1 443 ? 11.897 1.727 13.301 1.00 59.19 443 ILE A C 1
ATOM 3446 O O . ILE A 1 443 ? 11.311 1.972 14.357 1.00 59.19 443 ILE A O 1
ATOM 3450 N N . THR A 1 444 ? 12.692 0.673 13.132 1.00 39.06 444 THR A N 1
ATOM 3451 C CA . THR A 1 444 ? 13.262 -0.101 14.247 1.00 39.06 444 THR A CA 1
ATOM 3452 C C . THR A 1 444 ? 14.511 0.585 14.727 1.00 39.06 444 THR A C 1
ATOM 3454 O O . THR A 1 444 ? 15.350 0.812 13.825 1.00 39.06 444 THR A O 1
#

InterPro domains:
  IPR000994 Peptidase M24 [PF00557] (227-321)
  IPR000994 Peptidase M24 [PF00557] (362-440)
  IPR029149 Creatinase/Aminopeptidase P/Spt16, N-terminal [G3DSA:3.40.350.10] (1-53)
  IPR029149 Creatinase/Aminopeptidase P/Spt16, N-terminal [G3DSA:3.40.350.10] (54-216)
  IPR036005 Creatinase/aminopeptidase-like [G3DSA:3.90.230.10] (218-444)
  IPR036005 Creatinase/aminopeptidase-like [SSF55920] (220-322)
  IPR036005 Creatinase/aminopeptidase-like [SSF55920] (360-441)
  IPR050422 Xaa-Pro aminopeptidase P [PTHR43763] (2-321)

Sequence (444 aa):
MQAWLASELANGDVVAADPKIATNTQWTAWESTLGASSINLTALEERLVDVIWTDQPDYPNDTLIVMNTTFTGATWLSKLENIREQLRGRNADTIVITALDEVAWTLNLRGADVPYTPVFRGYLIVRLNYATLYVPPEKVTQDVRLHLEADGANTSAVVRIKDYDTFWADLQELNNLSTGVWLPSAYSYASGVSRQIFQTIGQSIRQSLASPVLLTKTMKNDVEAAGMRDAHIRDAVALCQMLHRLDEDVESGRQEWDELRVISSLANLRRAQPLNHGLSFPTIAGFGPNSALPHYESNNVTNRVLNTSSLFMLDSGGQYLGESPRIPAGNKRVTTIQTKVMAFQDRYPNSLLHVPGDVFPDGTTDVTRTMHYGTPTNLEREIYTNLLMGCINLASTRFPEGQTLNTLEVLIRAPLYSMGLDYGHGSTHGVGTFLGVHEGTAIT

Secondary structure (DSSP, 8-state):
-HHHHHHHSPTT-EEEE-TTTSBHHHHHHHHHHHHHTTPEEEE-SS-HHHHH-TTPPPPP-PPPEEPPHHHHSS-HHHHHHHHHHHHHTTT--EEEE--HHHHHHHHTEE--SBTTB---S-EEEEESSEEEEE--GGG--HHHHHHHH--TT-TT-EEEEE-GGGHHHHHHHHHHH-S-EEEEPPBTTB--SBHHHHHHS-TTTEEEE--HHHHHHHS--HHHHHHHHHHHHHHHHHHHHHHHHHHHHHHHTSS--BHHHHHHHHHHHHHTSTTEEEESSPPEEEEGGGGG-TT----TTT--B--TTSEEEEEE-EEE-PPP----SS-----PPP-------SSS-TTSS--SS-----EE--EEEEEESS---HHHHHHHHHHHHHHHHHHH----TT--HHHHHHHHHHHHHHTT---SS-S--B--SSS-SSB-----

Organism: NCBI:txid61484

Radius of gyration: 25.16 Å; chains: 1; bounding box: 55×78×66 Å